Protein AF-0000000066213782 (afdb_homodimer)

Organism: Sulfolobus acidocaldarius (strain ATCC 33909 / DSM 639 / JCM 8929 / NBRC 15157 / NCIMB 11770) (NCBI:txid330779)

pLDDT: mean 94.76, std 8.03, range [27.08, 98.94]

Radius of gyration: 24.9 Å; Cα contacts (8 Å, |Δi|>4): 1417; chains: 2; bounding box: 49×74×62 Å

Structure (mmCIF, N/CA/C/O backbone):
data_AF-0000000066213782-model_v1
#
loop_
_entity.id
_entity.type
_entity.pdbx_description
1 polymer 'Polyamine aminopropyltransferase'
#
loop_
_atom_site.group_PDB
_atom_site.id
_atom_site.type_symbol
_atom_site.label_atom_id
_atom_site.label_alt_id
_atom_site.label_comp_id
_atom_site.label_asym_id
_atom_site.label_entity_id
_atom_site.label_seq_id
_atom_site.pdbx_PDB_ins_code
_atom_site.Cartn_x
_atom_site.Cartn_y
_atom_site.Cartn_z
_atom_site.occupancy
_atom_site.B_iso_or_equiv
_atom_site.auth_seq_id
_atom_site.auth_comp_id
_atom_site.auth_asym_id
_atom_site.auth_atom_id
_atom_site.pdbx_PDB_model_num
ATOM 1 N N . MET A 1 1 ? -28.562 12.078 -21.5 1 27.48 1 MET A N 1
ATOM 2 C CA . MET A 1 1 ? -27.266 12 -22.172 1 27.48 1 MET A CA 1
ATOM 3 C C . MET A 1 1 ? -26.141 11.969 -21.141 1 27.48 1 MET A C 1
ATOM 5 O O . MET A 1 1 ? -25.969 12.922 -20.375 1 27.48 1 MET A O 1
ATOM 9 N N . PHE A 1 2 ? -25.75 10.914 -20.578 1 38.75 2 PHE A N 1
ATOM 10 C CA . PHE A 1 2 ? -24.875 10.742 -19.438 1 38.75 2 PHE A CA 1
ATOM 11 C C . PHE A 1 2 ? -23.516 11.398 -19.688 1 38.75 2 PHE A C 1
ATOM 13 O O . PHE A 1 2 ? -22.766 10.961 -20.562 1 38.75 2 PHE A O 1
ATOM 20 N N . GLU A 1 3 ? -23.484 12.594 -19.922 1 45.22 3 GLU A N 1
ATOM 21 C CA . GLU A 1 3 ? -22.188 13.242 -20.125 1 45.22 3 GLU A CA 1
ATOM 22 C C . GLU A 1 3 ? -21.141 12.711 -19.172 1 45.22 3 GLU A C 1
ATOM 24 O O . GLU A 1 3 ? -21.312 12.781 -17.953 1 45.22 3 GLU A O 1
ATOM 29 N N . TRP A 1 4 ? -20.547 11.656 -19.516 1 57 4 TRP A N 1
ATOM 30 C CA . TRP A 1 4 ? -19.469 11.062 -18.75 1 57 4 TRP A CA 1
ATOM 31 C C . TRP A 1 4 ? -18.422 12.109 -18.375 1 57 4 TRP A C 1
ATOM 33 O O . TRP A 1 4 ? -17.938 12.844 -19.234 1 57 4 TRP A O 1
ATOM 43 N N . THR A 1 5 ? -18.422 12.625 -17.094 1 85.12 5 THR A N 1
ATOM 44 C CA . THR A 1 5 ? -17.391 13.547 -16.641 1 85.12 5 THR A CA 1
ATOM 45 C C . THR A 1 5 ? -16.359 12.82 -15.781 1 85.12 5 THR A C 1
ATOM 47 O O . THR A 1 5 ? -16.719 12 -14.938 1 85.12 5 THR A O 1
ATOM 50 N N . TRP A 1 6 ? -15.219 12.812 -16.281 1 91.75 6 TRP A N 1
ATOM 51 C CA . TRP A 1 6 ? -14.078 12.195 -15.609 1 91.75 6 TRP A CA 1
ATOM 52 C C . TRP A 1 6 ? -13.211 13.25 -14.93 1 91.75 6 TRP A C 1
ATOM 54 O O . TRP A 1 6 ? -13.039 14.352 -15.461 1 91.75 6 TRP A O 1
ATOM 64 N N . HIS A 1 7 ? -12.844 12.906 -13.828 1 93 7 HIS A N 1
ATOM 65 C CA . HIS A 1 7 ? -11.75 13.648 -13.219 1 93 7 HIS A CA 1
ATOM 66 C C . HIS A 1 7 ? -10.406 13 -13.547 1 93 7 HIS A C 1
ATOM 68 O O . HIS A 1 7 ? -10.148 11.859 -13.172 1 93 7 HIS A O 1
ATOM 74 N N . LEU A 1 8 ? -9.555 13.672 -14.227 1 92.31 8 LEU A N 1
ATOM 75 C CA . LEU A 1 8 ? -8.195 13.227 -14.523 1 92.31 8 LEU A CA 1
ATOM 76 C C . LEU A 1 8 ? -7.195 13.891 -13.586 1 92.31 8 LEU A C 1
ATOM 78 O O . LEU A 1 8 ? -7.113 15.117 -13.531 1 92.31 8 LEU A O 1
ATOM 82 N N . GLU A 1 9 ? -6.5 13.133 -12.891 1 92.19 9 GLU A N 1
ATOM 83 C CA . GLU A 1 9 ? -5.477 13.664 -11.992 1 92.19 9 GLU A CA 1
ATOM 84 C C . GLU A 1 9 ? -4.082 13.219 -12.422 1 92.19 9 GLU A C 1
ATOM 86 O O . GLU A 1 9 ? -3.775 12.023 -12.398 1 92.19 9 GLU A O 1
ATOM 91 N N . TRP A 1 10 ? -3.291 14.18 -12.695 1 88.88 10 TRP A N 1
ATOM 92 C CA . TRP A 1 10 ? -1.911 13.93 -13.094 1 88.88 10 TRP A CA 1
ATOM 93 C C . TRP A 1 10 ? -1.013 13.75 -11.875 1 88.88 10 TRP A C 1
ATOM 95 O O . TRP A 1 10 ? -0.926 14.648 -11.031 1 88.88 10 TRP A O 1
ATOM 105 N N . GLN A 1 11 ? -0.379 12.625 -11.797 1 86.5 11 GLN A N 1
ATOM 106 C CA . GLN A 1 11 ? 0.605 12.406 -10.742 1 86.5 11 GLN A CA 1
ATOM 107 C C . GLN A 1 11 ? 1.991 12.875 -11.172 1 86.5 11 GLN A C 1
ATOM 109 O O . GLN A 1 11 ? 2.744 13.43 -10.375 1 86.5 11 GLN A O 1
ATOM 114 N N . THR A 1 12 ? 2.338 12.578 -12.383 1 86 12 THR A N 1
ATOM 115 C CA . THR A 1 12 ? 3.51 13.062 -13.102 1 86 12 THR A CA 1
ATOM 116 C C . THR A 1 12 ? 3.154 13.375 -14.555 1 86 12 THR A C 1
ATOM 118 O O . THR A 1 12 ? 2.055 13.062 -15.016 1 86 12 THR A O 1
ATOM 121 N N . PRO A 1 13 ? 4.039 13.977 -15.266 1 86.56 13 PRO A N 1
ATOM 122 C CA . PRO A 1 13 ? 3.752 14.195 -16.688 1 86.56 13 PRO A CA 1
ATOM 123 C C . PRO A 1 13 ? 3.57 12.891 -17.453 1 86.56 13 PRO A C 1
ATOM 125 O O . PRO A 1 13 ? 3.051 12.906 -18.578 1 86.56 13 PRO A O 1
ATOM 128 N N . GLN A 1 14 ? 3.955 11.758 -16.828 1 91.12 14 GLN A N 1
ATOM 129 C CA . GLN A 1 14 ? 3.943 10.484 -17.547 1 91.12 14 GLN A CA 1
ATOM 130 C C . GLN A 1 14 ? 2.92 9.523 -16.953 1 91.12 14 GLN A C 1
ATOM 132 O O . GLN A 1 14 ? 2.838 8.367 -17.359 1 91.12 14 GLN A O 1
ATOM 137 N N . GLU A 1 15 ? 2.18 9.992 -15.938 1 91.94 15 GLU A N 1
ATOM 138 C CA . GLU A 1 15 ? 1.209 9.141 -15.258 1 91.94 15 GLU A CA 1
ATOM 139 C C . GLU A 1 15 ? -0.003 9.953 -14.797 1 91.94 15 GLU A C 1
ATOM 141 O O . GLU A 1 15 ? 0.145 11.039 -14.242 1 91.94 15 GLU A O 1
ATOM 146 N N . PHE A 1 16 ? -1.159 9.445 -15.094 1 92.44 16 PHE A N 1
ATOM 147 C CA . PHE A 1 16 ? -2.355 10.016 -14.484 1 92.44 16 PHE A CA 1
ATOM 148 C C . PHE A 1 16 ? -3.391 8.938 -14.203 1 92.44 16 PHE A C 1
ATOM 150 O O . PHE A 1 16 ? -3.258 7.805 -14.672 1 92.44 16 PHE A O 1
ATOM 157 N N . HIS A 1 17 ? -4.316 9.203 -13.336 1 94.38 17 HIS A N 1
ATOM 158 C CA . HIS A 1 17 ? -5.469 8.344 -13.086 1 94.38 17 HIS A CA 1
ATOM 159 C C . HIS A 1 17 ? -6.773 9.117 -13.227 1 94.38 17 HIS A C 1
ATOM 161 O O . HIS A 1 17 ? -6.777 10.344 -13.195 1 94.38 17 HIS A O 1
ATOM 167 N N . ALA A 1 18 ? -7.805 8.336 -13.484 1 94.69 18 ALA A N 1
ATOM 168 C CA . ALA A 1 18 ? -9.094 8.961 -13.781 1 94.69 18 ALA A CA 1
ATOM 169 C C . ALA A 1 18 ? -10.211 8.32 -12.969 1 94.69 18 ALA A C 1
ATOM 171 O O . ALA A 1 18 ? -10.227 7.098 -12.773 1 94.69 18 ALA A O 1
ATOM 172 N N . HIS A 1 19 ? -11.078 9.18 -12.492 1 95.38 19 HIS A N 1
ATOM 173 C CA . HIS A 1 19 ? -12.242 8.773 -11.703 1 95.38 19 HIS A CA 1
ATOM 174 C C . HIS A 1 19 ? -13.539 9.281 -12.328 1 95.38 19 HIS A C 1
ATOM 176 O O . HIS A 1 19 ? -13.648 10.461 -12.664 1 95.38 19 HIS A O 1
ATOM 182 N N . ALA A 1 20 ? -14.484 8.352 -12.484 1 95.06 20 ALA A N 1
ATOM 183 C CA . ALA A 1 20 ? -15.781 8.773 -13 1 95.06 20 ALA A CA 1
ATOM 184 C C . ALA A 1 20 ? -16.516 9.656 -12 1 95.06 20 ALA A C 1
ATOM 186 O O . ALA A 1 20 ? -16.578 9.336 -10.805 1 95.06 20 ALA A O 1
ATOM 187 N N . ILE A 1 21 ? -17.031 10.82 -12.477 1 95.56 21 ILE A N 1
ATOM 188 C CA . ILE A 1 21 ? -17.766 11.758 -11.648 1 95.56 21 ILE A CA 1
ATOM 189 C C . ILE A 1 21 ? -19.266 11.461 -11.742 1 95.56 21 ILE A C 1
ATOM 191 O O . ILE A 1 21 ? -19.828 11.391 -12.836 1 95.56 21 ILE A O 1
ATOM 195 N N . LYS A 1 22 ? -19.844 11.188 -10.664 1 94.88 22 LYS A N 1
ATOM 196 C CA . LYS A 1 22 ? -21.297 11.031 -10.625 1 94.88 22 LYS A CA 1
ATOM 197 C C . LYS A 1 22 ? -22 12.375 -10.789 1 94.88 22 LYS A C 1
ATOM 199 O O . LYS A 1 22 ? -22.938 12.492 -11.578 1 94.88 22 LYS A O 1
ATOM 204 N N . ARG A 1 23 ? -21.5 13.383 -10.039 1 93.94 23 ARG A N 1
ATOM 205 C CA . ARG A 1 23 ? -22.016 14.742 -10.141 1 93.94 23 ARG A CA 1
ATOM 206 C C . ARG A 1 23 ? -21.094 15.734 -9.445 1 93.94 23 ARG A C 1
ATOM 208 O O . ARG A 1 23 ? -20.312 15.352 -8.578 1 93.94 23 ARG A O 1
ATOM 215 N N . ILE A 1 24 ? -21.156 16.984 -9.867 1 93.44 24 ILE A N 1
ATOM 216 C CA . ILE A 1 24 ? -20.484 18.094 -9.203 1 93.44 24 ILE A CA 1
ATOM 217 C C . ILE A 1 24 ? -21.422 18.766 -8.203 1 93.44 24 ILE A C 1
ATOM 219 O O . ILE A 1 24 ? -22.516 19.188 -8.562 1 93.44 24 ILE A O 1
ATOM 223 N N . LEU A 1 25 ? -21 18.828 -6.988 1 93.81 25 LEU A N 1
ATOM 224 C CA . LEU A 1 25 ? -21.844 19.391 -5.934 1 93.81 25 LEU A CA 1
ATOM 225 C C . LEU A 1 25 ? -21.625 20.891 -5.812 1 93.81 25 LEU A C 1
ATOM 227 O O . LEU A 1 25 ? -22.578 21.656 -5.699 1 93.81 25 LEU A O 1
ATOM 231 N N . ILE A 1 26 ? -20.406 21.281 -5.723 1 93.06 26 ILE A N 1
ATOM 232 C CA . ILE A 1 26 ? -20.031 22.688 -5.59 1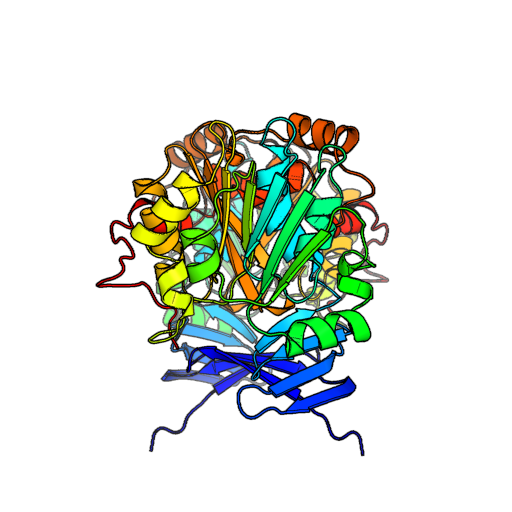 93.06 26 ILE A CA 1
ATOM 233 C C . ILE A 1 26 ? -18.781 22.969 -6.43 1 93.06 26 ILE A C 1
ATOM 235 O O . ILE A 1 26 ? -17.859 22.141 -6.484 1 93.06 26 ILE A O 1
ATOM 239 N N . GLU A 1 27 ? -18.75 24.031 -7.105 1 89.88 27 GLU A N 1
ATOM 240 C CA . GLU A 1 27 ? -17.562 24.516 -7.797 1 89.88 27 GLU A CA 1
ATOM 241 C C . GLU A 1 27 ? -17.328 26 -7.52 1 89.88 27 GLU A C 1
ATOM 243 O O . GLU A 1 27 ? -18.234 26.828 -7.727 1 89.88 27 GLU A O 1
ATOM 248 N N . GLU A 1 28 ? -16.203 26.266 -6.949 1 85 28 GLU A N 1
ATOM 249 C CA . GLU A 1 28 ? -15.82 27.656 -6.684 1 85 28 GLU A CA 1
ATOM 250 C C . GLU A 1 28 ? -14.477 27.984 -7.332 1 85 28 GLU A C 1
ATOM 252 O O . GLU A 1 28 ? -13.555 27.172 -7.305 1 85 28 GLU A O 1
ATOM 257 N N . ARG A 1 29 ? -14.422 29.125 -7.973 1 82.25 29 ARG A N 1
ATOM 258 C CA . ARG A 1 29 ? -13.203 29.562 -8.641 1 82.25 29 ARG A CA 1
ATOM 259 C C . ARG A 1 29 ? -12.766 30.938 -8.133 1 82.25 29 ARG A C 1
ATOM 261 O O . ARG A 1 29 ? -13.586 31.859 -8.031 1 82.25 29 ARG A O 1
ATOM 268 N N . SER A 1 30 ? -11.68 30.875 -7.52 1 73.69 30 SER A N 1
ATOM 269 C CA . SER A 1 30 ? -11.078 32.156 -7.188 1 73.69 30 SER A CA 1
ATOM 270 C C . SER A 1 30 ? -9.914 32.5 -8.125 1 73.69 30 SER A C 1
ATOM 272 O O . SER A 1 30 ? -9.664 31.75 -9.078 1 73.69 30 SER A O 1
ATOM 274 N N . GLU A 1 31 ? -9.328 33.75 -7.934 1 69.5 31 GLU A N 1
ATOM 275 C CA . GLU A 1 31 ? -8.156 34.125 -8.719 1 69.5 31 GLU A CA 1
ATOM 276 C C . GLU A 1 31 ? -6.988 33.188 -8.461 1 69.5 31 GLU A C 1
ATOM 278 O O . GLU A 1 31 ? -6.07 33.062 -9.273 1 69.5 31 GLU A O 1
ATOM 283 N N . PHE A 1 32 ? -7.047 32.406 -7.422 1 67.44 32 PHE A N 1
ATOM 284 C CA . PHE A 1 32 ? -5.859 31.703 -6.988 1 67.44 32 PHE A CA 1
ATOM 285 C C . PHE A 1 32 ? -6.062 30.188 -7.125 1 67.44 32 PHE A C 1
ATOM 287 O O . PHE A 1 32 ? -5.105 29.453 -7.348 1 67.44 32 PHE A O 1
ATOM 294 N N . GLN A 1 33 ? -7.293 29.781 -6.945 1 76.19 33 GLN A N 1
ATOM 295 C CA . GLN A 1 33 ? -7.477 28.344 -6.895 1 76.19 33 GLN A CA 1
ATOM 296 C C . GLN A 1 33 ? -8.891 27.953 -7.312 1 76.19 33 GLN A C 1
ATOM 298 O O . GLN A 1 33 ? -9.797 28.781 -7.309 1 76.19 33 GLN A O 1
ATOM 303 N N . ARG A 1 34 ? -9.008 26.812 -7.902 1 85 34 ARG A N 1
ATOM 304 C CA . ARG A 1 34 ? -10.289 26.188 -8.211 1 85 34 ARG A CA 1
ATOM 305 C C . ARG A 1 34 ? -10.609 25.078 -7.215 1 85 34 ARG A C 1
ATOM 307 O O . ARG A 1 34 ? -9.844 24.125 -7.066 1 85 34 ARG A O 1
ATOM 314 N N . VAL A 1 35 ? -11.672 25.266 -6.469 1 87.19 35 VAL A N 1
ATOM 315 C CA . VAL A 1 35 ? -12.109 24.281 -5.477 1 87.19 35 VAL A CA 1
ATOM 316 C C . VAL A 1 35 ? -13.383 23.594 -5.961 1 87.19 35 VAL A C 1
ATOM 318 O O . VAL A 1 35 ? -14.375 24.25 -6.281 1 87.19 35 VAL A O 1
ATOM 321 N N . ILE A 1 36 ? -13.344 22.281 -6.078 1 91 36 ILE A N 1
ATOM 322 C CA . ILE A 1 36 ? -14.484 21.484 -6.531 1 91 36 ILE A CA 1
ATOM 323 C C . ILE A 1 36 ? -14.852 20.453 -5.465 1 91 36 ILE A C 1
ATOM 325 O O . ILE A 1 36 ? -13.969 19.812 -4.895 1 91 36 ILE A O 1
ATOM 329 N N . LEU A 1 37 ? -16.062 20.453 -5.105 1 95.12 37 LEU A N 1
ATOM 330 C CA . LEU A 1 37 ? -16.656 19.328 -4.391 1 95.12 37 LEU A CA 1
ATOM 331 C C . LEU A 1 37 ? -17.453 18.438 -5.336 1 95.12 37 LEU A C 1
ATOM 333 O O . LEU A 1 37 ? -18.453 18.891 -5.918 1 95.12 37 LEU A O 1
ATOM 337 N N . ALA A 1 38 ? -17 17.25 -5.535 1 95.75 38 ALA A N 1
ATOM 338 C CA . ALA A 1 38 ? -17.656 16.328 -6.469 1 95.75 38 ALA A CA 1
ATOM 339 C C . ALA A 1 38 ? -18 15.016 -5.785 1 95.75 38 ALA A C 1
ATOM 341 O O . ALA A 1 38 ? -17.438 14.68 -4.738 1 95.75 38 ALA A O 1
ATOM 342 N N . GLU A 1 39 ? -18.984 14.352 -6.25 1 96.75 39 GLU A N 1
ATOM 343 C CA . GLU A 1 39 ? -19.25 12.961 -5.895 1 96.75 39 GLU A CA 1
ATOM 344 C C . GLU A 1 39 ? -18.688 12.008 -6.949 1 96.75 39 GLU A C 1
ATOM 346 O O . GLU A 1 39 ? -19.125 12.023 -8.102 1 96.75 39 GLU A O 1
ATOM 351 N N . LEU A 1 40 ? -17.703 11.25 -6.551 1 96.31 40 LEU A N 1
ATOM 352 C CA . LEU A 1 40 ? -17.109 10.242 -7.426 1 96.31 40 LEU A CA 1
ATOM 353 C C . LEU A 1 40 ? -17.766 8.883 -7.207 1 96.31 40 LEU A C 1
ATOM 355 O O . LEU A 1 40 ? -18.172 8.562 -6.09 1 96.31 40 LEU A O 1
ATOM 359 N N . PHE A 1 41 ? -17.844 8.062 -8.25 1 94.94 41 PHE A N 1
ATOM 360 C CA . PHE A 1 41 ? -18.469 6.75 -8.148 1 94.94 41 PHE A CA 1
ATOM 361 C C . PHE A 1 41 ? -17.75 5.883 -7.121 1 94.94 41 PHE A C 1
ATOM 363 O O . PHE A 1 41 ? -18.391 5.266 -6.266 1 94.94 41 PHE A O 1
ATOM 370 N N . ARG A 1 42 ? -16.469 5.898 -7.062 1 93.94 42 ARG A N 1
ATOM 371 C CA . ARG A 1 42 ? -15.711 4.988 -6.207 1 93.94 42 ARG A CA 1
ATOM 372 C C . ARG A 1 42 ? -15.477 5.598 -4.828 1 93.94 42 ARG A C 1
ATOM 374 O O . ARG A 1 42 ? -15.508 4.891 -3.82 1 93.94 42 ARG A O 1
ATOM 381 N N . PHE A 1 43 ? -15.344 6.91 -4.773 1 97.12 43 PHE A N 1
ATOM 382 C CA . PHE A 1 43 ? -14.797 7.477 -3.547 1 97.12 43 PHE A CA 1
ATOM 383 C C . PHE A 1 43 ? -15.828 8.344 -2.842 1 97.12 43 PHE A C 1
ATOM 385 O O . PHE A 1 43 ? -15.539 8.93 -1.794 1 97.12 43 PHE A O 1
ATOM 392 N N . GLY A 1 44 ? -17.031 8.43 -3.41 1 96.69 44 GLY A N 1
ATOM 393 C CA . GLY A 1 44 ? -18.016 9.32 -2.83 1 96.69 44 GLY A CA 1
ATOM 394 C C . GLY A 1 44 ? -17.625 10.781 -2.914 1 96.69 44 GLY A C 1
ATOM 395 O O . GLY A 1 44 ? -17.062 11.227 -3.922 1 96.69 44 GLY A O 1
ATOM 396 N N . LYS A 1 45 ? -18.016 11.523 -1.902 1 97.19 45 LYS A N 1
ATOM 397 C CA . LYS A 1 45 ? -17.719 12.945 -1.87 1 97.19 45 LYS A CA 1
ATOM 398 C C . LYS A 1 45 ? -16.219 13.195 -1.834 1 97.19 45 LYS A C 1
ATOM 400 O O . LYS A 1 45 ? -15.5 12.555 -1.061 1 97.19 45 LYS A O 1
ATOM 405 N N . ALA A 1 46 ? -15.75 14.094 -2.73 1 97 46 ALA A N 1
ATOM 406 C CA . ALA A 1 46 ? -14.32 14.367 -2.871 1 97 46 ALA A CA 1
ATOM 407 C C . ALA A 1 46 ? -14.047 15.867 -2.963 1 97 46 ALA A C 1
ATOM 409 O O . ALA A 1 46 ? -14.742 16.578 -3.689 1 97 46 ALA A O 1
ATOM 410 N N . LEU A 1 47 ? -13.109 16.297 -2.182 1 95.44 47 LEU A N 1
ATOM 411 C CA . LEU A 1 47 ? -12.594 17.656 -2.291 1 95.44 47 LEU A CA 1
ATOM 412 C C . LEU A 1 47 ? -11.43 17.719 -3.277 1 95.44 47 LEU A C 1
ATOM 414 O O . LEU A 1 47 ? -10.414 17.031 -3.092 1 95.44 47 LEU A O 1
ATOM 418 N N . ILE A 1 48 ? -11.586 18.5 -4.316 1 93.5 48 ILE A N 1
ATOM 419 C CA . ILE A 1 48 ? -10.578 18.641 -5.363 1 93.5 48 ILE A CA 1
ATOM 420 C C . ILE A 1 48 ? -10.156 20.109 -5.461 1 93.5 48 ILE A C 1
ATOM 422 O O . ILE A 1 48 ? -11.008 21 -5.594 1 93.5 48 ILE A O 1
ATOM 426 N N . ILE A 1 49 ? -8.883 20.359 -5.336 1 89.88 49 ILE A N 1
ATOM 427 C CA . ILE A 1 49 ? -8.344 21.703 -5.461 1 89.88 49 ILE A CA 1
ATOM 428 C C . ILE A 1 49 ? -7.309 21.75 -6.582 1 89.88 49 ILE A C 1
ATOM 430 O O . ILE A 1 49 ? -6.336 20.984 -6.562 1 89.88 49 ILE A O 1
ATOM 434 N N . ASP A 1 50 ? -7.547 22.578 -7.551 1 87.62 50 ASP A N 1
ATOM 435 C CA . ASP A 1 50 ? -6.672 22.734 -8.711 1 87.62 50 ASP A CA 1
ATOM 436 C C . ASP A 1 50 ? -6.363 21.391 -9.352 1 87.62 50 ASP A C 1
ATOM 438 O O . ASP A 1 50 ? -5.207 21.094 -9.656 1 87.62 50 ASP A O 1
ATOM 442 N N . GLY A 1 51 ? -7.367 20.594 -9.375 1 89 51 GLY A N 1
ATOM 443 C CA . GLY A 1 51 ? -7.289 19.344 -10.117 1 89 51 GLY A CA 1
ATOM 444 C C . GLY A 1 51 ? -6.707 18.203 -9.305 1 89 51 GLY A C 1
ATOM 445 O O . GLY A 1 51 ? -6.613 17.078 -9.789 1 89 51 GLY A O 1
ATOM 446 N N . LYS A 1 52 ? -6.344 18.469 -8.062 1 91.81 52 LYS A N 1
ATOM 447 C CA . LYS A 1 52 ? -5.773 17.422 -7.207 1 91.81 52 LYS A CA 1
ATOM 448 C C . LYS A 1 52 ? -6.754 17.031 -6.109 1 91.81 52 LYS A C 1
ATOM 450 O O . LYS A 1 52 ? -7.309 17.891 -5.418 1 91.81 52 LYS A O 1
ATOM 455 N N . ILE A 1 53 ? -6.965 15.766 -6.043 1 94.94 53 ILE A N 1
ATOM 456 C CA . ILE A 1 53 ? -7.777 15.281 -4.934 1 94.94 53 ILE A CA 1
ATOM 457 C C . ILE A 1 53 ? -7.066 15.57 -3.611 1 94.94 53 ILE A C 1
ATOM 459 O O . ILE A 1 53 ? -5.918 15.164 -3.414 1 94.94 53 ILE A O 1
ATOM 463 N N . GLN A 1 54 ? -7.727 16.281 -2.76 1 93.88 54 GLN A N 1
ATOM 464 C CA . GLN A 1 54 ? -7.188 16.594 -1.442 1 93.88 54 GLN A CA 1
ATOM 465 C C . GLN A 1 54 ? -7.66 15.586 -0.396 1 93.88 54 GLN A C 1
ATOM 467 O O . GLN A 1 54 ? -6.941 15.297 0.562 1 93.88 54 GLN A O 1
ATOM 472 N N . SER A 1 55 ? -8.883 15.164 -0.605 1 95.94 55 SER A N 1
ATOM 473 C CA . SER A 1 55 ? -9.5 14.258 0.366 1 95.94 55 SER A CA 1
ATOM 474 C C . SER A 1 55 ? -10.797 13.672 -0.166 1 95.94 55 SER A C 1
ATOM 476 O O . SER A 1 55 ? -11.531 14.336 -0.899 1 95.94 55 SER A O 1
ATOM 478 N N . THR A 1 56 ? -11.055 12.445 0.189 1 97.69 56 THR A N 1
ATOM 479 C CA . THR A 1 56 ? -12.32 11.828 -0.172 1 97.69 56 THR A CA 1
ATOM 480 C C . THR A 1 56 ? -12.977 11.18 1.049 1 97.69 56 THR A C 1
ATOM 482 O O . THR A 1 56 ? -12.281 10.734 1.966 1 97.69 56 THR A O 1
ATOM 485 N N . LEU A 1 57 ? -14.258 11.125 0.996 1 97.19 57 LEU A N 1
ATOM 486 C CA . LEU A 1 57 ? -15.023 10.555 2.102 1 97.19 57 LEU A CA 1
ATOM 487 C C . LEU A 1 57 ? -14.68 9.086 2.301 1 97.19 57 LEU A C 1
ATOM 489 O O . LEU A 1 57 ? -14.648 8.602 3.432 1 97.19 57 LEU A O 1
ATOM 493 N N . ALA A 1 58 ? -14.367 8.375 1.275 1 97.06 58 ALA A N 1
ATOM 494 C CA . ALA A 1 58 ? -14.18 6.922 1.301 1 97.06 58 ALA A CA 1
ATOM 495 C C . ALA A 1 58 ? -12.898 6.547 2.045 1 97.06 58 ALA A C 1
ATOM 497 O O . ALA A 1 58 ? -12.797 5.445 2.594 1 97.06 58 ALA A O 1
ATOM 498 N N . ASP A 1 59 ? -11.898 7.504 2.062 1 97.75 59 ASP A N 1
ATOM 499 C CA . ASP A 1 59 ? -10.633 6.98 2.566 1 97.75 59 ASP A CA 1
ATOM 500 C C . ASP A 1 59 ? -9.867 8.047 3.35 1 97.75 59 ASP A C 1
ATOM 502 O O . ASP A 1 59 ? -8.695 7.859 3.678 1 97.75 59 ASP A O 1
ATOM 506 N N . GLU A 1 60 ? -10.547 9.219 3.713 1 98.31 60 GLU A N 1
ATOM 507 C CA . GLU A 1 60 ? -9.852 10.273 4.453 1 98.31 60 GLU A CA 1
ATOM 508 C C . GLU A 1 60 ? -9.336 9.758 5.793 1 98.31 60 GLU A C 1
ATOM 510 O O . GLU A 1 60 ? -8.297 10.203 6.281 1 98.31 60 GLU A O 1
ATOM 515 N N . PHE A 1 61 ? -10.008 8.742 6.391 1 98.31 61 PHE A N 1
ATOM 516 C CA . PHE A 1 61 ? -9.641 8.219 7.699 1 98.31 61 PHE A CA 1
ATOM 517 C C . PHE A 1 61 ? -8.281 7.527 7.637 1 98.31 61 PHE A C 1
ATOM 519 O O . PHE A 1 61 ? -7.547 7.5 8.625 1 98.31 61 PHE A O 1
ATOM 526 N N . ILE A 1 62 ? -7.934 6.961 6.496 1 98.62 62 ILE A N 1
ATOM 527 C CA . ILE A 1 62 ? -6.633 6.316 6.348 1 98.62 62 ILE A CA 1
ATOM 528 C C . ILE A 1 62 ? -5.523 7.355 6.5 1 98.62 62 ILE A C 1
ATOM 530 O O . ILE A 1 62 ? -4.586 7.16 7.277 1 98.62 62 ILE A O 1
ATOM 534 N N . TYR A 1 63 ? -5.68 8.477 5.832 1 98.56 63 TYR A N 1
ATOM 535 C CA . TYR A 1 63 ? -4.695 9.555 5.852 1 98.56 63 TYR A CA 1
ATOM 536 C C . TYR A 1 63 ? -4.613 10.195 7.23 1 98.56 63 TYR A C 1
ATOM 538 O O . TYR A 1 63 ? -3.537 10.266 7.824 1 98.56 63 TYR A O 1
ATOM 546 N N . HIS A 1 64 ? -5.691 10.594 7.762 1 98.81 64 HIS A N 1
ATOM 547 C CA . HIS A 1 64 ? -5.699 11.445 8.945 1 98.81 64 HIS A CA 1
ATOM 548 C C . HIS A 1 64 ? -5.367 10.648 10.203 1 98.81 64 HIS A C 1
ATOM 550 O O . HIS A 1 64 ? -4.727 11.164 11.125 1 98.81 64 HIS A O 1
ATOM 556 N N . GLU A 1 65 ? -5.836 9.398 10.273 1 98.88 65 GLU A N 1
ATOM 557 C CA . GLU A 1 65 ? -5.477 8.586 11.438 1 98.88 65 GLU A CA 1
ATOM 558 C C . GLU A 1 65 ? -3.998 8.203 11.406 1 98.88 65 GLU A C 1
ATOM 560 O O . GLU A 1 65 ? -3.361 8.102 12.461 1 98.88 65 GLU A O 1
ATOM 565 N N . SER A 1 66 ? -3.447 8.023 10.188 1 98.81 66 SER A N 1
ATOM 566 C CA . SER A 1 66 ? -2.016 7.77 10.07 1 98.81 66 SER A CA 1
ATOM 567 C C . SER A 1 66 ? -1.203 9 10.461 1 98.81 66 SER A C 1
ATOM 569 O O . SER A 1 66 ? -0.132 8.875 11.062 1 98.81 66 SER A O 1
ATOM 571 N N . LEU A 1 67 ? -1.679 10.148 10.133 1 98.88 67 LEU A N 1
ATOM 572 C CA . LEU A 1 67 ? -0.977 11.398 10.398 1 98.88 67 LEU A CA 1
ATOM 573 C C . LEU A 1 67 ? -0.979 11.711 11.891 1 98.88 67 LEU A C 1
ATOM 575 O O . LEU A 1 67 ? 0.053 12.086 12.453 1 98.88 67 LEU A O 1
ATOM 579 N N . VAL A 1 68 ? -2.033 11.484 12.617 1 98.88 68 VAL A N 1
ATOM 580 C CA . VAL A 1 68 ? -2.252 12.078 13.93 1 98.88 68 VAL A CA 1
ATOM 581 C C . VAL A 1 68 ? -1.896 11.07 15.016 1 98.88 68 VAL A C 1
ATOM 583 O O . VAL A 1 68 ? -1.114 11.375 15.922 1 98.88 68 VAL A O 1
ATOM 586 N N . HIS A 1 69 ? -2.365 9.891 14.961 1 98.88 69 HIS A N 1
ATOM 587 C CA . HIS A 1 69 ? -2.479 9.016 16.125 1 98.88 69 HIS A CA 1
ATOM 588 C C . HIS A 1 69 ? -1.118 8.461 16.516 1 98.88 69 HIS A C 1
ATOM 590 O O . HIS A 1 69 ? -0.803 8.375 17.719 1 98.88 69 HIS A O 1
ATOM 596 N N . PRO A 1 70 ? -0.265 8.039 15.531 1 98.88 70 PRO A N 1
ATOM 597 C CA . PRO A 1 70 ? 1.021 7.512 15.992 1 98.88 70 PRO A CA 1
ATOM 598 C C . PRO A 1 70 ? 1.795 8.5 16.859 1 98.88 70 PRO A C 1
ATOM 600 O O . PRO A 1 70 ? 2.398 8.117 17.859 1 98.88 70 PRO A O 1
ATOM 603 N N . LEU A 1 71 ? 1.745 9.781 16.484 1 98.88 71 LEU A N 1
ATOM 604 C CA . LEU A 1 71 ? 2.449 10.773 17.297 1 98.88 71 LEU A CA 1
ATOM 605 C C . LEU A 1 71 ? 1.787 10.938 18.656 1 98.88 71 LEU A C 1
ATOM 607 O O . LEU A 1 71 ? 2.434 10.758 19.688 1 98.88 71 LEU A O 1
ATOM 611 N N . LEU A 1 72 ? 0.51 11.242 18.688 1 98.81 72 LEU A N 1
ATOM 612 C CA . LEU A 1 72 ? -0.159 11.609 19.922 1 98.81 72 LEU A CA 1
ATOM 613 C C . LEU A 1 72 ? -0.165 10.445 20.906 1 98.81 72 LEU A C 1
ATOM 615 O O . LEU A 1 72 ? 0.013 10.641 22.109 1 98.81 72 LEU A O 1
ATOM 619 N N . ILE A 1 73 ? -0.373 9.258 20.406 1 98.5 73 ILE A N 1
ATOM 620 C CA . ILE A 1 73 ? -0.467 8.094 21.281 1 98.5 73 ILE A CA 1
ATOM 621 C C . ILE A 1 73 ? 0.899 7.793 21.891 1 98.5 73 ILE A C 1
ATOM 623 O O . ILE A 1 73 ? 0.988 7.18 22.953 1 98.5 73 ILE A O 1
ATOM 627 N N . SER A 1 74 ? 1.985 8.172 21.234 1 98.44 74 SER A N 1
ATOM 628 C CA . SER A 1 74 ? 3.34 7.906 21.703 1 98.44 74 SER A CA 1
ATOM 629 C C . SER A 1 74 ? 3.754 8.898 22.797 1 98.44 74 SER A C 1
ATOM 631 O O . SER A 1 74 ? 4.711 8.656 23.531 1 98.44 74 SER A O 1
ATOM 633 N N . LEU A 1 75 ? 3.115 10.078 22.891 1 97.94 75 LEU A N 1
ATOM 634 C CA . LEU A 1 75 ? 3.443 11.125 23.844 1 97.94 75 LEU A CA 1
ATOM 635 C C . LEU A 1 75 ? 2.693 10.914 25.156 1 97.94 75 LEU A C 1
ATOM 637 O O . LEU A 1 75 ? 1.598 10.352 25.172 1 97.94 75 LEU A O 1
ATOM 641 N N . GLU A 1 76 ? 3.4 11.359 26.219 1 94.75 76 GLU A N 1
ATOM 642 C CA . GLU A 1 76 ? 2.75 11.266 27.531 1 94.75 76 GLU A CA 1
ATOM 643 C C . GLU A 1 76 ? 1.71 12.367 27.703 1 94.75 76 GLU A C 1
ATOM 645 O O . GLU A 1 76 ? 2.061 13.539 27.875 1 94.75 76 GLU A O 1
ATOM 650 N N . ASP A 1 77 ? 0.454 12.234 27.547 1 91.94 77 ASP A N 1
ATOM 651 C CA . ASP A 1 77 ? -0.705 13.078 27.828 1 91.94 77 ASP A CA 1
ATOM 652 C C . ASP A 1 77 ? -0.616 14.398 27.062 1 91.94 77 ASP A C 1
ATOM 654 O O . ASP A 1 77 ? -0.57 15.469 27.688 1 91.94 77 ASP A O 1
ATOM 658 N N . PRO A 1 78 ? -0.583 14.422 25.797 1 96.81 78 PRO A N 1
ATOM 659 C CA . PRO A 1 78 ? -0.553 15.688 25.062 1 96.81 78 PRO A CA 1
ATOM 660 C C . PRO A 1 78 ? -1.775 16.562 25.328 1 96.81 78 PRO A C 1
ATOM 662 O O . PRO A 1 78 ? -2.912 16.094 25.203 1 96.81 78 PRO A O 1
ATOM 665 N N . GLU A 1 79 ? -1.562 17.859 25.703 1 98.44 79 GLU A N 1
ATOM 666 C CA . GLU A 1 79 ? -2.637 18.766 26.094 1 98.44 79 GLU A CA 1
ATOM 667 C C . GLU A 1 79 ? -2.791 19.906 25.094 1 98.44 79 GLU A C 1
ATOM 669 O O . GLU A 1 79 ? -3.908 20.312 24.781 1 98.44 79 GLU A O 1
ATOM 674 N N . ASN A 1 80 ? -1.688 20.438 24.688 1 98.81 80 ASN A N 1
ATOM 675 C CA . ASN A 1 80 ? -1.625 21.578 23.766 1 98.81 80 ASN A CA 1
ATOM 676 C C . ASN A 1 80 ? -1.032 21.172 22.422 1 98.81 80 ASN A C 1
ATOM 678 O O . ASN A 1 80 ? 0.148 20.828 22.328 1 98.81 80 ASN A O 1
ATOM 682 N N . ILE A 1 81 ? -1.868 21.203 21.344 1 98.88 81 ILE A N 1
ATOM 683 C CA . ILE A 1 81 ? -1.478 20.703 20.031 1 98.88 81 ILE A CA 1
ATOM 684 C C . ILE A 1 81 ? -1.532 21.844 19.016 1 98.88 81 ILE A C 1
ATOM 686 O O . ILE A 1 81 ? -2.455 22.656 19.031 1 98.88 81 ILE A O 1
ATOM 690 N N . LEU A 1 82 ? -0.542 21.922 18.156 1 98.94 82 LEU A N 1
ATOM 691 C CA . LEU A 1 82 ? -0.53 22.844 17.016 1 98.94 82 LEU A CA 1
ATOM 692 C C . LEU A 1 82 ? -0.698 22.078 15.703 1 98.94 82 LEU A C 1
ATOM 694 O O . LEU A 1 82 ? -0.014 21.078 15.469 1 98.94 82 LEU A O 1
ATOM 698 N N . ILE A 1 83 ? -1.624 22.469 14.922 1 98.88 83 ILE A N 1
ATOM 699 C CA . ILE A 1 83 ? -1.789 21.969 13.562 1 98.88 83 ILE A CA 1
ATOM 700 C C . ILE A 1 83 ? -1.49 23.078 12.562 1 98.88 83 ILE A C 1
ATOM 702 O O . ILE A 1 83 ? -2.098 24.141 12.617 1 98.88 83 ILE A O 1
ATOM 706 N N . LEU A 1 84 ? -0.514 22.922 11.75 1 98.06 84 LEU A N 1
ATOM 707 C CA . LEU A 1 84 ? -0.34 23.781 10.586 1 98.06 84 LEU A CA 1
ATOM 708 C C . LEU A 1 84 ? -0.997 23.172 9.352 1 98.06 84 LEU A C 1
ATOM 710 O O . LEU A 1 84 ? -0.687 22.031 8.977 1 98.06 84 LEU A O 1
ATOM 714 N N . GLY A 1 85 ? -1.863 23.859 8.688 1 95.12 85 GLY A N 1
ATOM 715 C CA . GLY A 1 85 ? -2.705 23.312 7.633 1 95.12 85 GLY A CA 1
ATOM 716 C C . GLY A 1 85 ? -3.955 22.625 8.156 1 95.12 85 GLY A C 1
ATOM 717 O O . GLY A 1 85 ? -4.605 23.141 9.07 1 95.12 85 GLY A O 1
ATOM 718 N N . GLY A 1 86 ? -4.434 21.578 7.484 1 92.5 86 GLY A N 1
ATOM 719 C CA . GLY A 1 86 ? -5.566 20.797 7.945 1 92.5 86 GLY A CA 1
ATOM 720 C C . GLY A 1 86 ? -6.906 21.438 7.629 1 92.5 86 GLY A C 1
ATOM 721 O O . GLY A 1 86 ? -7.867 21.281 8.383 1 92.5 86 GLY A O 1
ATOM 722 N N . GLY A 1 87 ? -7.047 22.125 6.609 1 88.81 87 GLY A N 1
ATOM 723 C CA . GLY A 1 87 ? -8.148 23.031 6.297 1 88.81 87 GLY A CA 1
ATOM 724 C C . GLY A 1 87 ? -9.492 22.312 6.254 1 88.81 87 GLY A C 1
ATOM 725 O O . GLY A 1 87 ? -10.539 22.953 6.43 1 88.81 87 GLY A O 1
ATOM 726 N N . GLU A 1 88 ? -9.492 21 6.125 1 93 88 GLU A N 1
ATOM 727 C CA . GLU A 1 88 ? -10.766 20.297 6.035 1 93 88 GLU A CA 1
ATOM 728 C C . GLU A 1 88 ? -11.297 19.938 7.418 1 93 88 GLU A C 1
ATOM 730 O O . GLU A 1 88 ? -12.469 19.578 7.566 1 93 88 GLU A O 1
ATOM 735 N N . GLY A 1 89 ? -10.445 20 8.414 1 97.56 89 GLY A N 1
ATOM 736 C CA . GLY A 1 89 ? -10.891 19.844 9.789 1 97.56 89 GLY A CA 1
ATOM 737 C C . GLY A 1 89 ? -10.812 18.406 10.273 1 97.56 89 GLY A C 1
ATOM 738 O O . GLY A 1 89 ? -11.094 18.125 11.438 1 97.56 89 GLY A O 1
ATOM 739 N N . ALA A 1 90 ? -10.43 17.484 9.383 1 98.44 90 ALA A N 1
ATOM 740 C CA . ALA A 1 90 ? -10.344 16.078 9.781 1 98.44 90 ALA A CA 1
ATOM 741 C C . ALA A 1 90 ? -9.156 15.844 10.711 1 98.44 90 ALA A C 1
ATOM 743 O O . ALA A 1 90 ? -9.242 15.047 11.648 1 98.44 90 ALA A O 1
ATOM 744 N N . THR A 1 91 ? -8.031 16.484 10.453 1 98.75 91 THR A N 1
ATOM 745 C CA . THR A 1 91 ? -6.883 16.406 11.344 1 98.75 91 THR A CA 1
ATOM 746 C C . THR A 1 91 ? -7.23 16.953 12.727 1 98.75 91 THR A C 1
ATOM 748 O O . THR A 1 91 ? -6.895 16.344 13.742 1 98.75 91 THR A O 1
ATOM 751 N N . LEU A 1 92 ? -7.93 18.078 12.727 1 98.81 92 LEU A N 1
ATOM 752 C CA . LEU A 1 92 ? -8.414 18.688 13.961 1 98.81 92 LEU A CA 1
ATOM 753 C C . LEU A 1 92 ? -9.328 17.719 14.719 1 98.81 92 LEU A C 1
ATOM 755 O O . LEU A 1 92 ? -9.164 17.531 15.922 1 98.81 92 LEU A O 1
ATOM 759 N N . ARG A 1 93 ? -10.234 17.062 14.008 1 98.75 93 ARG A N 1
ATOM 760 C CA . ARG A 1 93 ? -11.148 16.062 14.57 1 98.75 93 ARG A CA 1
ATOM 761 C C . ARG A 1 93 ? -10.383 14.953 15.266 1 98.75 93 ARG A C 1
ATOM 763 O O . ARG A 1 93 ? -10.695 14.602 16.406 1 98.75 93 ARG A O 1
ATOM 770 N N . GLU A 1 94 ? -9.375 14.406 14.625 1 98.88 94 GLU A N 1
ATOM 771 C CA . GLU A 1 94 ? -8.625 13.289 15.188 1 98.88 94 GLU A CA 1
ATOM 772 C C . GLU A 1 94 ? -7.84 13.711 16.422 1 98.88 94 GLU A C 1
ATOM 774 O O . GLU A 1 94 ? -7.75 12.961 17.406 1 98.88 94 GLU A O 1
ATOM 779 N N . ALA A 1 95 ? -7.266 14.945 16.391 1 98.88 95 ALA A N 1
ATOM 780 C CA . ALA A 1 95 ? -6.516 15.445 17.531 1 98.88 95 ALA A CA 1
ATOM 781 C C . ALA A 1 95 ? -7.426 15.609 18.75 1 98.88 95 ALA A C 1
ATOM 783 O O . ALA A 1 95 ? -7.035 15.289 19.875 1 98.88 95 ALA A O 1
ATOM 784 N N . LEU A 1 96 ? -8.633 16.047 18.516 1 98.75 96 LEU A N 1
ATOM 785 C CA . LEU A 1 96 ? -9.578 16.359 19.578 1 98.75 96 LEU A CA 1
ATOM 786 C C . LEU A 1 96 ? -10.133 15.078 20.219 1 98.75 96 LEU A C 1
ATOM 788 O O . LEU A 1 96 ? -10.797 15.133 21.25 1 98.75 96 LEU A O 1
ATOM 792 N N . ARG A 1 97 ? -9.828 13.922 19.688 1 98.5 97 ARG A N 1
ATOM 793 C CA . ARG A 1 97 ? -10.328 12.656 20.219 1 98.5 97 ARG A CA 1
ATOM 794 C C . ARG A 1 97 ? -9.602 12.289 21.516 1 98.5 97 ARG A C 1
ATOM 796 O O . ARG A 1 97 ? -10.047 11.406 22.25 1 98.5 97 ARG A O 1
ATOM 803 N N . TYR A 1 98 ? -8.508 12.898 21.766 1 98.75 98 TYR A N 1
ATOM 804 C CA . TYR A 1 98 ? -7.715 12.539 22.938 1 98.75 98 TYR A CA 1
ATOM 805 C C . TYR A 1 98 ? -8.25 13.227 24.188 1 98.75 98 TYR A C 1
ATOM 807 O O . TYR A 1 98 ? -8.398 14.453 24.219 1 98.75 98 TYR A O 1
ATOM 815 N N . LYS A 1 99 ? -8.406 12.469 25.234 1 98.5 99 LYS A N 1
ATOM 816 C CA . LYS A 1 99 ? -8.992 12.938 26.484 1 98.5 99 LYS A CA 1
ATOM 817 C C . LYS A 1 99 ? -8.094 13.977 27.156 1 98.5 99 LYS A C 1
ATOM 819 O O . LYS A 1 99 ? -8.578 14.867 27.859 1 98.5 99 LYS A O 1
ATOM 824 N N . SER A 1 100 ? -6.855 13.938 26.906 1 98.56 100 SER A N 1
ATOM 825 C CA . SER A 1 100 ? -5.898 14.828 27.562 1 98.56 100 SER A CA 1
ATOM 826 C C . SER A 1 100 ? -5.887 16.203 26.906 1 98.56 100 SER A C 1
ATOM 828 O O . SER A 1 100 ? -5.375 17.172 27.484 1 98.56 100 SER A O 1
ATOM 830 N N . VAL A 1 101 ? -6.387 16.359 25.672 1 98.75 101 VAL A N 1
ATOM 831 C CA . VAL A 1 101 ? -6.246 17.578 24.891 1 98.75 101 VAL A CA 1
ATOM 832 C C . VAL A 1 101 ? -7.105 18.688 25.5 1 98.75 101 VAL A C 1
ATOM 834 O O . VAL A 1 101 ? -8.297 18.484 25.734 1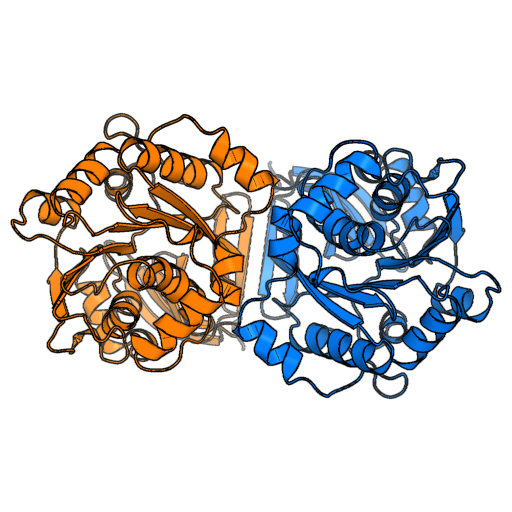 98.75 101 VAL A O 1
ATOM 837 N N . ARG A 1 102 ? -6.461 19.812 25.719 1 98.69 102 ARG A N 1
ATOM 838 C CA . ARG A 1 102 ? -7.148 20.969 26.297 1 98.69 102 ARG A CA 1
ATOM 839 C C . ARG A 1 102 ? -7.273 22.094 25.266 1 98.69 102 ARG A C 1
ATOM 841 O O . ARG A 1 102 ? -8.188 22.922 25.359 1 98.69 102 ARG A O 1
ATOM 848 N N . LYS A 1 103 ? -6.336 22.078 24.359 1 98.81 103 LYS A N 1
ATOM 849 C CA . LYS A 1 103 ? -6.332 23.125 23.344 1 98.81 103 LYS A CA 1
ATOM 850 C C . LYS A 1 103 ? -5.684 22.625 22.047 1 98.81 103 LYS A C 1
ATOM 852 O O . LYS A 1 103 ? -4.656 21.938 22.094 1 98.81 103 LYS A O 1
ATOM 857 N N . VAL A 1 104 ? -6.312 22.906 20.953 1 98.88 104 VAL A N 1
ATOM 858 C CA . VAL A 1 104 ? -5.734 22.672 19.641 1 98.88 104 VAL A CA 1
ATOM 859 C C . VAL A 1 104 ? -5.75 23.969 18.828 1 98.88 104 VAL A C 1
ATOM 861 O O . VAL A 1 104 ? -6.816 24.516 18.531 1 98.88 104 VAL A O 1
ATOM 864 N N . THR A 1 105 ? -4.586 24.469 18.547 1 98.88 105 THR A N 1
ATOM 865 C CA . THR A 1 105 ? -4.445 25.609 17.656 1 98.88 105 THR A CA 1
ATOM 866 C C . THR A 1 105 ? -4.219 25.141 16.219 1 98.88 105 THR A C 1
ATOM 868 O O . THR A 1 105 ? -3.277 24.406 15.938 1 98.88 105 THR A O 1
ATOM 871 N N . MET A 1 106 ? -5.094 25.5 15.383 1 98.62 106 MET A N 1
ATOM 872 C CA . MET A 1 106 ? -4.953 25.203 13.961 1 98.62 106 MET A CA 1
ATOM 873 C C . MET A 1 106 ? -4.727 26.469 13.148 1 98.62 106 MET A C 1
ATOM 875 O O . MET A 1 106 ? -5.508 27.422 13.25 1 98.62 106 MET A O 1
ATOM 879 N N . VAL A 1 107 ? -3.654 26.531 12.406 1 97.12 107 VAL A N 1
ATOM 880 C CA . VAL A 1 107 ? -3.301 27.688 11.578 1 97.12 107 VAL A CA 1
ATOM 881 C C . VAL A 1 107 ? -3.418 27.312 10.102 1 97.12 107 VAL A C 1
ATOM 883 O O . VAL A 1 107 ? -2.793 26.359 9.648 1 97.12 107 VAL A O 1
ATOM 886 N N . ASP A 1 108 ? -4.211 28 9.383 1 93.44 108 ASP A N 1
ATOM 887 C CA . ASP A 1 108 ? -4.367 27.812 7.945 1 93.44 108 ASP A CA 1
ATOM 888 C C . ASP A 1 108 ? -4.352 29.156 7.215 1 93.44 108 ASP A C 1
ATOM 890 O O . ASP A 1 108 ? -4.902 30.141 7.707 1 93.44 108 ASP A O 1
ATOM 894 N N . ILE A 1 109 ? -3.807 29.141 6.035 1 88.5 109 ILE A N 1
ATOM 895 C CA . ILE A 1 109 ? -3.559 30.391 5.34 1 88.5 109 ILE A CA 1
ATOM 896 C C . ILE A 1 109 ? -4.797 30.797 4.543 1 88.5 109 ILE A C 1
ATOM 898 O O . ILE A 1 109 ? -4.98 31.969 4.223 1 88.5 109 ILE A O 1
ATOM 902 N N . ASP A 1 110 ? -5.68 29.891 4.219 1 86.06 110 ASP A N 1
ATOM 903 C CA . ASP A 1 110 ? -6.73 30.141 3.24 1 86.06 110 ASP A CA 1
ATOM 904 C C . ASP A 1 110 ? -8.102 30.219 3.912 1 86.06 110 ASP A C 1
ATOM 906 O O . ASP A 1 110 ? -8.75 29.188 4.125 1 86.06 110 ASP A O 1
ATOM 910 N N . PRO A 1 111 ? -8.625 31.391 4.156 1 88.38 111 PRO A N 1
ATOM 911 C CA . PRO A 1 111 ? -9.945 31.516 4.785 1 88.38 111 PRO A CA 1
ATOM 912 C C . PRO A 1 111 ? -11.062 30.922 3.934 1 88.38 111 PRO A C 1
ATOM 914 O O . PRO A 1 111 ? -12.078 30.484 4.473 1 88.38 111 PRO A O 1
ATOM 917 N N . VAL A 1 112 ? -10.875 30.922 2.676 1 84.94 112 VAL A N 1
ATOM 918 C CA . VAL A 1 112 ? -11.898 30.406 1.766 1 84.94 112 VAL A CA 1
ATOM 919 C C . VAL A 1 112 ? -12.055 28.906 1.958 1 84.94 112 VAL A C 1
ATOM 921 O O . VAL A 1 112 ? -13.18 28.391 2.023 1 84.94 112 VAL A O 1
ATOM 924 N N . VAL A 1 113 ? -10.922 28.266 2.098 1 85.38 113 VAL A N 1
ATOM 925 C CA . VAL A 1 113 ? -10.953 26.812 2.289 1 85.38 113 VAL A CA 1
ATOM 926 C C . VAL A 1 113 ? -11.617 26.484 3.625 1 85.38 113 VAL A C 1
ATOM 928 O O . VAL A 1 113 ? -12.414 25.547 3.717 1 85.38 113 VAL A O 1
ATOM 931 N N . ILE A 1 114 ? -11.32 27.234 4.59 1 90.81 114 ILE A N 1
ATOM 932 C CA . ILE A 1 114 ? -11.883 27 5.918 1 90.81 114 ILE A CA 1
ATOM 933 C C . ILE A 1 114 ? -13.398 27.203 5.887 1 90.81 114 ILE A C 1
ATOM 935 O O . ILE A 1 114 ? -14.148 26.359 6.387 1 90.81 114 ILE A O 1
ATOM 939 N N . LYS A 1 115 ? -13.844 28.281 5.348 1 91.38 115 LYS A N 1
ATOM 940 C CA . LYS A 1 115 ? -15.273 28.547 5.234 1 91.38 115 LYS A CA 1
ATOM 941 C C . LYS A 1 115 ? -15.977 27.453 4.441 1 91.38 115 LYS A C 1
ATOM 943 O O . LYS A 1 115 ? -17.047 26.969 4.84 1 91.38 115 LYS A O 1
ATOM 948 N N . PHE A 1 116 ? -15.344 27.109 3.373 1 91.25 116 PHE A N 1
ATOM 949 C CA . PHE A 1 116 ? -15.875 26.062 2.527 1 91.25 116 PHE A CA 1
ATOM 950 C C . PHE A 1 116 ? -16.016 24.75 3.311 1 91.25 116 PHE A C 1
ATOM 952 O O . PHE A 1 116 ? -17.062 24.094 3.242 1 91.25 116 PHE A O 1
ATOM 959 N N . ALA A 1 117 ? -14.992 24.406 4.055 1 93.31 117 ALA A N 1
ATOM 960 C CA . ALA A 1 117 ? -14.977 23.172 4.828 1 93.31 117 ALA A CA 1
ATOM 961 C C . ALA A 1 117 ? -16.047 23.188 5.914 1 93.31 117 ALA A C 1
ATOM 963 O O . ALA A 1 117 ? -16.781 22.203 6.078 1 93.31 117 ALA A O 1
ATOM 964 N N . LYS A 1 118 ? -16.172 24.266 6.605 1 95.5 118 LYS A N 1
ATOM 965 C CA . LYS A 1 118 ? -17.188 24.391 7.66 1 95.5 118 LYS A CA 1
ATOM 966 C C . LYS A 1 118 ? -18.594 24.172 7.105 1 95.5 118 LYS A C 1
ATOM 968 O O . LYS A 1 118 ? -19.422 23.531 7.746 1 95.5 118 LYS A O 1
ATOM 973 N N . GLN A 1 119 ? -18.766 24.609 5.902 1 95.69 119 GLN A N 1
ATOM 974 C CA . GLN A 1 119 ? -20.109 24.609 5.328 1 95.69 119 GLN A CA 1
ATOM 975 C C . GLN A 1 119 ? -20.422 23.281 4.66 1 95.69 119 GLN A C 1
ATOM 977 O O . GLN A 1 119 ? -21.562 22.812 4.676 1 95.69 119 GLN A O 1
ATOM 982 N N . ASN A 1 120 ? -19.391 22.656 4.074 1 95.62 120 ASN A N 1
ATOM 983 C CA . ASN A 1 120 ? -19.719 21.609 3.111 1 95.62 120 ASN A CA 1
ATOM 984 C C . ASN A 1 120 ? -19.094 20.281 3.494 1 95.62 120 ASN A C 1
ATOM 986 O O . ASN A 1 120 ? -19.422 19.234 2.926 1 95.62 120 ASN A O 1
ATOM 990 N N . LEU A 1 121 ? -18.156 20.266 4.449 1 97 121 LEU A N 1
ATOM 991 C CA . LEU A 1 121 ? -17.406 19.047 4.742 1 97 121 LEU A CA 1
ATOM 992 C C . LEU A 1 121 ? -17.672 18.578 6.168 1 97 121 LEU A C 1
ATOM 994 O O . LEU A 1 121 ? -16.734 18.297 6.914 1 97 121 LEU A O 1
ATOM 998 N N . GLN A 1 122 ? -18.875 18.516 6.496 1 97.19 122 GLN A N 1
ATOM 999 C CA . GLN A 1 122 ? -19.297 18.094 7.828 1 97.19 122 GLN A CA 1
ATOM 1000 C C . GLN A 1 122 ? -18.828 16.672 8.125 1 97.19 122 GLN A C 1
ATOM 1002 O O . GLN A 1 122 ? -18.469 16.344 9.258 1 97.19 122 GLN A O 1
ATOM 1007 N N . GLU A 1 123 ? -18.859 15.781 7.105 1 97.06 123 GLU A N 1
ATOM 1008 C CA . GLU A 1 123 ? -18.484 14.383 7.285 1 97.06 123 GLU A CA 1
ATOM 1009 C C . GLU A 1 123 ? -17.016 14.258 7.668 1 97.06 123 GLU A C 1
ATOM 1011 O O . GLU A 1 123 ? -16.594 13.258 8.266 1 97.06 123 GLU A O 1
ATOM 1016 N N . TRP A 1 124 ? -16.219 15.305 7.359 1 97.44 124 TRP A N 1
ATOM 1017 C CA . TRP A 1 124 ? -14.789 15.32 7.684 1 97.44 124 TRP A CA 1
ATOM 1018 C C . TRP A 1 124 ? -14.555 15.875 9.086 1 97.44 124 TRP A C 1
ATOM 1020 O O . TRP A 1 124 ? -13.992 15.203 9.945 1 97.44 124 TRP A O 1
ATOM 1030 N N . HIS A 1 125 ? -15.039 17.125 9.312 1 97.94 125 HIS A N 1
ATOM 1031 C CA . HIS A 1 125 ? -14.656 17.844 10.523 1 97.94 125 HIS A CA 1
ATOM 1032 C C . HIS A 1 125 ? -15.547 17.453 11.695 1 97.94 125 HIS A C 1
ATOM 1034 O O . HIS A 1 125 ? -15.141 17.562 12.859 1 97.94 125 HIS A O 1
ATOM 1040 N N . MET A 1 126 ? -16.797 17.031 11.391 1 97.5 126 MET A N 1
ATOM 1041 C CA . MET A 1 126 ? -17.734 16.531 12.398 1 97.5 126 MET A CA 1
ATOM 1042 C C . MET A 1 126 ? -17.812 17.469 13.586 1 97.5 126 MET A C 1
ATOM 1044 O O . MET A 1 126 ? -17.75 17.031 14.734 1 97.5 126 MET A O 1
ATOM 1048 N N . GLY A 1 127 ? -17.797 18.766 13.344 1 97.62 127 GLY A N 1
ATOM 1049 C CA . GLY A 1 127 ? -18 19.781 14.367 1 97.62 127 GLY A CA 1
ATOM 1050 C C . GLY A 1 127 ? -16.703 20.188 15.062 1 97.62 127 GLY A C 1
ATOM 1051 O O . GLY A 1 127 ? -16.734 20.953 16.016 1 97.62 127 GLY A O 1
ATOM 1052 N N . SER A 1 128 ? -15.594 19.734 14.547 1 98.44 128 SER A N 1
ATOM 1053 C CA . SER A 1 128 ? -14.32 20 15.211 1 98.44 128 SER A CA 1
ATOM 1054 C C . SER A 1 128 ? -14.016 21.5 15.234 1 98.44 128 SER A C 1
ATOM 1056 O O . SER A 1 128 ? -13.398 21.984 16.172 1 98.44 128 SER A O 1
ATOM 1058 N N . PHE A 1 129 ? -14.477 22.25 14.281 1 97.94 129 PHE A N 1
ATOM 1059 C CA . PHE A 1 129 ? -14.234 23.688 14.211 1 97.94 129 PHE A CA 1
ATOM 1060 C C . PHE A 1 129 ? -14.953 24.406 15.344 1 97.94 129 PHE A C 1
ATOM 1062 O O . PHE A 1 129 ? -14.555 25.5 15.734 1 97.94 129 PHE A O 1
ATOM 1069 N N . ASP A 1 130 ? -15.961 23.781 15.867 1 97.44 130 ASP A N 1
ATOM 1070 C CA . ASP A 1 130 ? -16.797 24.438 16.859 1 97.44 130 ASP A CA 1
ATOM 1071 C C . ASP A 1 130 ? -16.5 23.906 18.266 1 97.44 130 ASP A C 1
ATOM 1073 O O . ASP A 1 130 ? -17.141 24.312 19.234 1 97.44 130 ASP A O 1
ATOM 1077 N N . ASP A 1 131 ? -15.633 22.938 18.344 1 98.38 131 ASP A N 1
ATOM 1078 C CA . ASP A 1 131 ? -15.211 22.469 19.656 1 98.38 131 ASP A CA 1
ATOM 1079 C C . ASP A 1 131 ? -14.602 23.594 20.484 1 98.38 131 ASP A C 1
ATOM 1081 O O . ASP A 1 131 ? -13.844 24.406 19.969 1 98.38 131 ASP A O 1
ATOM 1085 N N . SER A 1 132 ? -14.883 23.656 21.797 1 98.5 132 SER A N 1
ATOM 1086 C CA . SER A 1 132 ? -14.43 24.75 22.656 1 98.5 132 SER A CA 1
ATOM 1087 C C . SER A 1 132 ? -12.906 24.734 22.797 1 98.5 132 SER A C 1
ATOM 1089 O O . SER A 1 132 ? -12.305 25.75 23.156 1 98.5 132 SER A O 1
ATOM 1091 N N . ARG A 1 133 ? -12.328 23.641 22.562 1 98.44 133 ARG A N 1
ATOM 1092 C CA . ARG A 1 133 ? -10.883 23.516 22.703 1 98.44 133 ARG A CA 1
ATOM 1093 C C . ARG A 1 133 ? -10.156 24 21.453 1 98.44 133 ARG A C 1
ATOM 1095 O O . ARG A 1 133 ? -8.93 24.125 21.438 1 98.44 133 ARG A O 1
ATOM 1102 N N . THR A 1 134 ? -10.883 24.281 20.359 1 98.81 134 THR A N 1
ATOM 1103 C CA . THR A 1 134 ? -10.289 24.656 19.078 1 98.81 134 THR A CA 1
ATOM 1104 C C . THR A 1 134 ? -9.984 26.156 19.031 1 98.81 134 THR A C 1
ATOM 1106 O O . THR A 1 134 ? -10.844 26.969 19.359 1 98.81 134 THR A O 1
ATOM 1109 N N . ASN A 1 135 ? -8.805 26.5 18.75 1 98.62 135 ASN A N 1
ATOM 1110 C CA . ASN A 1 135 ? -8.375 27.844 18.406 1 98.62 135 ASN A CA 1
ATOM 1111 C C . ASN A 1 135 ? -7.945 27.938 16.938 1 98.62 135 ASN A C 1
ATOM 1113 O O . ASN A 1 135 ? -6.809 27.625 16.609 1 98.62 135 ASN A O 1
ATOM 1117 N N . LEU A 1 136 ? -8.859 28.469 16.156 1 98.12 136 LEU A N 1
ATOM 1118 C CA . LEU A 1 136 ? -8.594 28.562 14.719 1 98.12 136 LEU A CA 1
ATOM 1119 C C . LEU A 1 136 ? -7.996 29.922 14.367 1 98.12 136 LEU A C 1
ATOM 1121 O O . LEU A 1 136 ? -8.578 30.953 14.68 1 98.12 136 LEU A O 1
ATOM 1125 N N . ILE A 1 137 ? -6.879 29.906 13.703 1 97.5 137 ILE A N 1
ATOM 1126 C CA . ILE A 1 137 ? -6.184 31.125 13.281 1 97.5 137 ILE A CA 1
ATOM 1127 C C . ILE A 1 137 ? -6 31.109 11.766 1 97.5 137 ILE A C 1
ATOM 1129 O O . ILE A 1 137 ? -5.414 30.172 11.211 1 97.5 137 ILE A O 1
ATOM 1133 N N . ILE A 1 138 ? -6.523 32.125 11.102 1 95.62 138 ILE A N 1
ATOM 1134 C CA . ILE A 1 138 ? -6.266 32.312 9.68 1 95.62 138 ILE A CA 1
ATOM 1135 C C . ILE A 1 138 ? -4.969 33.094 9.484 1 95.62 138 ILE A C 1
ATOM 1137 O O . ILE A 1 138 ? -4.891 34.281 9.852 1 95.62 138 ILE A O 1
ATOM 1141 N N . GLY A 1 139 ? -3.951 32.469 8.984 1 92.75 139 GLY A N 1
ATOM 1142 C CA . GLY A 1 139 ? -2.676 33.125 8.82 1 92.75 139 GLY A CA 1
ATOM 1143 C C . GLY A 1 139 ? -1.59 32.219 8.258 1 92.75 139 GLY A C 1
ATOM 1144 O O . GLY A 1 139 ? -1.842 31.062 7.957 1 92.75 139 GLY A O 1
ATOM 1145 N N . ASP A 1 140 ? -0.453 32.844 8.086 1 93.19 140 ASP A N 1
ATOM 1146 C CA . ASP A 1 140 ? 0.727 32.156 7.562 1 93.19 140 ASP A CA 1
ATOM 1147 C C . ASP A 1 140 ? 1.398 31.312 8.648 1 93.19 140 ASP A C 1
ATOM 1149 O O . ASP A 1 140 ? 1.832 31.844 9.672 1 93.19 140 ASP A O 1
ATOM 1153 N N . GLY A 1 141 ? 1.45 29.984 8.398 1 94.12 141 GLY A N 1
ATOM 1154 C CA . GLY A 1 141 ? 2.023 29.078 9.375 1 94.12 141 GLY A CA 1
ATOM 1155 C C . GLY A 1 141 ? 3.469 29.391 9.711 1 94.12 141 GLY A C 1
ATOM 1156 O O . GLY A 1 141 ? 3.883 29.266 10.867 1 94.12 141 GLY A O 1
ATOM 1157 N N . TYR A 1 142 ? 4.25 29.766 8.695 1 94.44 142 TYR A N 1
ATOM 1158 C CA . TYR A 1 142 ? 5.652 30.109 8.898 1 94.44 142 TYR A CA 1
ATOM 1159 C C . TYR A 1 142 ? 5.785 31.312 9.836 1 94.44 142 TYR A C 1
ATOM 1161 O O . TYR A 1 142 ? 6.562 31.281 10.789 1 94.44 142 TYR A O 1
ATOM 1169 N N . LYS A 1 143 ? 5.074 32.312 9.594 1 95.62 143 LYS A N 1
ATOM 1170 C CA . LYS A 1 143 ? 5.086 33.531 10.414 1 95.62 143 LYS A CA 1
ATOM 1171 C C . LYS A 1 143 ? 4.574 33.25 11.82 1 95.62 143 LYS A C 1
ATOM 1173 O O . LYS A 1 143 ? 5.133 33.75 12.805 1 95.62 143 LYS A O 1
ATOM 1178 N N . PHE A 1 144 ? 3.506 32.469 11.883 1 97.19 144 PHE A N 1
ATOM 1179 C CA . PHE A 1 144 ? 2.938 32.125 13.18 1 97.19 144 PHE A CA 1
ATOM 1180 C C . PHE A 1 144 ? 3.99 31.5 14.078 1 97.19 144 PHE A C 1
ATOM 1182 O O . PHE A 1 144 ? 4.129 31.875 15.242 1 97.19 144 PHE A O 1
ATOM 1189 N N . VAL A 1 145 ? 4.734 30.547 13.57 1 97.94 145 VAL A N 1
ATOM 1190 C CA . VAL A 1 145 ? 5.73 29.812 14.336 1 97.94 145 VAL A CA 1
ATOM 1191 C C . VAL A 1 145 ? 6.828 30.75 14.812 1 97.94 145 VAL A C 1
ATOM 1193 O O . VAL A 1 145 ? 7.32 30.625 15.938 1 97.94 145 VAL A O 1
ATOM 1196 N N . LYS A 1 146 ? 7.137 31.719 14.016 1 95.88 146 LYS A N 1
ATOM 1197 C CA . LYS A 1 146 ? 8.203 32.656 14.352 1 95.88 146 LYS A CA 1
ATOM 1198 C C . LYS A 1 146 ? 7.758 33.625 15.445 1 95.88 146 LYS A C 1
ATOM 1200 O O . LYS A 1 146 ? 8.578 34.125 16.219 1 95.88 146 LYS A O 1
ATOM 1205 N N . GLU A 1 147 ? 6.508 33.781 15.555 1 97.38 147 GLU A N 1
ATOM 1206 C CA . GLU A 1 147 ? 6.027 34.844 16.406 1 97.38 147 GLU A CA 1
ATOM 1207 C C . GLU A 1 147 ? 5.41 34.312 17.688 1 97.38 147 GLU A C 1
ATOM 1209 O O . GLU A 1 147 ? 5.305 35.031 18.688 1 97.38 147 GLU A O 1
ATOM 1214 N N . THR A 1 148 ? 4.977 33.094 17.656 1 97.94 148 THR A N 1
ATOM 1215 C CA . THR A 1 148 ? 4.254 32.594 18.812 1 97.94 148 THR A CA 1
ATOM 1216 C C . THR A 1 148 ? 5.191 32.438 20.016 1 97.94 148 THR A C 1
ATOM 1218 O O . THR A 1 148 ? 6.379 32.156 19.844 1 97.94 148 THR A O 1
ATOM 1221 N N . ASN A 1 149 ? 4.66 32.656 21.203 1 96.56 149 ASN A N 1
ATOM 1222 C CA . ASN A 1 149 ? 5.383 32.406 22.438 1 96.56 149 ASN A CA 1
ATOM 1223 C C . ASN A 1 149 ? 4.855 31.172 23.172 1 96.56 149 ASN A C 1
ATOM 1225 O O . ASN A 1 149 ? 5.32 30.844 24.266 1 96.56 149 ASN A O 1
ATOM 1229 N N . GLU A 1 150 ? 3.965 30.516 22.516 1 97.94 150 GLU A N 1
ATOM 1230 C CA . GLU A 1 150 ? 3.369 29.328 23.125 1 97.94 150 GLU A CA 1
ATOM 1231 C C . GLU A 1 150 ? 4.207 28.078 22.844 1 97.94 150 GLU A C 1
ATOM 1233 O O . GLU A 1 150 ? 4.945 28.031 21.859 1 97.94 150 GLU A O 1
ATOM 1238 N N . LYS A 1 151 ? 4.113 27.156 23.797 1 98.38 151 LYS A N 1
ATOM 1239 C CA . LYS A 1 151 ? 4.727 25.844 23.609 1 98.38 151 LYS A CA 1
ATOM 1240 C C . LYS A 1 151 ? 3.672 24.766 23.359 1 98.38 151 LYS A C 1
ATOM 1242 O O . LYS A 1 151 ? 2.551 24.875 23.859 1 98.38 151 LYS A O 1
ATOM 1247 N N . TYR A 1 152 ? 4.051 23.781 22.672 1 98.81 152 TYR A N 1
ATOM 1248 C CA . TYR A 1 152 ? 3.111 22.734 22.281 1 98.81 152 TYR A CA 1
ATOM 1249 C C . TYR A 1 152 ? 3.676 21.359 22.578 1 98.81 152 TYR A C 1
ATOM 1251 O O . TYR A 1 152 ? 4.875 21.109 22.406 1 98.81 152 TYR A O 1
ATOM 1259 N N . ASN A 1 153 ? 2.812 20.406 23.047 1 98.69 153 ASN A N 1
ATOM 1260 C CA . ASN A 1 153 ? 3.207 19.016 23.234 1 98.69 153 ASN A CA 1
ATOM 1261 C C . ASN A 1 153 ? 3.395 18.297 21.906 1 98.69 153 ASN A C 1
ATOM 1263 O O . ASN A 1 153 ? 4.199 17.375 21.812 1 98.69 153 ASN A O 1
ATOM 1267 N N . ALA A 1 154 ? 2.6 18.719 20.953 1 98.88 154 ALA A N 1
ATOM 1268 C CA . ALA A 1 154 ? 2.627 18.078 19.641 1 98.88 154 ALA A CA 1
ATOM 1269 C C . ALA A 1 154 ? 2.379 19.094 18.531 1 98.88 154 ALA A C 1
ATOM 1271 O O . ALA A 1 154 ? 1.55 20 18.688 1 98.88 154 ALA A O 1
ATOM 1272 N N . ILE A 1 155 ? 3.098 18.953 17.484 1 98.94 155 ILE A N 1
ATOM 1273 C CA . ILE A 1 155 ? 2.885 19.75 16.281 1 98.94 155 ILE A CA 1
ATOM 1274 C C . ILE A 1 155 ? 2.602 18.828 15.102 1 98.94 155 ILE A C 1
ATOM 1276 O O . ILE A 1 155 ? 3.355 17.891 14.836 1 98.94 155 ILE A O 1
ATOM 1280 N N . ILE A 1 156 ? 1.514 19.031 14.438 1 98.94 156 ILE A N 1
ATOM 1281 C CA . ILE A 1 156 ? 1.09 18.25 13.281 1 98.94 156 ILE A CA 1
ATOM 1282 C C . ILE A 1 156 ? 1.13 19.125 12.031 1 98.94 156 ILE A C 1
ATOM 1284 O O . ILE A 1 156 ? 0.431 20.141 11.953 1 98.94 156 ILE A O 1
ATOM 1288 N N . LEU A 1 157 ? 1.977 18.766 11.094 1 98.69 157 LEU A N 1
ATOM 1289 C CA . LEU A 1 157 ? 2.084 19.469 9.828 1 98.69 157 LEU A CA 1
ATOM 1290 C C . LEU A 1 157 ? 1.271 18.781 8.742 1 98.69 157 LEU A C 1
ATOM 1292 O O . LEU A 1 157 ? 1.748 17.828 8.109 1 98.69 157 LEU A O 1
ATOM 1296 N N . ASP A 1 158 ? 0.08 19.203 8.555 1 97.25 158 ASP A N 1
ATOM 1297 C CA . ASP A 1 158 ? -0.83 18.734 7.504 1 97.25 158 ASP A CA 1
ATOM 1298 C C . ASP A 1 158 ? -0.847 19.719 6.328 1 97.25 158 ASP A C 1
ATOM 1300 O O . ASP A 1 158 ? -1.843 20.406 6.102 1 97.25 158 ASP A O 1
ATOM 1304 N N . LEU A 1 159 ? 0.236 19.688 5.578 1 93.88 159 LEU A N 1
ATOM 1305 C CA . LEU A 1 159 ? 0.556 20.703 4.586 1 93.88 159 LEU A CA 1
ATOM 1306 C C . LEU A 1 159 ? 0.495 20.125 3.178 1 93.88 159 LEU A C 1
ATOM 1308 O O . LEU A 1 159 ? 0.412 18.906 3.002 1 93.88 159 LEU A O 1
ATOM 1312 N N . THR A 1 160 ? 0.447 21 2.203 1 88.94 160 THR A N 1
ATOM 1313 C CA . THR A 1 160 ? 0.583 20.562 0.818 1 88.94 160 THR A CA 1
ATOM 1314 C C . THR A 1 160 ? 2.012 20.109 0.533 1 88.94 160 THR A C 1
ATOM 1316 O O . THR A 1 160 ? 2.93 20.422 1.295 1 88.94 160 THR A O 1
ATOM 1319 N N . ASP A 1 161 ? 2.16 19.375 -0.514 1 92.12 161 ASP A N 1
ATOM 1320 C CA . ASP A 1 161 ? 3.488 18.953 -0.954 1 92.12 161 ASP A CA 1
ATOM 1321 C C . ASP A 1 161 ? 4.402 20.156 -1.162 1 92.12 161 ASP A C 1
ATOM 1323 O O . ASP A 1 161 ? 3.932 21.266 -1.432 1 92.12 161 ASP A O 1
ATOM 1327 N N . PRO A 1 162 ? 5.672 19.938 -0.907 1 93.69 162 PRO A N 1
ATOM 1328 C CA . PRO A 1 162 ? 6.613 21.016 -1.247 1 93.69 162 PRO A CA 1
ATOM 1329 C C . PRO A 1 162 ? 6.727 21.234 -2.752 1 93.69 162 PRO A C 1
ATOM 1331 O O . PRO A 1 162 ? 7.508 20.562 -3.426 1 93.69 162 PRO A O 1
ATOM 1334 N N . ILE A 1 163 ? 6 22.172 -3.17 1 87.44 163 ILE A N 1
ATOM 1335 C CA . ILE A 1 163 ? 6 22.484 -4.59 1 87.44 163 ILE A CA 1
ATOM 1336 C C . ILE A 1 163 ? 7.109 23.5 -4.887 1 87.44 163 ILE A C 1
ATOM 1338 O O . ILE A 1 163 ? 7.289 24.469 -4.141 1 87.44 163 ILE A O 1
ATOM 1342 N N . GLN A 1 164 ? 7.734 23.297 -5.953 1 87.44 164 GLN A N 1
ATOM 1343 C CA . GLN A 1 164 ? 8.859 24.156 -6.32 1 87.44 164 GLN A CA 1
ATOM 1344 C C . GLN A 1 164 ? 8.422 25.609 -6.41 1 87.44 164 GLN A C 1
ATOM 1346 O O . GLN A 1 164 ? 7.391 25.922 -7.008 1 87.44 164 GLN A O 1
ATOM 1351 N N . ASP A 1 165 ? 9.125 26.438 -5.797 1 82.31 165 ASP A N 1
ATOM 1352 C CA . ASP A 1 165 ? 8.984 27.891 -5.84 1 82.31 165 ASP A CA 1
ATOM 1353 C C . ASP A 1 165 ? 7.688 28.328 -5.172 1 82.31 165 ASP A C 1
ATOM 1355 O O . ASP A 1 165 ? 7.086 29.328 -5.574 1 82.31 165 ASP A O 1
ATOM 1359 N N . SER A 1 166 ? 7.203 27.469 -4.305 1 82 166 SER A N 1
ATOM 1360 C CA . SER A 1 166 ? 6.027 27.828 -3.52 1 82 166 SER A CA 1
ATOM 1361 C C . SER A 1 166 ? 6.379 28 -2.047 1 82 166 SER A C 1
ATOM 1363 O O . SER A 1 166 ? 7.391 27.469 -1.58 1 82 166 SER A O 1
ATOM 1365 N N . PRO A 1 167 ? 5.52 28.766 -1.397 1 79.06 167 PRO A N 1
ATOM 1366 C CA . PRO A 1 167 ? 5.758 28.953 0.034 1 79.06 167 PRO A CA 1
ATOM 1367 C C . PRO A 1 167 ? 5.793 27.641 0.812 1 79.06 167 PRO A C 1
ATOM 1369 O O . PRO A 1 167 ? 6.457 27.547 1.848 1 79.06 167 PRO A O 1
ATOM 1372 N N . SER A 1 168 ? 5.199 26.656 0.293 1 85.75 168 SER A N 1
ATOM 1373 C CA . SER A 1 168 ? 5.109 25.391 1.018 1 85.75 168 SER A CA 1
ATOM 1374 C C . SER A 1 168 ? 6.477 24.719 1.136 1 85.75 168 SER A C 1
ATOM 1376 O O . SER A 1 168 ? 6.73 23.984 2.084 1 85.75 168 SER A O 1
ATOM 1378 N N . GLN A 1 169 ? 7.395 24.969 0.264 1 90.56 169 GLN A N 1
ATOM 1379 C CA . GLN A 1 169 ? 8.719 24.344 0.297 1 90.56 169 GLN A CA 1
ATOM 1380 C C . GLN A 1 169 ? 9.469 24.734 1.568 1 90.56 169 GLN A C 1
ATOM 1382 O O . GLN A 1 169 ? 10.258 23.938 2.094 1 90.56 169 GLN A O 1
ATOM 1387 N N . LEU A 1 170 ? 9.234 25.938 2.021 1 91.56 170 LEU A N 1
ATOM 1388 C CA . LEU A 1 170 ? 9.984 26.469 3.152 1 91.56 170 LEU A CA 1
ATOM 1389 C C . LEU A 1 170 ? 9.539 25.828 4.457 1 91.56 170 LEU A C 1
ATOM 1391 O O . LEU A 1 170 ? 10.227 25.922 5.477 1 91.56 170 LEU A O 1
ATOM 1395 N N . LEU A 1 171 ? 8.453 25.125 4.395 1 94.75 171 LEU A N 1
ATOM 1396 C CA . LEU A 1 171 ? 7.918 24.469 5.578 1 94.75 171 LEU A CA 1
ATOM 1397 C C . LEU A 1 171 ? 8.516 23.078 5.738 1 94.75 171 LEU A C 1
ATOM 1399 O O . LEU A 1 171 ? 8.148 22.344 6.652 1 94.75 171 LEU A O 1
ATOM 1403 N N . TYR A 1 172 ? 9.5 22.719 4.844 1 97.62 172 TYR A N 1
ATOM 1404 C CA . TYR A 1 172 ? 10.133 21.391 4.883 1 97.62 172 TYR A CA 1
ATOM 1405 C C . TYR A 1 172 ? 11.641 21.516 5.02 1 97.62 172 TYR A C 1
ATOM 1407 O O . TYR A 1 172 ? 12.383 20.625 4.613 1 97.62 172 TYR A O 1
ATOM 1415 N N . THR A 1 173 ? 12.148 22.609 5.602 1 97.88 173 THR A N 1
ATOM 1416 C CA . THR A 1 173 ? 13.586 22.859 5.711 1 97.88 173 THR A CA 1
ATOM 1417 C C . THR A 1 173 ? 14.078 22.594 7.129 1 97.88 173 THR A C 1
ATOM 1419 O O . THR A 1 173 ? 13.297 22.625 8.078 1 97.88 173 THR A O 1
ATOM 1422 N N . SER A 1 174 ? 15.422 22.328 7.254 1 98.5 174 SER A N 1
ATOM 1423 C CA . SER A 1 174 ? 16.031 22.094 8.555 1 98.5 174 SER A CA 1
ATOM 1424 C C . SER A 1 174 ? 15.859 23.297 9.477 1 98.5 174 SER A C 1
ATOM 1426 O O . SER A 1 174 ? 15.625 23.141 10.68 1 98.5 174 SER A O 1
ATOM 1428 N N . GLU A 1 175 ? 15.922 24.484 8.867 1 98.25 175 GLU A N 1
ATOM 1429 C CA . GLU A 1 175 ? 15.758 25.719 9.641 1 98.25 175 GLU A CA 1
ATOM 1430 C C . GLU A 1 175 ? 14.352 25.812 10.227 1 98.25 175 GLU A C 1
ATOM 1432 O O . GLU A 1 175 ? 14.18 26.141 11.406 1 98.25 175 GLU A O 1
ATOM 1437 N N . PHE A 1 176 ? 13.383 25.547 9.445 1 98.25 176 PHE A N 1
ATOM 1438 C CA . PHE A 1 176 ? 12 25.594 9.914 1 98.25 176 PHE A CA 1
ATOM 1439 C C . PHE A 1 176 ? 11.75 24.547 10.984 1 98.25 176 PHE A C 1
ATOM 1441 O O . PHE A 1 176 ? 11.086 24.812 11.984 1 98.25 176 PHE A O 1
ATOM 1448 N N . TYR A 1 177 ? 12.242 23.281 10.75 1 98.75 177 TYR A N 1
ATOM 1449 C CA . TYR A 1 177 ? 12.047 22.219 11.727 1 98.75 177 TYR A CA 1
ATOM 1450 C C . TYR A 1 177 ? 12.711 22.578 13.055 1 98.75 177 TYR A C 1
ATOM 1452 O O . TYR A 1 177 ? 12.219 22.203 14.125 1 98.75 177 TYR A O 1
ATOM 1460 N N . ARG A 1 178 ? 13.836 23.328 13.016 1 98.56 178 ARG A N 1
ATOM 1461 C CA . ARG A 1 178 ? 14.453 23.812 14.25 1 98.56 178 ARG A CA 1
ATOM 1462 C C . ARG A 1 178 ? 13.562 24.844 14.945 1 98.56 178 ARG A C 1
ATOM 1464 O O . ARG A 1 178 ? 13.477 24.859 16.172 1 98.56 178 ARG A O 1
ATOM 1471 N N . ASP A 1 179 ? 12.984 25.719 14.102 1 98.56 179 ASP A N 1
ATOM 1472 C CA . ASP A 1 179 ? 12.023 26.656 14.672 1 98.56 179 ASP A CA 1
ATOM 1473 C C . ASP A 1 179 ? 10.875 25.922 15.367 1 98.56 179 ASP A C 1
ATOM 1475 O O . ASP A 1 179 ? 10.461 26.312 16.453 1 98.56 179 ASP A O 1
ATOM 1479 N N . LEU A 1 180 ? 10.344 24.891 14.773 1 98.81 180 LEU A N 1
ATOM 1480 C CA . LEU A 1 180 ? 9.266 24.109 15.367 1 98.81 180 LEU A CA 1
ATOM 1481 C C . LEU A 1 180 ? 9.727 23.453 16.656 1 98.81 180 LEU A C 1
ATOM 1483 O O . LEU A 1 180 ? 9 23.438 17.656 1 98.81 180 LEU A O 1
ATOM 1487 N N . LYS A 1 181 ? 10.898 22.875 16.609 1 98.62 181 LYS A N 1
ATOM 1488 C CA . LYS A 1 181 ? 11.438 22.219 17.812 1 98.62 181 LYS A CA 1
ATOM 1489 C C . LYS A 1 181 ? 11.508 23.203 18.984 1 98.62 181 LYS A C 1
ATOM 1491 O O . LYS A 1 181 ? 11.266 22.812 20.125 1 98.62 181 LYS A O 1
ATOM 1496 N N . SER A 1 182 ? 11.82 24.469 18.672 1 98.31 182 SER A N 1
ATOM 1497 C CA . SER A 1 182 ? 11.984 25.484 19.719 1 98.31 182 SER A CA 1
ATOM 1498 C C . SER A 1 182 ? 10.664 25.766 20.438 1 98.31 182 SER A C 1
ATOM 1500 O O . SER A 1 182 ? 10.648 26.281 21.547 1 98.31 182 SER A O 1
ATOM 1502 N N . ILE A 1 183 ? 9.547 25.422 19.812 1 98.69 183 ILE A N 1
ATOM 1503 C CA . ILE A 1 183 ? 8.258 25.688 20.453 1 98.69 183 ILE A CA 1
ATOM 1504 C C . ILE A 1 183 ? 7.605 24.375 20.875 1 98.69 183 ILE A C 1
ATOM 1506 O O . ILE A 1 183 ? 6.422 24.344 21.219 1 98.69 183 ILE A O 1
ATOM 1510 N N . ILE A 1 184 ? 8.297 23.266 20.812 1 98.62 184 ILE A N 1
ATOM 1511 C CA . ILE A 1 184 ? 7.84 21.969 21.328 1 98.62 184 ILE A CA 1
ATOM 1512 C C . ILE A 1 184 ? 8.312 21.797 22.781 1 98.62 184 ILE A C 1
ATOM 1514 O O . ILE A 1 184 ? 9.453 22.141 23.109 1 98.62 184 ILE A O 1
ATOM 1518 N N . THR A 1 185 ? 7.438 21.406 23.641 1 98.12 185 THR A N 1
ATOM 1519 C CA . THR A 1 185 ? 7.82 21.094 25.016 1 98.12 185 THR A CA 1
ATOM 1520 C C . THR A 1 185 ? 8.867 19.984 25.047 1 98.12 185 THR A C 1
ATOM 1522 O O . THR A 1 185 ? 9.008 19.234 24.094 1 98.12 185 THR A O 1
ATOM 1525 N N . PRO A 1 186 ? 9.617 19.828 26.109 1 96.56 186 PRO A N 1
ATOM 1526 C CA . PRO A 1 186 ? 10.703 18.844 26.188 1 96.56 186 PRO A CA 1
ATOM 1527 C C . PRO A 1 186 ? 10.219 17.422 25.953 1 96.56 186 PRO A C 1
ATOM 1529 O O . PRO A 1 186 ? 10.984 16.578 25.469 1 96.56 186 PRO A O 1
ATOM 1532 N N . ASN A 1 187 ? 8.984 17.141 26.188 1 96.88 187 ASN A N 1
ATOM 1533 C CA . ASN A 1 187 ? 8.469 15.789 26.047 1 96.88 187 ASN A CA 1
ATOM 1534 C C . ASN A 1 187 ? 7.531 15.672 24.844 1 96.88 187 ASN A C 1
ATOM 1536 O O . ASN A 1 187 ? 6.711 14.75 24.781 1 96.88 187 ASN A O 1
ATOM 1540 N N . GLY A 1 188 ? 7.602 16.656 23.984 1 98.62 188 GLY A N 1
ATOM 1541 C CA . GLY A 1 188 ? 6.68 16.688 22.859 1 98.62 188 GLY A CA 1
ATOM 1542 C C . GLY A 1 188 ? 7.281 16.125 21.578 1 98.62 188 GLY A C 1
ATOM 1543 O O . GLY A 1 188 ? 8.281 15.406 21.625 1 98.62 188 GLY A O 1
ATOM 1544 N N . GLY A 1 189 ? 6.59 16.25 20.5 1 98.75 189 GLY A N 1
ATOM 1545 C CA . GLY A 1 189 ? 7.039 15.758 19.203 1 98.75 189 GLY A CA 1
ATOM 1546 C C . GLY A 1 189 ? 6.305 16.391 18.031 1 98.75 189 GLY A C 1
ATOM 1547 O O . GLY A 1 189 ? 5.527 17.328 18.219 1 98.75 189 GLY A O 1
ATOM 1548 N N . LEU A 1 190 ? 6.684 15.836 16.859 1 98.75 190 LEU A N 1
ATOM 1549 C CA . LEU A 1 190 ? 6.199 16.406 15.602 1 98.75 190 LEU A CA 1
ATOM 1550 C C . LEU A 1 190 ? 5.895 15.305 14.586 1 98.75 190 LEU A C 1
ATOM 1552 O O . LEU A 1 190 ? 6.52 14.25 14.602 1 98.75 190 LEU A O 1
ATOM 1556 N N . VAL A 1 191 ? 4.855 15.57 13.766 1 98.94 191 VAL A N 1
ATOM 1557 C CA . VAL A 1 191 ? 4.656 14.75 12.578 1 98.94 191 VAL A CA 1
ATOM 1558 C C . VAL A 1 191 ? 4.391 15.641 11.367 1 98.94 191 VAL A C 1
ATOM 1560 O O . VAL A 1 191 ? 3.75 16.688 11.484 1 98.94 191 VAL A O 1
ATOM 1563 N N . THR A 1 192 ? 4.883 15.219 10.227 1 98.81 192 THR A N 1
ATOM 1564 C CA . THR A 1 192 ? 4.59 15.914 8.977 1 98.81 192 THR A CA 1
ATOM 1565 C C . THR A 1 192 ? 4.18 14.93 7.895 1 98.81 192 THR A C 1
ATOM 1567 O O . THR A 1 192 ? 4.73 13.828 7.809 1 98.81 192 THR A O 1
ATOM 1570 N N . GLN A 1 193 ? 3.113 15.289 7.172 1 97.88 193 GLN A N 1
ATOM 1571 C CA . GLN A 1 193 ? 2.941 14.594 5.898 1 97.88 193 GLN A CA 1
ATOM 1572 C C . GLN A 1 193 ? 4.184 14.742 5.023 1 97.88 193 GLN A C 1
ATOM 1574 O O . GLN A 1 193 ? 4.812 15.797 5 1 97.88 193 GLN A O 1
ATOM 1579 N N . ALA A 1 194 ? 4.555 13.711 4.359 1 98.06 194 ALA A N 1
ATOM 1580 C CA . ALA A 1 194 ? 5.844 13.711 3.676 1 98.06 194 ALA A CA 1
ATOM 1581 C C . ALA A 1 194 ? 5.707 13.195 2.246 1 98.06 194 ALA A C 1
ATOM 1583 O O . ALA A 1 194 ? 6.59 12.492 1.741 1 98.06 194 ALA A O 1
ATOM 1584 N N . THR A 1 195 ? 4.66 13.5 1.633 1 95.5 195 THR A N 1
ATOM 1585 C CA . THR A 1 195 ? 4.426 13.258 0.215 1 95.5 195 THR A CA 1
ATOM 1586 C C . THR A 1 195 ? 4.371 11.758 -0.071 1 95.5 195 THR A C 1
ATOM 1588 O O . THR A 1 195 ? 4.117 10.953 0.832 1 95.5 195 THR A O 1
ATOM 1591 N N . SER A 1 196 ? 4.473 11.398 -1.427 1 95.75 196 SER A N 1
ATOM 1592 C CA . SER A 1 196 ? 4.207 10.039 -1.871 1 95.75 196 SER A CA 1
ATOM 1593 C C . SER A 1 196 ? 5.5 9.297 -2.178 1 95.75 196 SER A C 1
ATOM 1595 O O . SER A 1 196 ? 6.129 9.531 -3.213 1 95.75 196 SER A O 1
ATOM 1597 N N . PRO A 1 197 ? 5.824 8.281 -1.355 1 96 197 PRO A N 1
ATOM 1598 C CA . PRO A 1 197 ? 6.957 7.426 -1.722 1 96 197 PRO A CA 1
ATOM 1599 C C . PRO A 1 197 ? 6.762 6.727 -3.064 1 96 197 PRO A C 1
ATOM 1601 O O . PRO A 1 197 ? 7.727 6.234 -3.654 1 96 197 PRO A O 1
ATOM 1604 N N . SER A 1 198 ? 5.527 6.695 -3.568 1 94.62 198 SER A N 1
ATOM 1605 C CA . SER A 1 198 ? 5.242 6.055 -4.848 1 94.62 198 SER A CA 1
ATOM 1606 C C . SER A 1 198 ? 5.688 6.93 -6.016 1 94.62 198 SER A C 1
ATOM 1608 O O . SER A 1 198 ? 6.105 6.422 -7.055 1 94.62 198 SER A O 1
ATOM 1610 N N . PHE A 1 199 ? 5.617 8.25 -5.805 1 93.38 199 PHE A N 1
ATOM 1611 C CA . PHE A 1 199 ? 5.812 9.141 -6.941 1 93.38 199 PHE A CA 1
ATOM 1612 C C . PHE A 1 199 ? 6.992 10.078 -6.699 1 93.38 199 PHE A C 1
ATOM 1614 O O . PHE A 1 199 ? 7.551 10.641 -7.645 1 93.38 199 PHE A O 1
ATOM 1621 N N . SER A 1 200 ? 7.316 10.273 -5.43 1 94.56 200 SER A N 1
ATOM 1622 C CA . SER A 1 200 ? 8.375 11.195 -5.051 1 94.56 200 SER A CA 1
ATOM 1623 C C . SER A 1 200 ? 9.211 10.641 -3.904 1 94.56 200 SER A C 1
ATOM 1625 O O . SER A 1 200 ? 9.398 11.312 -2.885 1 94.56 200 SER A O 1
ATOM 1627 N N . LEU A 1 201 ? 9.758 9.469 -4.184 1 96.31 201 LEU A N 1
ATOM 1628 C CA . LEU A 1 201 ? 10.523 8.773 -3.158 1 96.31 201 LEU A CA 1
ATOM 1629 C C . LEU A 1 201 ? 11.719 9.609 -2.701 1 96.31 201 LEU A C 1
ATOM 1631 O O . LEU A 1 201 ? 12.062 9.609 -1.518 1 96.31 201 LEU A O 1
ATOM 1635 N N . ASP A 1 202 ? 12.344 10.336 -3.604 1 96.62 202 ASP A N 1
ATOM 1636 C CA . ASP A 1 202 ? 13.461 11.203 -3.252 1 96.62 202 ASP A CA 1
ATOM 1637 C C . ASP A 1 202 ? 13.031 12.273 -2.25 1 96.62 202 ASP A C 1
ATOM 1639 O O . ASP A 1 202 ? 13.727 12.516 -1.259 1 96.62 202 ASP A O 1
ATOM 1643 N N . THR A 1 203 ? 11.914 12.883 -2.557 1 97.25 203 THR A N 1
ATOM 1644 C CA . THR A 1 203 ? 11.406 13.922 -1.672 1 97.25 203 THR A CA 1
ATOM 1645 C C . THR A 1 203 ? 11.125 13.359 -0.281 1 97.25 203 THR A C 1
ATOM 1647 O O . THR A 1 203 ? 11.516 13.953 0.725 1 97.25 203 THR A O 1
ATOM 1650 N N . PHE A 1 204 ? 10.5 12.227 -0.244 1 98.31 204 PHE A N 1
ATOM 1651 C CA . PHE A 1 204 ? 10.195 11.555 1.013 1 98.31 204 PHE A CA 1
ATOM 1652 C C . PHE A 1 204 ? 11.477 11.289 1.806 1 98.31 204 PHE A C 1
ATOM 1654 O O . PHE A 1 204 ? 11.539 11.594 2.998 1 98.31 204 PHE A O 1
ATOM 1661 N N . ALA A 1 205 ? 12.477 10.758 1.123 1 98.62 205 ALA A N 1
ATOM 1662 C CA . ALA A 1 205 ? 13.75 10.414 1.756 1 98.62 205 ALA A CA 1
ATOM 1663 C C . ALA A 1 205 ? 14.461 11.672 2.264 1 98.62 205 ALA A C 1
ATOM 1665 O O . ALA A 1 205 ? 15.062 11.656 3.338 1 98.62 205 ALA A O 1
ATOM 1666 N N . ILE A 1 206 ? 14.367 12.742 1.56 1 98.62 206 ILE A N 1
ATOM 1667 C CA . ILE A 1 206 ? 15.023 13.992 1.936 1 98.62 206 ILE A CA 1
ATOM 1668 C C . ILE A 1 206 ? 14.344 14.586 3.162 1 98.62 206 ILE A C 1
ATOM 1670 O O . ILE A 1 206 ? 15.008 15.086 4.07 1 98.62 206 ILE A O 1
ATOM 1674 N N . ILE A 1 207 ? 13.016 14.547 3.201 1 98.69 207 ILE A N 1
ATOM 1675 C CA . ILE A 1 207 ? 12.297 15.039 4.371 1 98.69 207 ILE A CA 1
ATOM 1676 C C . ILE A 1 207 ? 12.719 14.242 5.605 1 98.69 207 ILE A C 1
ATOM 1678 O O . ILE A 1 207 ? 12.984 14.812 6.664 1 98.69 207 ILE A O 1
ATOM 1682 N N . TYR A 1 208 ? 12.836 12.93 5.461 1 98.81 208 TYR A N 1
ATOM 1683 C CA . TYR A 1 208 ? 13.281 12.055 6.543 1 98.81 208 TYR A CA 1
ATOM 1684 C C . TYR A 1 208 ? 14.672 12.438 7.023 1 98.81 208 TYR A C 1
ATOM 1686 O O . TYR A 1 208 ? 14.898 12.617 8.219 1 98.81 208 TYR A O 1
ATOM 1694 N N . SER A 1 209 ? 15.586 12.555 6.062 1 98.75 209 SER A N 1
ATOM 1695 C CA . SER A 1 209 ? 16.969 12.891 6.402 1 98.75 209 SER A CA 1
ATOM 1696 C C . SER A 1 209 ? 17.047 14.273 7.043 1 98.75 209 SER A C 1
ATOM 1698 O O . SER A 1 209 ? 17.891 14.508 7.914 1 98.75 209 SER A O 1
ATOM 1700 N N . THR A 1 210 ? 16.219 15.188 6.617 1 98.88 210 THR A N 1
ATOM 1701 C CA . THR A 1 210 ? 16.203 16.547 7.168 1 98.88 210 THR A CA 1
ATOM 1702 C C . THR A 1 210 ? 15.789 16.516 8.633 1 98.88 210 THR A C 1
ATOM 1704 O O . THR A 1 210 ? 16.438 17.125 9.484 1 98.88 210 THR A O 1
ATOM 1707 N N . LEU A 1 211 ? 14.766 15.812 8.945 1 98.81 211 LEU A N 1
ATOM 1708 C CA . LEU A 1 211 ? 14.273 15.75 10.312 1 98.81 211 LEU A CA 1
ATOM 1709 C C . LEU A 1 211 ? 15.281 15.047 11.219 1 98.81 211 LEU A C 1
ATOM 1711 O O . LEU A 1 211 ? 15.391 15.367 12.406 1 98.81 211 LEU A O 1
ATOM 1715 N N . LYS A 1 212 ? 16.031 14.109 10.688 1 98.56 212 LYS A N 1
ATOM 1716 C CA . LYS A 1 212 ? 17.047 13.391 11.445 1 98.56 212 LYS A CA 1
ATOM 1717 C C . LYS A 1 212 ? 18.141 14.336 11.945 1 98.56 212 LYS A C 1
ATOM 1719 O O . LYS A 1 212 ? 18.781 14.07 12.969 1 98.56 212 LYS A O 1
ATOM 1724 N N . THR A 1 213 ? 18.359 15.422 11.234 1 98.5 213 THR A N 1
ATOM 1725 C CA . THR A 1 213 ? 19.375 16.375 11.648 1 98.5 213 THR A CA 1
ATOM 1726 C C . THR A 1 213 ? 18.891 17.219 12.82 1 98.5 213 THR A C 1
ATOM 1728 O O . THR A 1 213 ? 19.672 17.891 13.492 1 98.5 213 THR A O 1
ATOM 1731 N N . VAL A 1 214 ? 17.594 17.172 13.133 1 98.75 214 VAL A N 1
ATOM 1732 C CA . VAL A 1 214 ? 17 18.109 14.078 1 98.75 214 VAL A CA 1
ATOM 1733 C C . VAL A 1 214 ? 16.547 17.375 15.328 1 98.75 214 VAL A C 1
ATOM 1735 O O . VAL A 1 214 ? 16.656 17.906 16.438 1 98.75 214 VAL A O 1
ATOM 1738 N N . PHE A 1 215 ? 16.078 16.188 15.164 1 98.81 215 PHE A N 1
ATOM 1739 C CA . PHE A 1 215 ? 15.5 15.438 16.281 1 98.81 215 PHE A CA 1
ATOM 1740 C C . PHE A 1 215 ? 16.281 14.156 16.516 1 98.81 215 PHE A C 1
ATOM 1742 O O . PHE A 1 215 ? 16.875 13.594 15.586 1 98.81 215 PHE A O 1
ATOM 1749 N N . LYS A 1 216 ? 16.219 13.633 17.703 1 98.56 216 LYS A N 1
ATOM 1750 C CA . LYS A 1 216 ? 16.953 12.438 18.109 1 98.56 216 LYS A CA 1
ATOM 1751 C C . LYS A 1 216 ? 16.281 11.172 17.578 1 98.56 216 LYS A C 1
ATOM 1753 O O . LYS A 1 216 ? 16.969 10.227 17.172 1 98.56 216 LYS A O 1
ATOM 1758 N N . ASN A 1 217 ? 14.992 11.141 17.688 1 98.62 217 ASN A N 1
ATOM 1759 C CA . ASN A 1 217 ? 14.211 10.008 17.203 1 98.62 217 ASN A CA 1
ATOM 1760 C C . ASN A 1 217 ? 13.344 10.383 16 1 98.62 217 ASN A C 1
ATOM 1762 O O . ASN A 1 217 ? 12.484 11.258 16.109 1 98.62 217 ASN A O 1
ATOM 1766 N N . VAL A 1 218 ? 13.586 9.742 14.891 1 98.75 218 VAL A N 1
ATOM 1767 C CA . VAL A 1 218 ? 12.828 9.984 13.672 1 98.75 218 VAL A CA 1
ATOM 1768 C C . VAL A 1 218 ? 12.383 8.656 13.062 1 98.75 218 VAL A C 1
ATOM 1770 O O . VAL A 1 218 ? 13.18 7.719 12.961 1 98.75 218 VAL A O 1
ATOM 1773 N N . SER A 1 219 ? 11.117 8.523 12.75 1 98.5 219 SER A N 1
ATOM 1774 C CA . SER A 1 219 ? 10.57 7.309 12.148 1 98.5 219 SER A CA 1
ATOM 1775 C C . SER A 1 219 ? 9.703 7.633 10.93 1 98.5 219 SER A C 1
ATOM 1777 O O . SER A 1 219 ? 8.977 8.625 10.93 1 98.5 219 SER A O 1
ATOM 1779 N N . ALA A 1 220 ? 9.82 6.805 9.953 1 98.56 220 ALA A N 1
ATOM 1780 C CA . ALA A 1 220 ? 9.008 6.918 8.75 1 98.56 220 ALA A CA 1
ATOM 1781 C C . ALA A 1 220 ? 7.84 5.941 8.781 1 98.56 220 ALA A C 1
ATOM 1783 O O . ALA A 1 220 ? 8.008 4.766 9.117 1 98.56 220 ALA A O 1
ATOM 1784 N N . GLY A 1 221 ? 6.633 6.453 8.547 1 98.44 221 GLY A N 1
ATOM 1785 C CA . GLY A 1 221 ? 5.449 5.641 8.312 1 98.44 221 GLY A CA 1
ATOM 1786 C C . GLY A 1 221 ? 4.891 5.777 6.91 1 98.44 221 GLY A C 1
ATOM 1787 O O . GLY A 1 221 ? 4.898 6.871 6.34 1 98.44 221 GLY A O 1
ATOM 1788 N N . ILE A 1 222 ? 4.477 4.652 6.383 1 98.25 222 ILE A N 1
ATOM 1789 C CA . ILE A 1 222 ? 3.945 4.656 5.023 1 98.25 222 ILE A CA 1
ATOM 1790 C C . ILE A 1 222 ? 2.65 3.848 4.977 1 98.25 222 ILE A C 1
ATOM 1792 O O . ILE A 1 222 ? 2.52 2.832 5.664 1 98.25 222 ILE A O 1
ATOM 1796 N N . THR A 1 223 ? 1.665 4.309 4.207 1 97.88 223 THR A N 1
ATOM 1797 C CA . THR A 1 223 ? 0.452 3.537 3.957 1 97.88 223 THR A CA 1
ATOM 1798 C C . THR A 1 223 ? -0.108 3.842 2.572 1 97.88 223 THR A C 1
ATOM 1800 O O . THR A 1 223 ? 0.28 4.828 1.942 1 97.88 223 THR A O 1
ATOM 1803 N N . TYR A 1 224 ? -0.936 2.969 2.059 1 97.81 224 TYR A N 1
ATOM 1804 C CA . TYR A 1 224 ? -1.632 3.164 0.791 1 97.81 224 TYR A CA 1
ATOM 1805 C C . TYR A 1 224 ? -2.912 3.965 0.989 1 97.81 224 TYR A C 1
ATOM 1807 O O . TYR A 1 224 ? -3.742 3.623 1.835 1 97.81 224 TYR A O 1
ATOM 1815 N N . VAL A 1 225 ? -3.025 5.047 0.302 1 97.88 225 VAL A N 1
ATOM 1816 C CA . VAL A 1 225 ? -4.254 5.832 0.256 1 97.88 225 VAL A CA 1
ATOM 1817 C C . VAL A 1 225 ? -4.895 5.707 -1.126 1 97.88 225 VAL A C 1
ATOM 1819 O O . VAL A 1 225 ? -4.41 6.293 -2.096 1 97.88 225 VAL A O 1
ATOM 1822 N N . PRO A 1 226 ? -6.035 5.074 -1.209 1 96.69 226 PRO A N 1
ATOM 1823 C CA . PRO A 1 226 ? -6.609 4.711 -2.506 1 96.69 226 PRO A CA 1
ATOM 1824 C C . PRO A 1 226 ? -6.859 5.926 -3.398 1 96.69 226 PRO A C 1
ATOM 1826 O O . PRO A 1 226 ? -6.477 5.922 -4.57 1 96.69 226 PRO A O 1
ATOM 1829 N N . SER A 1 227 ? -7.43 6.969 -2.93 1 96.44 227 SER A N 1
ATOM 1830 C CA . SER A 1 227 ? -7.789 8.117 -3.756 1 96.44 227 SER A CA 1
ATOM 1831 C C . SER A 1 227 ? -6.547 8.875 -4.215 1 96.44 227 SER A C 1
ATOM 1833 O O . SER A 1 227 ? -6.605 9.648 -5.172 1 96.44 227 SER A O 1
ATOM 1835 N N . PHE A 1 228 ? -5.406 8.648 -3.5 1 95 228 PHE A N 1
ATOM 1836 C CA . PHE A 1 228 ? -4.148 9.273 -3.896 1 95 228 PHE A CA 1
ATOM 1837 C C . PHE A 1 228 ? -3.383 8.375 -4.863 1 95 228 PHE A C 1
ATOM 1839 O O . PHE A 1 228 ? -2.346 8.773 -5.398 1 95 228 PHE A O 1
ATOM 1846 N N . ASP A 1 229 ? -3.885 7.211 -5.117 1 91.81 229 ASP A N 1
ATOM 1847 C CA . ASP A 1 229 ? -3.377 6.23 -6.07 1 91.81 229 ASP A CA 1
ATOM 1848 C C . ASP A 1 229 ? -1.914 5.898 -5.789 1 91.81 229 ASP A C 1
ATOM 1850 O O . ASP A 1 229 ? -1.089 5.879 -6.707 1 91.81 229 ASP A O 1
ATOM 1854 N N . GLY A 1 230 ? -1.577 5.742 -4.512 1 95.38 230 GLY A N 1
ATOM 1855 C CA . GLY A 1 230 ? -0.208 5.398 -4.16 1 95.38 230 GLY A CA 1
ATOM 1856 C C . GLY A 1 230 ? 0.038 5.379 -2.662 1 95.38 230 GLY A C 1
ATOM 1857 O O . GLY A 1 230 ? -0.882 5.609 -1.874 1 95.38 230 GLY A O 1
ATOM 1858 N N . LEU A 1 231 ? 1.277 5.012 -2.352 1 97.44 231 LEU A N 1
ATOM 1859 C CA . LEU A 1 231 ? 1.732 5.109 -0.969 1 97.44 231 LEU A CA 1
ATOM 1860 C C . LEU A 1 231 ? 1.886 6.57 -0.551 1 97.44 231 LEU A C 1
ATOM 1862 O O . LEU A 1 231 ? 2.283 7.414 -1.357 1 97.44 231 LEU A O 1
ATOM 1866 N N . TRP A 1 232 ? 1.55 6.781 0.624 1 97.94 232 TRP A N 1
ATOM 1867 C CA . TRP A 1 232 ? 1.708 8.102 1.226 1 97.94 232 TRP A CA 1
ATOM 1868 C C . TRP A 1 232 ? 2.553 8.023 2.492 1 97.94 232 TRP A C 1
ATOM 1870 O O . TRP A 1 232 ? 2.439 7.066 3.266 1 97.94 232 TRP A O 1
ATOM 1880 N N . GLY A 1 233 ? 3.418 9.062 2.65 1 98.44 233 GLY A N 1
ATOM 1881 C CA . GLY A 1 233 ? 4.41 9 3.713 1 98.44 233 GLY A CA 1
ATOM 1882 C C . GLY A 1 233 ? 4.168 10.016 4.812 1 98.44 233 GLY A C 1
ATOM 1883 O O . GLY A 1 233 ? 3.68 11.117 4.551 1 98.44 233 GLY A O 1
ATOM 1884 N N . PHE A 1 234 ? 4.551 9.664 6.02 1 98.88 234 PHE A N 1
ATOM 1885 C CA . PHE A 1 234 ? 4.559 10.484 7.223 1 98.88 234 PHE A CA 1
ATOM 1886 C C . PHE A 1 234 ? 5.879 10.344 7.969 1 98.88 234 PHE A C 1
ATOM 1888 O O . PHE A 1 234 ? 6.426 9.242 8.062 1 98.88 234 PHE A O 1
ATOM 1895 N N . ILE A 1 235 ? 6.414 11.422 8.453 1 98.88 235 ILE A N 1
ATOM 1896 C CA . ILE A 1 235 ? 7.625 11.352 9.266 1 98.88 235 ILE A CA 1
ATOM 1897 C C . ILE A 1 235 ? 7.336 11.867 10.672 1 98.88 235 ILE A C 1
ATOM 1899 O O . ILE A 1 235 ? 6.812 12.977 10.836 1 98.88 235 ILE A O 1
ATOM 1903 N N . TYR A 1 236 ? 7.602 11.031 11.641 1 98.94 236 TYR A N 1
ATOM 1904 C CA . TYR A 1 236 ? 7.414 11.328 13.055 1 98.94 236 TYR A CA 1
ATOM 1905 C C . TYR A 1 236 ? 8.75 11.625 13.734 1 98.94 236 TYR A C 1
ATOM 1907 O O . TYR A 1 236 ? 9.75 10.969 13.453 1 98.94 236 TYR A O 1
ATOM 1915 N N . ALA A 1 237 ? 8.758 12.664 14.578 1 98.94 237 ALA A N 1
ATOM 1916 C CA . ALA A 1 237 ? 10.023 13.062 15.18 1 98.94 237 ALA A CA 1
ATOM 1917 C C . ALA A 1 237 ? 9.812 13.531 16.625 1 98.94 237 ALA A C 1
ATOM 1919 O O . ALA A 1 237 ? 8.828 14.203 16.922 1 98.94 237 ALA A O 1
ATOM 1920 N N . SER A 1 238 ? 10.68 13.172 17.5 1 98.81 238 SER A N 1
ATOM 1921 C CA . SER A 1 238 ? 10.68 13.547 18.922 1 98.81 238 SER A CA 1
ATOM 1922 C C . SER A 1 238 ? 12.055 13.32 19.547 1 98.81 238 SER A C 1
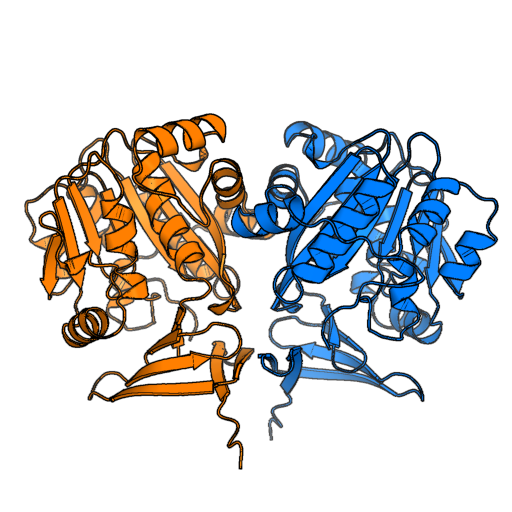ATOM 1924 O O . SER A 1 238 ? 12.828 12.492 19.062 1 98.81 238 SER A O 1
ATOM 1926 N N . ASP A 1 239 ? 12.359 14.07 20.562 1 98.25 239 ASP A N 1
ATOM 1927 C CA . ASP A 1 239 ? 13.609 13.836 21.281 1 98.25 239 ASP A CA 1
ATOM 1928 C C . ASP A 1 239 ? 13.43 12.812 22.406 1 98.25 239 ASP A C 1
ATOM 1930 O O . ASP A 1 239 ? 14.406 12.344 22.984 1 98.25 239 ASP A O 1
ATOM 1934 N N . VAL A 1 240 ? 12.18 12.375 22.594 1 96.88 240 VAL A N 1
ATOM 1935 C CA . VAL A 1 240 ? 11.945 11.602 23.812 1 96.88 240 VAL A CA 1
ATOM 1936 C C . VAL A 1 240 ? 11.289 10.266 23.469 1 96.88 240 VAL A C 1
ATOM 1938 O O . VAL A 1 240 ? 11.5 9.266 24.141 1 96.88 240 VAL A O 1
ATOM 1941 N N . THR A 1 241 ? 10.438 10.281 22.484 1 97.12 241 THR A N 1
ATOM 1942 C CA . THR A 1 241 ? 9.727 9.047 22.141 1 97.12 241 THR A CA 1
ATOM 1943 C C . THR A 1 241 ? 9.906 8.703 20.672 1 97.12 241 THR A C 1
ATOM 1945 O O . THR A 1 241 ? 10.352 9.547 19.891 1 97.12 241 THR A O 1
ATOM 1948 N N . ASN A 1 242 ? 9.766 7.5 20.375 1 98.06 242 ASN A N 1
ATOM 1949 C CA . ASN A 1 242 ? 9.695 6.969 19.016 1 98.06 242 ASN A CA 1
ATOM 1950 C C . ASN A 1 242 ? 8.484 6.055 18.828 1 98.06 242 ASN A C 1
ATOM 1952 O O . ASN A 1 242 ? 8.469 4.93 19.328 1 98.06 242 ASN A O 1
ATOM 1956 N N . PRO A 1 243 ? 7.477 6.539 18.094 1 98.38 243 PRO A N 1
ATOM 1957 C CA . PRO A 1 243 ? 6.27 5.715 17.969 1 98.38 243 PRO A CA 1
ATOM 1958 C C . PRO A 1 243 ? 6.555 4.344 17.359 1 98.38 243 PRO A C 1
ATOM 1960 O O . PRO A 1 243 ? 5.848 3.375 17.656 1 98.38 243 PRO A O 1
ATOM 1963 N N . ALA A 1 244 ? 7.578 4.195 16.578 1 97.88 244 ALA A N 1
ATOM 1964 C CA . ALA A 1 244 ? 7.887 2.938 15.898 1 97.88 244 ALA A CA 1
ATOM 1965 C C . ALA A 1 244 ? 8.297 1.86 16.906 1 97.88 244 ALA A C 1
ATOM 1967 O O . ALA A 1 244 ? 8.336 0.675 16.562 1 97.88 244 ALA A O 1
ATOM 1968 N N . HIS A 1 245 ? 8.586 2.227 18.156 1 97.12 245 HIS A N 1
ATOM 1969 C CA . HIS A 1 245 ? 9.078 1.285 19.156 1 97.12 245 HIS A CA 1
ATOM 1970 C C . HIS A 1 245 ? 7.938 0.743 20 1 97.12 245 HIS A C 1
ATOM 1972 O O . HIS A 1 245 ? 8.141 -0.159 20.812 1 97.12 245 HIS A O 1
ATOM 1978 N N . LEU A 1 246 ? 6.742 1.284 19.812 1 97.56 246 LEU A N 1
ATOM 1979 C CA . LEU A 1 246 ? 5.59 0.799 20.562 1 97.56 246 LEU A CA 1
ATOM 1980 C C . LEU A 1 246 ? 5.031 -0.477 19.953 1 97.56 246 LEU A C 1
ATOM 1982 O O . LEU A 1 246 ? 4.973 -0.602 18.719 1 97.56 246 LEU A O 1
ATOM 1986 N N . ASN A 1 247 ? 4.66 -1.395 20.766 1 95.25 247 ASN A N 1
ATOM 1987 C CA . ASN A 1 247 ? 4.113 -2.639 20.234 1 95.25 247 ASN A CA 1
ATOM 1988 C C . ASN A 1 247 ? 2.59 -2.592 20.156 1 95.25 247 ASN A C 1
ATOM 1990 O O . ASN A 1 247 ? 1.965 -1.665 20.672 1 95.25 247 ASN A O 1
ATOM 1994 N N . ARG A 1 248 ? 2.076 -3.605 19.625 1 95.81 248 ARG A N 1
ATOM 1995 C CA . ARG A 1 248 ? 0.653 -3.645 19.297 1 95.81 248 ARG A CA 1
ATOM 1996 C C . ARG A 1 248 ? -0.2 -3.562 20.562 1 95.81 248 ARG A C 1
ATOM 1998 O O . ARG A 1 248 ? -1.223 -2.873 20.578 1 95.81 248 ARG A O 1
ATOM 2005 N N . ASN A 1 249 ? 0.178 -4.234 21.594 1 97.94 249 ASN A N 1
ATOM 2006 C CA . ASN A 1 249 ? -0.604 -4.238 22.828 1 97.94 249 ASN A CA 1
ATOM 2007 C C . ASN A 1 249 ? -0.584 -2.869 23.516 1 97.94 249 ASN A C 1
ATOM 2009 O O . ASN A 1 249 ? -1.609 -2.406 24.016 1 97.94 249 ASN A O 1
ATOM 2013 N N . GLN A 1 250 ? 0.575 -2.254 23.5 1 98.25 250 GLN A N 1
ATOM 2014 C CA . GLN A 1 250 ? 0.676 -0.901 24.047 1 98.25 250 GLN A CA 1
ATOM 2015 C C . GLN A 1 250 ? -0.256 0.056 23.297 1 98.25 250 GLN A C 1
ATOM 2017 O O . GLN A 1 250 ? -0.957 0.854 23.922 1 98.25 250 GLN A O 1
ATOM 2022 N N . ILE A 1 251 ? -0.248 -0.071 22.031 1 98.56 251 ILE A N 1
ATOM 2023 C CA . ILE A 1 251 ? -1.062 0.805 21.203 1 98.56 251 ILE A CA 1
ATOM 2024 C C . ILE A 1 251 ? -2.541 0.572 21.5 1 98.56 251 ILE A C 1
ATOM 2026 O O . ILE A 1 251 ? -3.293 1.522 21.734 1 98.56 251 ILE A O 1
ATOM 2030 N N . ASN A 1 252 ? -2.947 -0.691 21.5 1 98.56 252 ASN A N 1
ATOM 2031 C CA . ASN A 1 252 ? -4.348 -1.009 21.75 1 98.56 252 ASN A CA 1
ATOM 2032 C C . ASN A 1 252 ? -4.793 -0.53 23.141 1 98.56 252 ASN A C 1
ATOM 2034 O O . ASN A 1 252 ? -5.879 0.031 23.281 1 98.56 252 ASN A O 1
ATOM 2038 N N . ASP A 1 253 ? -3.988 -0.711 24.125 1 98.62 253 ASP A N 1
ATOM 2039 C CA . ASP A 1 253 ? -4.297 -0.271 25.469 1 98.62 253 ASP A CA 1
ATOM 2040 C C . ASP A 1 253 ? -4.426 1.249 25.547 1 98.62 253 ASP A C 1
ATOM 2042 O O . ASP A 1 253 ? -5.359 1.77 26.156 1 98.62 253 ASP A O 1
ATOM 2046 N N . ARG A 1 254 ? -3.549 1.925 24.922 1 98.56 254 ARG A N 1
ATOM 2047 C CA . ARG A 1 254 ? -3.555 3.383 24.969 1 98.56 254 ARG A CA 1
ATOM 2048 C C . ARG A 1 254 ? -4.742 3.951 24.203 1 98.56 254 ARG A C 1
ATOM 2050 O O . ARG A 1 254 ? -5.297 4.984 24.578 1 98.56 254 ARG A O 1
ATOM 2057 N N . ILE A 1 255 ? -5.086 3.285 23.078 1 98.62 255 ILE A N 1
ATOM 2058 C CA . ILE A 1 255 ? -6.273 3.719 22.359 1 98.62 255 ILE A CA 1
ATOM 2059 C C . ILE A 1 255 ? -7.496 3.631 23.266 1 98.62 255 ILE A C 1
ATOM 2061 O O . ILE A 1 255 ? -8.266 4.586 23.375 1 98.62 255 ILE A O 1
ATOM 2065 N N . LYS A 1 256 ? -7.691 2.525 23.922 1 98.31 256 LYS A N 1
ATOM 2066 C CA . LYS A 1 256 ? -8.82 2.297 24.812 1 98.31 256 LYS A CA 1
ATOM 2067 C C . LYS A 1 256 ? -8.844 3.322 25.938 1 98.31 256 LYS A C 1
ATOM 2069 O O . LYS A 1 256 ? -9.914 3.816 26.312 1 98.31 256 LYS A O 1
ATOM 2074 N N . GLU A 1 257 ? -7.727 3.68 26.391 1 98.19 257 GLU A N 1
ATOM 2075 C CA . GLU A 1 257 ? -7.605 4.527 27.562 1 98.19 257 GLU A CA 1
ATOM 2076 C C . GLU A 1 257 ? -7.738 6.004 27.203 1 98.19 257 GLU A C 1
ATOM 2078 O O . GLU A 1 257 ? -8.312 6.785 27.969 1 98.19 257 GLU A O 1
ATOM 2083 N N . ARG A 1 258 ? -7.223 6.375 26.047 1 98.5 258 ARG A N 1
ATOM 2084 C CA . ARG A 1 258 ? -6.922 7.789 25.844 1 98.5 258 ARG A CA 1
ATOM 2085 C C . ARG A 1 258 ? -7.785 8.383 24.734 1 98.5 258 ARG A C 1
ATOM 2087 O O . ARG A 1 258 ? -7.918 9.602 24.625 1 98.5 258 ARG A O 1
ATOM 2094 N N . VAL A 1 259 ? -8.258 7.539 23.875 1 98.56 259 VAL A N 1
ATOM 2095 C CA . VAL A 1 259 ? -8.922 8.016 22.656 1 98.56 259 VAL A CA 1
ATOM 2096 C C . VAL A 1 259 ? -10.438 7.82 22.797 1 98.56 259 VAL A C 1
ATOM 2098 O O . VAL A 1 259 ? -10.891 6.746 23.188 1 98.56 259 VAL A O 1
ATOM 2101 N N . THR A 1 260 ? -11.188 8.844 22.484 1 97.81 260 THR A N 1
ATOM 2102 C CA . THR A 1 260 ? -12.641 8.766 22.5 1 97.81 260 THR A CA 1
ATOM 2103 C C . THR A 1 260 ? -13.164 8.273 21.141 1 97.81 260 THR A C 1
ATOM 2105 O O . THR A 1 260 ? -12.68 8.695 20.094 1 97.81 260 THR A O 1
ATOM 2108 N N . GLY A 1 261 ? -14.094 7.391 21.203 1 95.5 261 GLY A N 1
ATOM 2109 C CA . GLY A 1 261 ? -14.688 6.863 19.984 1 95.5 261 GLY A CA 1
ATOM 2110 C C . GLY A 1 261 ? -13.867 5.742 19.359 1 95.5 261 GLY A C 1
ATOM 2111 O O . GLY A 1 261 ? -12.93 5.234 19.984 1 95.5 261 GLY A O 1
ATOM 2112 N N . SER A 1 262 ? -14.305 5.34 18.109 1 95.06 262 SER A N 1
ATOM 2113 C CA . SER A 1 262 ? -13.625 4.25 17.422 1 95.06 262 SER A CA 1
ATOM 2114 C C . SER A 1 262 ? -12.852 4.762 16.219 1 95.06 262 SER A C 1
ATOM 2116 O O . SER A 1 262 ? -13.281 5.707 15.547 1 95.06 262 SER A O 1
ATOM 2118 N N . LEU A 1 263 ? -11.734 4.199 16.062 1 97.94 263 LEU A N 1
ATOM 2119 C CA . LEU A 1 263 ? -10.93 4.5 14.891 1 97.94 263 LEU A CA 1
ATOM 2120 C C . LEU A 1 263 ? -11.203 3.498 13.773 1 97.94 263 LEU A C 1
ATOM 2122 O O . LEU A 1 263 ? -11.5 2.332 14.039 1 97.94 263 LEU A O 1
ATOM 2126 N N . ARG A 1 264 ? -11.148 3.932 12.578 1 97.31 264 ARG A N 1
ATOM 2127 C CA . ARG A 1 264 ? -11.531 3.094 11.445 1 97.31 264 ARG A CA 1
ATOM 2128 C C . ARG A 1 264 ? -10.312 2.396 10.844 1 97.31 264 ARG A C 1
ATOM 2130 O O . ARG A 1 264 ? -10.438 1.311 10.273 1 97.31 264 ARG A O 1
ATOM 2137 N N . PHE A 1 265 ? -9.203 3.021 10.938 1 98.44 265 PHE A N 1
ATOM 2138 C CA . PHE A 1 265 ? -7.996 2.525 10.297 1 98.44 265 PHE A CA 1
ATOM 2139 C C . PHE A 1 265 ? -6.977 2.068 11.336 1 98.44 265 PHE A C 1
ATOM 2141 O O . PHE A 1 265 ? -6.422 0.975 11.227 1 98.44 265 PHE A O 1
ATOM 2148 N N . TYR A 1 266 ? -6.77 2.826 12.328 1 98.56 266 TYR A N 1
ATOM 2149 C CA . TYR A 1 266 ? -5.617 2.729 13.219 1 98.56 266 TYR A CA 1
ATOM 2150 C C . TYR A 1 266 ? -5.918 1.825 14.406 1 98.56 266 TYR A C 1
ATOM 2152 O O . TYR A 1 266 ? -6.914 2.018 15.102 1 98.56 266 TYR A O 1
ATOM 2160 N N . ASP A 1 267 ? -5.234 0.817 14.648 1 98.31 267 ASP A N 1
ATOM 2161 C CA . ASP A 1 267 ? -5.133 -0.038 15.828 1 98.31 267 ASP A CA 1
ATOM 2162 C C . ASP A 1 267 ? -3.715 -0.586 15.992 1 98.31 267 ASP A C 1
ATOM 2164 O O . ASP A 1 267 ? -2.785 -0.121 15.328 1 98.31 267 ASP A O 1
ATOM 2168 N N . GLY A 1 268 ? -3.533 -1.437 16.938 1 98.19 268 GLY A N 1
ATOM 2169 C CA . GLY A 1 268 ? -2.199 -1.953 17.203 1 98.19 268 GLY A CA 1
ATOM 2170 C C . GLY A 1 268 ? -1.56 -2.602 15.992 1 98.19 268 GLY A C 1
ATOM 2171 O O . GLY A 1 268 ? -0.389 -2.354 15.695 1 98.19 268 GLY A O 1
ATOM 2172 N N . GLU A 1 269 ? -2.234 -3.432 15.273 1 97.25 269 GLU A N 1
ATOM 2173 C CA . GLU A 1 269 ? -1.704 -4.117 14.102 1 97.25 269 GLU A CA 1
ATOM 2174 C C . GLU A 1 269 ? -1.398 -3.133 12.977 1 97.25 269 GLU A C 1
ATOM 2176 O O . GLU A 1 269 ? -0.354 -3.229 12.328 1 97.25 269 GLU A O 1
ATOM 2181 N N . THR A 1 270 ? -2.303 -2.213 12.766 1 98.19 270 THR A N 1
ATOM 2182 C CA . THR A 1 270 ? -2.088 -1.197 11.742 1 98.19 270 THR A CA 1
ATOM 2183 C C . THR A 1 270 ? -0.894 -0.316 12.094 1 98.19 270 THR A C 1
ATOM 2185 O O . THR A 1 270 ? -0.148 0.111 11.211 1 98.19 270 THR A O 1
ATOM 2188 N N . HIS A 1 271 ? -0.746 -0.062 13.391 1 98.5 271 HIS A N 1
ATOM 2189 C CA . HIS A 1 271 ? 0.424 0.68 13.844 1 98.5 271 HIS A CA 1
ATOM 2190 C C . HIS A 1 271 ? 1.716 -0.014 13.43 1 98.5 271 HIS A C 1
ATOM 2192 O O . HIS A 1 271 ? 2.623 0.626 12.891 1 98.5 271 HIS A O 1
ATOM 2198 N N . GLU A 1 272 ? 1.768 -1.249 13.672 1 97 272 GLU A N 1
ATOM 2199 C CA . GLU A 1 272 ? 2.953 -2.006 13.281 1 97 272 GLU A CA 1
ATOM 2200 C C . GLU A 1 272 ? 3.168 -1.962 11.773 1 97 272 GLU A C 1
ATOM 2202 O O . GLU A 1 272 ? 4.301 -1.814 11.305 1 97 272 GLU A O 1
ATOM 2207 N N . MET A 1 273 ? 2.117 -2.102 11.039 1 96.88 273 MET A N 1
ATOM 2208 C CA . MET A 1 273 ? 2.189 -2.059 9.586 1 96.88 273 MET A CA 1
ATOM 2209 C C . MET A 1 273 ? 2.766 -0.729 9.109 1 96.88 273 MET A C 1
ATOM 2211 O O . MET A 1 273 ? 3.637 -0.702 8.234 1 96.88 273 MET A O 1
ATOM 2215 N N . LEU A 1 274 ? 2.326 0.35 9.719 1 98 274 LEU A N 1
ATOM 2216 C CA . LEU A 1 274 ? 2.693 1.7 9.305 1 98 274 LEU A CA 1
ATOM 2217 C C . LEU A 1 274 ? 4.207 1.89 9.344 1 98 274 LEU A C 1
ATOM 2219 O O . LEU A 1 274 ? 4.77 2.6 8.508 1 98 274 LEU A O 1
ATOM 2223 N N . PHE A 1 275 ? 4.836 1.217 10.281 1 98.06 275 PHE A N 1
ATOM 2224 C CA . PHE A 1 275 ? 6.25 1.498 10.516 1 98.06 275 PHE A CA 1
ATOM 2225 C C . PHE A 1 275 ? 7.121 0.388 9.945 1 98.06 275 PHE A C 1
ATOM 2227 O O . PHE A 1 275 ? 8.328 0.346 10.195 1 98.06 275 PHE A O 1
ATOM 2234 N N . ARG A 1 276 ? 6.539 -0.519 9.25 1 96.25 276 ARG A N 1
ATOM 2235 C CA . ARG A 1 276 ? 7.305 -1.532 8.531 1 96.25 276 ARG A CA 1
ATOM 2236 C C . ARG A 1 276 ? 7.402 -1.192 7.047 1 96.25 276 ARG A C 1
ATOM 2238 O O . ARG A 1 276 ? 6.621 -1.695 6.238 1 96.25 276 ARG A O 1
ATOM 2245 N N . VAL A 1 277 ? 8.438 -0.476 6.723 1 95 277 VAL A N 1
ATOM 2246 C CA . VAL A 1 277 ? 8.68 0.029 5.375 1 95 277 VAL A CA 1
ATOM 2247 C C . VAL A 1 277 ? 9.344 -1.051 4.527 1 95 277 VAL A C 1
ATOM 2249 O O . VAL A 1 277 ? 10.289 -1.703 4.977 1 95 277 VAL A O 1
ATOM 2252 N N . PRO A 1 278 ? 8.805 -1.304 3.34 1 95.69 278 PRO A N 1
ATOM 2253 C CA . PRO A 1 278 ? 9.414 -2.32 2.48 1 95.69 278 PRO A CA 1
ATOM 2254 C C . PRO A 1 278 ? 10.898 -2.068 2.238 1 95.69 278 PRO A C 1
ATOM 2256 O O . PRO A 1 278 ? 11.336 -0.916 2.18 1 95.69 278 PRO A O 1
ATOM 2259 N N . LYS A 1 279 ? 11.648 -3.084 1.976 1 96.75 279 LYS A N 1
ATOM 2260 C CA . LYS A 1 279 ? 13.109 -3.092 1.931 1 96.75 279 LYS A CA 1
ATOM 2261 C C . LYS A 1 279 ? 13.633 -2.051 0.945 1 96.75 279 LYS A C 1
ATOM 2263 O O . LYS A 1 279 ? 14.531 -1.271 1.277 1 96.75 279 LYS A O 1
ATOM 2268 N N . TYR A 1 280 ? 13.086 -1.992 -0.245 1 95.5 280 TYR A N 1
ATOM 2269 C CA . TYR A 1 280 ? 13.625 -1.131 -1.29 1 95.5 280 TYR A CA 1
ATOM 2270 C C . TYR A 1 280 ? 13.422 0.34 -0.944 1 95.5 280 TYR A C 1
ATOM 2272 O O . TYR A 1 280 ? 14.258 1.185 -1.285 1 95.5 280 TYR A O 1
ATOM 2280 N N . ILE A 1 281 ? 12.367 0.707 -0.269 1 97.06 281 ILE A N 1
ATOM 2281 C CA . ILE A 1 281 ? 12.117 2.076 0.168 1 97.06 281 ILE A CA 1
ATOM 2282 C C . ILE A 1 281 ? 12.992 2.398 1.377 1 97.06 281 ILE A C 1
ATOM 2284 O O . ILE A 1 281 ? 13.578 3.482 1.456 1 97.06 281 ILE A O 1
ATOM 2288 N N . ARG A 1 282 ? 13.078 1.421 2.291 1 97.12 282 ARG A N 1
ATOM 2289 C CA . ARG A 1 282 ? 13.883 1.592 3.494 1 97.12 282 ARG A CA 1
ATOM 2290 C C . ARG A 1 282 ? 15.344 1.846 3.141 1 97.12 282 ARG A C 1
ATOM 2292 O O . ARG A 1 282 ? 15.992 2.709 3.734 1 97.12 282 ARG A O 1
ATOM 2299 N N . GLU A 1 283 ? 15.836 1.11 2.178 1 96.69 283 GLU A N 1
ATOM 2300 C CA . GLU A 1 283 ? 17.219 1.289 1.73 1 96.69 283 GLU A CA 1
ATOM 2301 C C . GLU A 1 283 ? 17.438 2.688 1.16 1 96.69 283 GLU A C 1
ATOM 2303 O O . GLU A 1 283 ? 18.469 3.305 1.396 1 96.69 283 GLU A O 1
ATOM 2308 N N . LYS A 1 284 ? 16.469 3.172 0.462 1 96.94 284 LYS A N 1
ATOM 2309 C CA . LYS A 1 284 ? 16.562 4.52 -0.094 1 96.94 284 LYS A CA 1
ATOM 2310 C C . LYS A 1 284 ? 16.594 5.57 1.013 1 96.94 284 LYS A C 1
ATOM 2312 O O . LYS A 1 284 ? 17.422 6.488 0.975 1 96.94 284 LYS A O 1
ATOM 2317 N N . ILE A 1 285 ? 15.719 5.449 1.972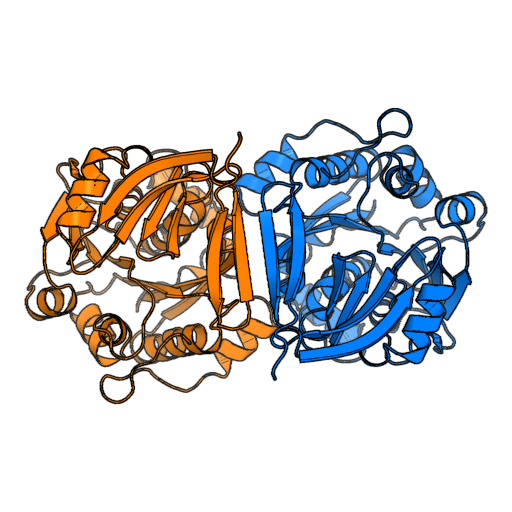 1 96.69 285 ILE A N 1
ATOM 2318 C CA . ILE A 1 285 ? 15.617 6.43 3.047 1 96.69 285 ILE A CA 1
ATOM 2319 C C . ILE A 1 285 ? 16.891 6.402 3.891 1 96.69 285 ILE A C 1
ATOM 2321 O O . ILE A 1 285 ? 17.406 7.449 4.293 1 96.69 285 ILE A O 1
ATOM 2325 N N . GLU A 1 286 ? 17.438 5.234 4.113 1 95.06 286 GLU A N 1
ATOM 2326 C CA . GLU A 1 286 ? 18.609 5.07 4.961 1 95.06 286 GLU A CA 1
ATOM 2327 C C . GLU A 1 286 ? 19.859 5.613 4.277 1 95.06 286 GLU A C 1
ATOM 2329 O O . GLU A 1 286 ? 20.781 6.078 4.949 1 95.06 286 GLU A O 1
ATOM 2334 N N . ASN A 1 287 ? 19.859 5.609 2.99 1 97.12 287 ASN A N 1
ATOM 2335 C CA . ASN A 1 287 ? 21.047 6.012 2.25 1 97.12 287 ASN A CA 1
ATOM 2336 C C . ASN A 1 287 ? 21 7.48 1.841 1 97.12 287 ASN A C 1
ATOM 2338 O O . ASN A 1 287 ? 21.984 8.031 1.354 1 97.12 287 ASN A O 1
ATOM 2342 N N . GLU A 1 288 ? 19.859 8.07 2.047 1 97.62 288 GLU A N 1
ATOM 2343 C CA . GLU A 1 288 ? 19.719 9.477 1.675 1 97.62 288 GLU A CA 1
ATOM 2344 C C . GLU A 1 288 ? 20.453 10.383 2.65 1 97.62 288 GLU A C 1
ATOM 2346 O O . GLU A 1 288 ? 20.328 10.242 3.867 1 97.62 288 GLU A O 1
ATOM 2351 N N . LYS A 1 289 ? 21.312 11.312 2.051 1 97.06 289 LYS A N 1
ATOM 2352 C CA . LYS A 1 289 ? 22.109 12.18 2.906 1 97.06 289 LYS A CA 1
ATOM 2353 C C . LYS A 1 289 ? 21.766 13.648 2.689 1 97.06 289 LYS A C 1
ATOM 2355 O O . LYS A 1 289 ? 22.125 14.508 3.492 1 97.06 289 LYS A O 1
ATOM 2360 N N . ARG A 1 290 ? 21.062 13.93 1.628 1 97.69 290 ARG A N 1
ATOM 2361 C CA . ARG A 1 290 ? 20.703 15.312 1.343 1 97.69 290 ARG A CA 1
ATOM 2362 C C . ARG A 1 290 ? 19.766 15.859 2.412 1 97.69 290 ARG A C 1
ATOM 2364 O O . ARG A 1 290 ? 18.953 15.125 2.977 1 97.69 290 ARG A O 1
ATOM 2371 N N . VAL A 1 291 ? 19.828 17.125 2.68 1 98.5 291 VAL A N 1
ATOM 2372 C CA . VAL A 1 291 ? 19.031 17.844 3.668 1 98.5 291 VAL A CA 1
ATOM 2373 C C . VAL A 1 291 ? 18.359 19.047 3.01 1 98.5 291 VAL A C 1
ATOM 2375 O O . VAL A 1 291 ? 19 19.797 2.285 1 98.5 291 VAL A O 1
ATOM 2378 N N . SER A 1 292 ? 17.078 19.203 3.195 1 98.44 292 SER A N 1
ATOM 2379 C CA . SER A 1 292 ? 16.375 20.375 2.725 1 98.44 292 SER A CA 1
ATOM 2380 C C . SER A 1 292 ? 16.688 21.594 3.582 1 98.44 292 SER A C 1
ATOM 2382 O O . SER A 1 292 ? 16.562 21.562 4.809 1 98.44 292 SER A O 1
ATOM 2384 N N . THR A 1 293 ? 17.172 22.641 2.955 1 97.81 293 THR A N 1
ATOM 2385 C CA . THR A 1 293 ? 17.5 23.891 3.625 1 97.81 293 THR A CA 1
ATOM 2386 C C . THR A 1 293 ? 16.797 25.062 2.945 1 97.81 293 THR A C 1
ATOM 2388 O O . THR A 1 293 ? 16.219 24.906 1.874 1 97.81 293 THR A O 1
ATOM 2391 N N . ARG A 1 294 ? 16.859 26.141 3.65 1 95.44 294 ARG A N 1
ATOM 2392 C CA . ARG A 1 294 ? 16.297 27.344 3.061 1 95.44 294 ARG A CA 1
ATOM 2393 C C . ARG A 1 294 ? 16.984 27.688 1.74 1 95.44 294 ARG A C 1
ATOM 2395 O O . ARG A 1 294 ? 16.328 28.172 0.805 1 95.44 294 ARG A O 1
ATOM 2402 N N . GLU A 1 295 ? 18.25 27.5 1.641 1 95.75 295 GLU A N 1
ATOM 2403 C CA . GLU A 1 295 ? 19.016 27.781 0.441 1 95.75 295 GLU A CA 1
ATOM 2404 C C . GLU A 1 295 ? 18.75 26.766 -0.66 1 95.75 295 GLU A C 1
ATOM 2406 O O . GLU A 1 295 ? 18.75 27.109 -1.845 1 95.75 295 GLU A O 1
ATOM 2411 N N . ASN A 1 296 ? 18.516 25.531 -0.284 1 95.06 296 ASN A N 1
ATOM 2412 C CA . ASN A 1 296 ? 18.234 24.438 -1.211 1 95.06 296 ASN A CA 1
ATOM 2413 C C . ASN A 1 296 ? 17.062 23.578 -0.744 1 95.06 296 ASN A C 1
ATOM 2415 O O . ASN A 1 296 ? 17.234 22.406 -0.398 1 95.06 296 ASN A O 1
ATOM 2419 N N . PRO A 1 297 ? 15.867 24.156 -0.844 1 96.12 297 PRO A N 1
ATOM 2420 C CA . PRO A 1 297 ? 14.711 23.422 -0.333 1 96.12 297 PRO A CA 1
ATOM 2421 C C . PRO A 1 297 ? 14.297 22.266 -1.244 1 96.12 297 PRO A C 1
ATOM 2423 O O . PRO A 1 297 ? 14.383 22.375 -2.469 1 96.12 297 PRO A O 1
ATOM 2426 N N . VAL A 1 298 ? 13.867 21.188 -0.655 1 95.06 298 VAL A N 1
ATOM 2427 C CA . VAL A 1 298 ? 13.383 20.031 -1.405 1 95.06 298 VAL A CA 1
ATOM 2428 C C . VAL A 1 298 ? 12.086 20.391 -2.125 1 95.06 298 VAL A C 1
ATOM 2430 O O . VAL A 1 298 ? 11.352 21.297 -1.688 1 95.06 298 VAL A O 1
ATOM 2433 N N . ALA A 1 299 ? 11.82 19.766 -3.238 1 92.94 299 ALA A N 1
ATOM 2434 C CA . ALA A 1 299 ? 10.562 19.938 -3.969 1 92.94 299 ALA A CA 1
ATOM 2435 C C . ALA A 1 299 ? 10.094 18.625 -4.57 1 92.94 299 ALA A C 1
ATOM 2437 O O . ALA A 1 299 ? 10.906 17.75 -4.875 1 92.94 299 ALA A O 1
ATOM 2438 N N . THR A 1 300 ? 8.758 18.438 -4.629 1 90 300 THR A N 1
ATOM 2439 C CA . THR A 1 300 ? 8.195 17.312 -5.371 1 90 300 THR A CA 1
ATOM 2440 C C . THR A 1 300 ? 8.258 17.578 -6.875 1 90 300 THR A C 1
ATOM 2442 O O . THR A 1 300 ? 8.031 18.703 -7.32 1 90 300 THR A O 1
ATOM 2445 N N . PRO A 1 301 ? 8.523 16.531 -7.527 1 76.62 301 PRO A N 1
ATOM 2446 C CA . PRO A 1 301 ? 8.547 16.734 -8.977 1 76.62 301 PRO A CA 1
ATOM 2447 C C . PRO A 1 301 ? 7.191 17.172 -9.531 1 76.62 301 PRO A C 1
ATOM 2449 O O . PRO A 1 301 ? 6.148 16.781 -9.008 1 76.62 301 PRO A O 1
ATOM 2452 N N . ALA A 1 302 ? 7.129 18.188 -10.336 1 62.84 302 ALA A N 1
ATOM 2453 C CA . ALA A 1 302 ? 5.941 18.703 -11.008 1 62.84 302 ALA A CA 1
ATOM 2454 C C . ALA A 1 302 ? 5.453 17.734 -12.078 1 62.84 302 ALA A C 1
ATOM 2456 O O . ALA A 1 302 ? 6.254 17.016 -12.695 1 62.84 302 ALA A O 1
ATOM 2457 N N . MET B 1 1 ? 7.223 14.391 -34.375 1 27.08 1 MET B N 1
ATOM 2458 C CA . MET B 1 1 ? 5.879 14.57 -33.844 1 27.08 1 MET B CA 1
ATOM 2459 C C . MET B 1 1 ? 5.59 13.555 -32.75 1 27.08 1 MET B C 1
ATOM 2461 O O . MET B 1 1 ? 5.641 12.352 -32.969 1 27.08 1 MET B O 1
ATOM 2465 N N . PHE B 1 2 ? 5.918 13.742 -31.531 1 38.28 2 PHE B N 1
ATOM 2466 C CA . PHE B 1 2 ? 5.965 12.781 -30.438 1 38.28 2 PHE B CA 1
ATOM 2467 C C . PHE B 1 2 ? 4.602 12.133 -30.234 1 38.28 2 PHE B C 1
ATOM 2469 O O . PHE B 1 2 ? 3.633 12.812 -29.891 1 38.28 2 PHE B O 1
ATOM 2476 N N . GLU B 1 3 ? 4.117 11.484 -31.125 1 45.5 3 GLU B N 1
ATOM 2477 C CA . GLU B 1 3 ? 2.832 10.812 -30.953 1 45.5 3 GLU B CA 1
ATOM 2478 C C . GLU B 1 3 ? 2.717 10.195 -29.562 1 45.5 3 GLU B C 1
ATOM 2480 O O . GLU B 1 3 ? 3.531 9.359 -29.172 1 45.5 3 GLU B O 1
ATOM 2485 N N . TRP B 1 4 ? 2.354 10.977 -28.625 1 57.47 4 TRP B N 1
ATOM 2486 C CA . TRP B 1 4 ? 2.123 10.508 -27.266 1 57.47 4 TRP B CA 1
ATOM 2487 C C . TRP B 1 4 ? 1.226 9.273 -27.266 1 57.47 4 TRP B C 1
ATOM 2489 O O . TRP B 1 4 ? 0.163 9.266 -27.891 1 57.47 4 TRP B O 1
ATOM 2499 N N . THR B 1 5 ? 1.797 8.047 -27.047 1 85.19 5 THR B N 1
ATOM 2500 C CA . THR B 1 5 ? 0.986 6.844 -26.891 1 85.19 5 THR B CA 1
ATOM 2501 C C . THR B 1 5 ? 0.861 6.461 -25.422 1 85.19 5 THR B C 1
ATOM 2503 O O . THR B 1 5 ? 1.838 6.527 -24.672 1 85.19 5 THR B O 1
ATOM 2506 N N . TRP B 1 6 ? -0.322 6.5 -25.016 1 91.75 6 TRP B N 1
ATOM 2507 C CA . TRP B 1 6 ? -0.665 6.148 -23.641 1 91.75 6 TRP B CA 1
ATOM 2508 C C . TRP B 1 6 ? -1.239 4.738 -23.562 1 91.75 6 TRP B C 1
ATOM 2510 O O . TRP B 1 6 ? -1.966 4.309 -24.453 1 91.75 6 TRP B O 1
ATOM 2520 N N . HIS B 1 7 ? -0.808 4.105 -22.609 1 92.94 7 HIS B N 1
ATOM 2521 C CA . HIS B 1 7 ? -1.52 2.896 -22.219 1 92.94 7 HIS B CA 1
ATOM 2522 C C . HIS B 1 7 ? -2.584 3.199 -21.172 1 92.94 7 HIS B C 1
ATOM 2524 O O . HIS B 1 7 ? -2.262 3.648 -20.062 1 92.94 7 HIS B O 1
ATOM 2530 N N . LEU B 1 8 ? -3.807 2.998 -21.469 1 92.31 8 LEU B N 1
ATOM 2531 C CA . LEU B 1 8 ? -4.918 3.145 -20.531 1 92.31 8 LEU B CA 1
ATOM 2532 C C . LEU B 1 8 ? -5.355 1.787 -19.984 1 92.31 8 LEU B C 1
ATOM 2534 O O . LEU B 1 8 ? -5.711 0.893 -20.75 1 92.31 8 LEU B O 1
ATOM 2538 N N . GLU B 1 9 ? -5.301 1.64 -18.75 1 92.19 9 GLU B N 1
ATOM 2539 C CA . GLU B 1 9 ? -5.738 0.393 -18.125 1 92.19 9 GLU B CA 1
ATOM 2540 C C . GLU B 1 9 ? -6.945 0.621 -17.219 1 92.19 9 GLU B C 1
ATOM 2542 O O . GLU B 1 9 ? -6.855 1.333 -16.219 1 92.19 9 GLU B O 1
ATOM 2547 N N . TRP B 1 10 ? -7.98 -0.054 -17.562 1 88.88 10 TRP B N 1
ATOM 2548 C CA . TRP B 1 10 ? -9.211 0.025 -16.797 1 88.88 10 TRP B CA 1
ATOM 2549 C C . TRP B 1 10 ? -9.172 -0.929 -15.602 1 88.88 10 TRP B C 1
ATOM 2551 O O . TRP B 1 10 ? -8.977 -2.135 -15.773 1 88.88 10 TRP B O 1
ATOM 2561 N N . GLN B 1 11 ? -9.32 -0.389 -14.438 1 86.62 11 GLN B N 1
ATOM 2562 C CA . GLN B 1 11 ? -9.43 -1.223 -13.242 1 86.62 11 GLN B CA 1
ATOM 2563 C C . GLN B 1 11 ? -10.875 -1.612 -12.977 1 86.62 11 GLN B C 1
ATOM 2565 O O . GLN B 1 11 ? -11.156 -2.738 -12.562 1 86.62 11 GLN B O 1
ATOM 2570 N N . THR B 1 12 ? -11.766 -0.695 -13.125 1 86.31 12 THR B N 1
ATOM 2571 C CA . THR B 1 12 ? -13.211 -0.84 -13.117 1 86.31 12 THR B CA 1
ATOM 2572 C C . THR B 1 12 ? -13.844 0.031 -14.203 1 86.31 12 THR B C 1
ATOM 2574 O O . THR B 1 12 ? -13.164 0.852 -14.82 1 86.31 12 THR B O 1
ATOM 2577 N N . PRO B 1 13 ? -15.109 -0.114 -14.43 1 86.75 13 PRO B N 1
ATOM 2578 C CA . PRO B 1 13 ? -15.75 0.782 -15.398 1 86.75 13 PRO B CA 1
ATOM 2579 C C . PRO B 1 13 ? -15.695 2.246 -14.961 1 86.75 13 PRO B C 1
ATOM 2581 O O . PRO B 1 13 ? -15.93 3.143 -15.781 1 86.75 13 PRO B O 1
ATOM 2584 N N . GLN B 1 14 ? -15.336 2.492 -13.688 1 91.31 14 GLN B N 1
ATOM 2585 C CA . GLN B 1 14 ? -15.391 3.852 -13.156 1 91.31 14 GLN B CA 1
ATOM 2586 C C . GLN B 1 14 ? -13.992 4.363 -12.797 1 91.31 14 GLN B C 1
ATOM 2588 O O . GLN B 1 14 ? -13.852 5.453 -12.25 1 91.31 14 GLN B O 1
ATOM 2593 N N . GLU B 1 15 ? -12.977 3.547 -13.062 1 92.12 15 GLU B N 1
ATOM 2594 C CA . GLU B 1 15 ? -11.602 3.904 -12.719 1 92.12 15 GLU B CA 1
ATOM 2595 C C . GLU B 1 15 ? -10.617 3.381 -13.766 1 92.12 15 GLU B C 1
ATOM 2597 O O . GLU B 1 15 ? -10.711 2.229 -14.188 1 92.12 15 GLU B O 1
ATOM 2602 N N . PHE B 1 16 ? -9.742 4.234 -14.195 1 92.44 16 PHE B N 1
ATOM 2603 C CA . PHE B 1 16 ? -8.617 3.75 -14.992 1 92.44 16 PHE B CA 1
ATOM 2604 C C . PHE B 1 16 ? -7.363 4.562 -14.711 1 92.44 16 PHE B C 1
ATOM 2606 O O . PHE B 1 16 ? -7.426 5.613 -14.07 1 92.44 16 PHE B O 1
ATOM 2613 N N . HIS B 1 17 ? -6.219 4.035 -15.023 1 94.31 17 HIS B N 1
ATOM 2614 C CA . HIS B 1 17 ? -4.949 4.754 -14.969 1 94.31 17 HIS B CA 1
ATOM 2615 C C . HIS B 1 17 ? -4.215 4.672 -16.312 1 94.31 17 HIS B C 1
ATOM 2617 O O . HIS B 1 17 ? -4.516 3.812 -17.141 1 94.31 17 HIS B O 1
ATOM 2623 N N . ALA B 1 18 ? -3.348 5.652 -16.484 1 94.69 18 ALA B N 1
ATOM 2624 C CA . ALA B 1 18 ? -2.672 5.781 -17.766 1 94.69 18 ALA B CA 1
ATOM 2625 C C . ALA B 1 18 ? -1.166 5.949 -17.578 1 94.69 18 ALA B C 1
ATOM 2627 O O . ALA B 1 18 ? -0.722 6.645 -16.656 1 94.69 18 ALA B O 1
ATOM 2628 N N . HIS B 1 19 ? -0.447 5.266 -18.453 1 95.25 19 HIS B N 1
ATOM 2629 C CA . HIS B 1 19 ? 1.011 5.316 -18.453 1 95.25 19 HIS B CA 1
ATOM 2630 C C . HIS B 1 19 ? 1.538 5.734 -19.828 1 95.25 19 HIS B C 1
ATOM 2632 O O . HIS B 1 19 ? 1.123 5.184 -20.844 1 95.25 19 HIS B O 1
ATOM 2638 N N . ALA B 1 20 ? 2.438 6.727 -19.797 1 95 20 ALA B N 1
ATOM 2639 C CA . ALA B 1 20 ? 3.045 7.145 -21.047 1 95 20 ALA B CA 1
ATOM 2640 C C . ALA B 1 20 ? 3.953 6.051 -21.609 1 95 20 ALA B C 1
ATOM 2642 O O . ALA B 1 20 ? 4.75 5.465 -20.875 1 95 20 ALA B O 1
ATOM 2643 N N . ILE B 1 21 ? 3.781 5.727 -22.922 1 95.62 21 ILE B N 1
ATOM 2644 C CA . ILE B 1 21 ? 4.582 4.719 -23.609 1 95.62 21 ILE B CA 1
ATOM 2645 C C . ILE B 1 21 ? 5.773 5.383 -24.281 1 95.62 21 ILE B C 1
ATOM 2647 O O . ILE B 1 21 ? 5.605 6.332 -25.047 1 95.62 21 ILE B O 1
ATOM 2651 N N . LYS B 1 22 ? 6.902 4.988 -23.938 1 94.94 22 LYS B N 1
ATOM 2652 C CA . LYS B 1 22 ? 8.094 5.457 -24.625 1 94.94 22 LYS B CA 1
ATOM 2653 C C . LYS B 1 22 ? 8.195 4.844 -26.016 1 94.94 22 LYS B C 1
ATOM 2655 O O . LYS B 1 22 ? 8.445 5.551 -27 1 94.94 22 LYS B O 1
ATOM 2660 N N . ARG B 1 23 ? 7.973 3.514 -26.094 1 94.06 23 ARG B N 1
ATOM 2661 C CA . ARG B 1 23 ? 7.957 2.799 -27.359 1 94.06 23 ARG B CA 1
ATOM 2662 C C . ARG B 1 23 ? 7.371 1.4 -27.188 1 94.06 23 ARG B C 1
ATOM 2664 O O . ARG B 1 23 ? 7.359 0.853 -26.094 1 94.06 23 ARG B O 1
ATOM 2671 N N . ILE B 1 24 ? 6.855 0.843 -28.281 1 93.56 24 ILE B N 1
ATOM 2672 C CA . ILE B 1 24 ? 6.406 -0.543 -28.359 1 93.56 24 ILE B CA 1
ATOM 2673 C C . ILE B 1 24 ? 7.539 -1.425 -28.875 1 93.56 24 ILE B C 1
ATOM 2675 O O . ILE B 1 24 ? 8.078 -1.176 -29.953 1 93.56 24 ILE B O 1
ATOM 2679 N N . LEU B 1 25 ? 7.891 -2.404 -28.125 1 94 25 LEU B N 1
ATOM 2680 C CA . LEU B 1 25 ? 8.992 -3.283 -28.5 1 94 25 LEU B CA 1
ATOM 2681 C C . LEU B 1 25 ? 8.492 -4.449 -29.344 1 94 25 LEU B C 1
ATOM 2683 O O . LEU B 1 25 ? 9.102 -4.789 -30.359 1 94 25 LEU B O 1
ATOM 2687 N N . ILE B 1 26 ? 7.5 -5.102 -28.891 1 93.31 26 ILE B N 1
ATOM 2688 C CA . ILE B 1 26 ? 6.91 -6.25 -29.578 1 93.31 26 ILE B CA 1
ATOM 2689 C C . ILE B 1 26 ? 5.387 -6.199 -29.453 1 93.31 26 ILE B C 1
ATOM 2691 O O . ILE B 1 26 ? 4.855 -5.848 -28.391 1 93.31 26 ILE B O 1
ATOM 2695 N N . GLU B 1 27 ? 4.691 -6.477 -30.469 1 90.06 27 GLU B N 1
ATOM 2696 C CA . GLU B 1 27 ? 3.244 -6.66 -30.453 1 90.06 27 GLU B CA 1
ATOM 2697 C C . GLU B 1 27 ? 2.84 -7.918 -31.219 1 90.06 27 GLU B C 1
ATOM 2699 O O . GLU B 1 27 ? 3.205 -8.094 -32.375 1 90.06 27 GLU B O 1
ATOM 2704 N N . GLU B 1 28 ? 2.215 -8.789 -30.5 1 85.19 28 GLU B N 1
ATOM 2705 C CA . GLU B 1 28 ? 1.706 -10.016 -31.094 1 85.19 28 GLU B CA 1
ATOM 2706 C C . GLU B 1 28 ? 0.206 -10.164 -30.859 1 85.19 28 GLU B C 1
ATOM 2708 O O . GLU B 1 28 ? -0.29 -9.875 -29.781 1 85.19 28 GLU B O 1
ATOM 2713 N N . ARG B 1 29 ? -0.486 -10.523 -31.906 1 82.19 29 ARG B N 1
ATOM 2714 C CA . ARG B 1 29 ? -1.932 -10.703 -31.828 1 82.19 29 ARG B CA 1
ATOM 2715 C C . ARG B 1 29 ? -2.334 -12.102 -32.281 1 82.19 29 ARG B C 1
ATOM 2717 O O . ARG B 1 29 ? -1.863 -12.578 -33.312 1 82.19 29 ARG B O 1
ATOM 2724 N N . SER B 1 30 ? -2.834 -12.773 -31.359 1 74.31 30 SER B N 1
ATOM 2725 C CA . SER B 1 30 ? -3.453 -14.039 -31.75 1 74.31 30 SER B CA 1
ATOM 2726 C C . SER B 1 30 ? -4.977 -13.93 -31.75 1 74.31 30 SER B C 1
ATOM 2728 O O . SER B 1 30 ? -5.523 -12.844 -31.531 1 74.31 30 SER B O 1
ATOM 2730 N N . GLU B 1 31 ? -5.648 -15.055 -32.188 1 70.06 31 GLU B N 1
ATOM 2731 C CA . GLU B 1 31 ? -7.105 -15.094 -32.156 1 70.06 31 GLU B CA 1
ATOM 2732 C C . GLU B 1 31 ? -7.633 -14.938 -30.734 1 70.06 31 GLU B C 1
ATOM 2734 O O . GLU B 1 31 ? -8.789 -14.555 -30.531 1 70.06 31 GLU B O 1
ATOM 2739 N N . PHE B 1 32 ? -6.801 -15.117 -29.766 1 67.75 32 PHE B N 1
ATOM 2740 C CA . PHE B 1 32 ? -7.297 -15.242 -28.391 1 67.75 32 PHE B CA 1
ATOM 2741 C C . PHE B 1 32 ? -6.82 -14.07 -27.547 1 67.75 32 PHE B C 1
ATOM 2743 O O . PHE B 1 32 ? -7.5 -13.664 -26.594 1 67.75 32 PHE B O 1
ATOM 2750 N N . GLN B 1 33 ? -5.641 -13.586 -27.875 1 76.31 33 GLN B N 1
ATOM 2751 C CA . GLN B 1 33 ? -5.098 -12.578 -26.969 1 76.31 33 GLN B CA 1
ATOM 2752 C C . GLN B 1 33 ? -4.125 -11.648 -27.688 1 76.31 33 GLN B C 1
ATOM 2754 O O . GLN B 1 33 ? -3.627 -11.984 -28.766 1 76.31 33 GLN B O 1
ATOM 2759 N N . ARG B 1 34 ? -4.066 -10.461 -27.234 1 85.19 34 ARG B N 1
ATOM 2760 C CA . ARG B 1 34 ? -3.078 -9.484 -27.688 1 85.19 34 ARG B CA 1
ATOM 2761 C C . ARG B 1 34 ? -1.975 -9.305 -26.641 1 85.19 34 ARG B C 1
ATOM 2763 O O . ARG B 1 34 ? -2.248 -8.969 -25.5 1 85.19 34 ARG B O 1
ATOM 2770 N N . VAL B 1 35 ? -0.763 -9.656 -27.031 1 87.38 35 VAL B N 1
ATOM 2771 C CA . VAL B 1 35 ? 0.394 -9.539 -26.156 1 87.38 35 VAL B CA 1
ATOM 2772 C C . VAL B 1 35 ? 1.289 -8.398 -26.625 1 87.38 35 VAL B C 1
ATOM 2774 O O . VAL B 1 35 ? 1.712 -8.359 -27.781 1 87.38 35 VAL B O 1
ATOM 2777 N N . ILE B 1 36 ? 1.526 -7.426 -25.766 1 91.06 36 ILE B N 1
ATOM 2778 C CA . ILE B 1 36 ? 2.361 -6.266 -26.062 1 91.06 36 ILE B CA 1
ATOM 2779 C C . ILE B 1 36 ? 3.52 -6.191 -25.078 1 91.06 36 ILE B C 1
ATOM 2781 O O . ILE B 1 36 ? 3.326 -6.363 -23.875 1 91.06 36 ILE B O 1
ATOM 2785 N N . LEU B 1 37 ? 4.68 -6.117 -25.594 1 95.19 37 LEU B N 1
ATOM 2786 C CA . LEU B 1 37 ? 5.84 -5.684 -24.812 1 95.19 37 LEU B CA 1
ATOM 2787 C C . LEU B 1 37 ? 6.164 -4.223 -25.109 1 95.19 37 LEU B C 1
ATOM 2789 O O . LEU B 1 37 ? 6.488 -3.867 -26.234 1 95.19 37 LEU B O 1
ATOM 2793 N N . ALA B 1 38 ? 6.012 -3.383 -24.125 1 95.88 38 ALA B N 1
ATOM 2794 C CA . ALA B 1 38 ? 6.234 -1.949 -24.297 1 95.88 38 ALA B CA 1
ATOM 2795 C C . ALA B 1 38 ? 7.234 -1.424 -23.266 1 95.88 38 ALA B C 1
ATOM 2797 O O . ALA B 1 38 ? 7.477 -2.064 -22.234 1 95.88 38 ALA B O 1
ATOM 2798 N N . GLU B 1 39 ? 7.91 -0.393 -23.594 1 96.75 39 GLU B N 1
ATOM 2799 C CA . GLU B 1 39 ? 8.68 0.38 -22.609 1 96.75 39 GLU B CA 1
ATOM 2800 C C . GLU B 1 39 ? 7.891 1.594 -22.125 1 96.75 39 GLU B C 1
ATOM 2802 O O . GLU B 1 39 ? 7.566 2.486 -22.922 1 96.75 39 GLU B O 1
ATOM 2807 N N . LEU B 1 40 ? 7.551 1.569 -20.875 1 96.31 40 LEU B N 1
ATOM 2808 C CA . LEU B 1 40 ? 6.852 2.689 -20.25 1 96.31 40 LEU B CA 1
ATOM 2809 C C . LEU B 1 40 ? 7.844 3.643 -19.578 1 96.31 40 LEU B C 1
ATOM 2811 O O . LEU B 1 40 ? 8.891 3.213 -19.094 1 96.31 40 LEU B O 1
ATOM 2815 N N . PHE B 1 41 ? 7.527 4.938 -19.547 1 94.88 41 PHE B N 1
ATOM 2816 C CA . PHE B 1 41 ? 8.422 5.934 -18.969 1 94.88 41 PHE B CA 1
ATOM 2817 C C . PHE B 1 41 ? 8.68 5.629 -17.5 1 94.88 41 PHE B C 1
ATOM 2819 O O . PHE B 1 41 ? 9.82 5.641 -17.047 1 94.88 41 PHE B O 1
ATOM 2826 N N . ARG B 1 42 ? 7.707 5.23 -16.734 1 93.81 42 ARG B N 1
ATOM 2827 C CA . ARG B 1 42 ? 7.852 5.066 -15.297 1 93.81 42 ARG B CA 1
ATOM 2828 C C . ARG B 1 42 ? 8.289 3.648 -14.953 1 93.81 42 ARG B C 1
ATOM 2830 O O . ARG B 1 42 ? 9.07 3.445 -14.023 1 93.81 42 ARG B O 1
ATOM 2837 N N . PHE B 1 43 ? 7.859 2.689 -15.75 1 97.06 43 PHE B N 1
ATOM 2838 C CA . PHE B 1 43 ? 7.977 1.32 -15.266 1 97.06 43 PHE B CA 1
ATOM 2839 C C . PHE B 1 43 ? 8.953 0.522 -16.125 1 97.06 43 PHE B C 1
ATOM 2841 O O . PHE B 1 43 ? 9.172 -0.666 -15.875 1 97.06 43 PHE B O 1
ATOM 2848 N N . GLY B 1 44 ? 9.539 1.171 -17.109 1 96.69 44 GLY B N 1
ATOM 2849 C CA . GLY B 1 44 ? 10.406 0.431 -18.016 1 96.69 44 GLY B CA 1
ATOM 2850 C C . GLY B 1 44 ? 9.664 -0.611 -18.828 1 96.69 44 GLY B C 1
ATOM 2851 O O . GLY B 1 44 ? 8.547 -0.371 -19.281 1 96.69 44 GLY B O 1
ATOM 2852 N N . LYS B 1 45 ? 10.359 -1.694 -19.094 1 97.25 45 LYS B N 1
ATOM 2853 C CA . LYS B 1 45 ? 9.766 -2.768 -19.891 1 97.25 45 LYS B CA 1
ATOM 2854 C C . LYS B 1 45 ? 8.547 -3.357 -19.188 1 97.25 45 LYS B C 1
ATOM 2856 O O . LYS B 1 45 ? 8.586 -3.643 -17.984 1 97.25 45 LYS B O 1
ATOM 2861 N N . ALA B 1 46 ? 7.434 -3.482 -19.953 1 97 46 ALA B N 1
ATOM 2862 C CA . ALA B 1 46 ? 6.168 -3.953 -19.391 1 97 46 ALA B CA 1
ATOM 2863 C C . ALA B 1 46 ? 5.516 -4.984 -20.312 1 97 46 ALA B C 1
ATOM 2865 O O . ALA B 1 46 ? 5.457 -4.793 -21.531 1 97 46 ALA B O 1
ATOM 2866 N N . LEU B 1 47 ? 5.113 -6.07 -19.719 1 95.44 47 LEU B N 1
ATOM 2867 C CA . LEU B 1 47 ? 4.293 -7.062 -20.406 1 95.44 47 LEU B CA 1
ATOM 2868 C C . LEU B 1 47 ? 2.809 -6.742 -20.25 1 95.44 47 LEU B C 1
ATOM 2870 O O . LEU B 1 47 ? 2.301 -6.684 -19.125 1 95.44 47 LEU B O 1
ATOM 2874 N N . ILE B 1 48 ? 2.145 -6.52 -21.359 1 93.56 48 ILE B N 1
ATOM 2875 C CA . ILE B 1 48 ? 0.725 -6.188 -21.375 1 93.56 48 ILE B CA 1
ATOM 2876 C C . ILE B 1 48 ? -0.04 -7.23 -22.188 1 93.56 48 ILE B C 1
ATOM 2878 O O . ILE B 1 48 ? 0.315 -7.516 -23.328 1 93.56 48 ILE B O 1
ATOM 2882 N N . ILE B 1 49 ? -1.026 -7.816 -21.578 1 89.88 49 ILE B N 1
ATOM 2883 C CA . ILE B 1 49 ? -1.868 -8.789 -22.25 1 89.88 49 ILE B CA 1
ATOM 2884 C C . ILE B 1 49 ? -3.324 -8.336 -22.219 1 89.88 49 ILE B C 1
ATOM 2886 O O . ILE B 1 49 ? -3.875 -8.094 -21.141 1 89.88 49 ILE B O 1
ATOM 2890 N N . ASP B 1 50 ? -3.91 -8.188 -23.375 1 87.62 50 ASP B N 1
ATOM 2891 C CA . ASP B 1 50 ? -5.293 -7.742 -23.516 1 87.62 50 ASP B CA 1
ATOM 2892 C C . ASP B 1 50 ? -5.547 -6.461 -22.719 1 87.62 50 ASP B C 1
ATOM 2894 O O . ASP B 1 50 ? -6.539 -6.359 -22 1 87.62 50 ASP B O 1
ATOM 2898 N N . GLY B 1 51 ? -4.566 -5.633 -22.766 1 89 51 GLY B N 1
ATOM 2899 C CA . GLY B 1 51 ? -4.719 -4.297 -22.203 1 89 51 GLY B CA 1
ATOM 2900 C C . GLY B 1 51 ? -4.418 -4.227 -20.719 1 89 51 GLY B C 1
ATOM 2901 O O . GLY B 1 51 ? -4.469 -3.148 -20.125 1 89 51 GLY B O 1
ATOM 2902 N N . LYS B 1 52 ? -4.074 -5.34 -20.109 1 91.75 52 LYS B N 1
ATOM 2903 C CA . LYS B 1 52 ? -3.762 -5.367 -18.688 1 91.75 52 LYS B CA 1
ATOM 2904 C C . LYS B 1 52 ? -2.27 -5.582 -18.453 1 91.75 52 LYS B C 1
ATOM 2906 O O . LYS B 1 52 ? -1.668 -6.488 -19.031 1 91.75 52 LYS B O 1
ATOM 2911 N N . ILE B 1 53 ? -1.735 -4.715 -17.672 1 94.94 53 ILE B N 1
ATOM 2912 C CA . ILE B 1 53 ? -0.346 -4.93 -17.297 1 94.94 53 ILE B CA 1
ATOM 2913 C C . ILE B 1 53 ? -0.229 -6.215 -16.484 1 94.94 53 ILE B C 1
ATOM 2915 O O . ILE B 1 53 ? -0.904 -6.379 -15.461 1 94.94 53 ILE B O 1
ATOM 2919 N N . GLN B 1 54 ? 0.583 -7.094 -16.938 1 93.81 54 GLN B N 1
ATOM 2920 C CA . GLN B 1 54 ? 0.822 -8.352 -16.234 1 93.81 54 GLN B CA 1
ATOM 2921 C C . GLN B 1 54 ? 2.049 -8.258 -15.336 1 93.81 54 GLN B C 1
ATOM 2923 O O . GLN B 1 54 ? 2.107 -8.898 -14.289 1 93.81 54 GLN B O 1
ATOM 2928 N N . SER B 1 55 ? 2.994 -7.5 -15.836 1 95.94 55 SER B N 1
ATOM 2929 C CA . SER B 1 55 ? 4.258 -7.387 -15.117 1 95.94 55 SER B CA 1
ATOM 2930 C C . SER B 1 55 ? 5.129 -6.277 -15.695 1 95.94 55 SER B C 1
ATOM 2932 O O . SER B 1 55 ? 5.109 -6.031 -16.906 1 95.94 55 SER B O 1
ATOM 2934 N N . THR B 1 56 ? 5.848 -5.609 -14.836 1 97.69 56 THR B N 1
ATOM 2935 C CA . THR B 1 56 ? 6.805 -4.605 -15.297 1 97.69 56 THR B CA 1
ATOM 2936 C C . THR B 1 56 ? 8.172 -4.832 -14.664 1 97.69 56 THR B C 1
ATOM 2938 O O . THR B 1 56 ? 8.266 -5.344 -13.547 1 97.69 56 THR B O 1
ATOM 2941 N N . LEU B 1 57 ? 9.164 -4.41 -15.367 1 97.19 57 LEU B N 1
ATOM 2942 C CA . LEU B 1 57 ? 10.531 -4.578 -14.898 1 97.19 57 LEU B CA 1
ATOM 2943 C C . LEU B 1 57 ? 10.766 -3.811 -13.602 1 97.19 57 LEU B C 1
ATOM 2945 O O . LEU B 1 57 ? 11.516 -4.258 -12.734 1 97.19 57 LEU B O 1
ATOM 2949 N N . ALA B 1 58 ? 10.125 -2.711 -13.406 1 97.06 58 ALA B N 1
ATOM 2950 C CA . ALA B 1 58 ? 10.375 -1.797 -12.289 1 97.06 58 ALA B CA 1
ATOM 2951 C C . ALA B 1 58 ? 9.891 -2.391 -10.977 1 97.06 58 ALA B C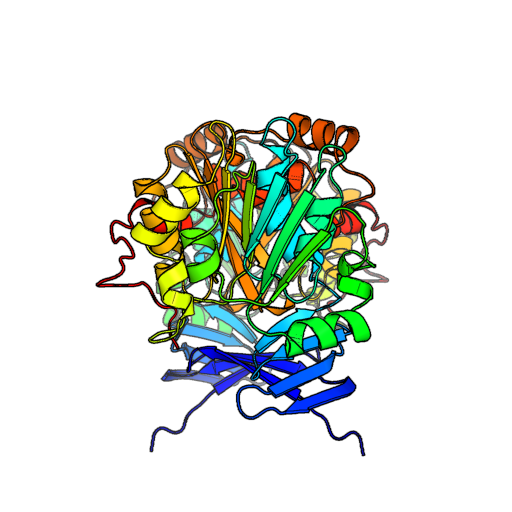 1
ATOM 2953 O O . ALA B 1 58 ? 10.406 -2.051 -9.906 1 97.06 58 ALA B O 1
ATOM 2954 N N . ASP B 1 59 ? 8.859 -3.324 -11.07 1 97.75 59 ASP B N 1
ATOM 2955 C CA . ASP B 1 59 ? 8.289 -3.652 -9.766 1 97.75 59 ASP B CA 1
ATOM 2956 C C . ASP B 1 59 ? 7.863 -5.117 -9.703 1 97.75 59 ASP B C 1
ATOM 2958 O O . ASP B 1 59 ? 7.184 -5.531 -8.758 1 97.75 59 ASP B O 1
ATOM 2962 N N . GLU B 1 60 ? 8.289 -5.98 -10.719 1 98.31 60 GLU B N 1
ATOM 2963 C CA . GLU B 1 60 ? 7.895 -7.383 -10.703 1 98.31 60 GLU B CA 1
ATOM 2964 C C . GLU B 1 60 ? 8.391 -8.086 -9.445 1 98.31 60 GLU B C 1
ATOM 2966 O O . GLU B 1 60 ? 7.738 -9.008 -8.938 1 98.31 60 GLU B O 1
ATOM 2971 N N . PHE B 1 61 ? 9.523 -7.637 -8.859 1 98.31 61 PHE B N 1
ATOM 2972 C CA . PHE B 1 61 ? 10.109 -8.273 -7.688 1 98.31 61 PHE B CA 1
ATOM 2973 C C . PHE B 1 61 ? 9.203 -8.117 -6.473 1 98.31 61 PHE B C 1
ATOM 2975 O O . PHE B 1 61 ? 9.195 -8.977 -5.586 1 98.31 61 PHE B O 1
ATOM 2982 N N . ILE B 1 62 ? 8.445 -7.043 -6.414 1 98.62 62 ILE B N 1
ATOM 2983 C CA . ILE B 1 62 ? 7.516 -6.852 -5.309 1 98.62 62 ILE B CA 1
ATOM 2984 C C . ILE B 1 62 ? 6.457 -7.953 -5.32 1 98.62 62 ILE B C 1
ATOM 2986 O O . ILE B 1 62 ? 6.215 -8.602 -4.301 1 98.62 62 ILE B O 1
ATOM 2990 N N . TYR B 1 63 ? 5.902 -8.219 -6.48 1 98.56 63 TYR B N 1
ATOM 2991 C CA . TYR B 1 63 ? 4.859 -9.219 -6.648 1 98.56 63 TYR B CA 1
ATOM 2992 C C . TYR B 1 63 ? 5.402 -10.625 -6.41 1 98.56 63 TYR B C 1
ATOM 2994 O O . TYR B 1 63 ? 4.883 -11.367 -5.574 1 98.56 63 TYR B O 1
ATOM 3002 N N . HIS B 1 64 ? 6.441 -10.984 -7.055 1 98.81 64 HIS B N 1
ATOM 3003 C CA . HIS B 1 64 ? 6.891 -12.367 -7.098 1 98.81 64 HIS B CA 1
ATOM 3004 C C . HIS B 1 64 ? 7.551 -12.773 -5.781 1 98.81 64 HIS B C 1
ATOM 3006 O O . HIS B 1 64 ? 7.434 -13.922 -5.348 1 98.81 64 HIS B O 1
ATOM 3012 N N . GLU B 1 65 ? 8.297 -11.844 -5.156 1 98.88 65 GLU B N 1
ATOM 3013 C CA . GLU B 1 65 ? 8.883 -12.18 -3.863 1 98.88 65 GLU B CA 1
ATOM 3014 C C . GLU B 1 65 ? 7.812 -12.297 -2.781 1 98.88 65 GLU B C 1
ATOM 3016 O O . GLU B 1 65 ? 7.938 -13.117 -1.865 1 98.88 65 GLU B O 1
ATOM 3021 N N . SER B 1 66 ? 6.738 -11.484 -2.906 1 98.88 66 SER B N 1
ATOM 3022 C CA . SER B 1 66 ? 5.621 -11.609 -1.978 1 98.88 66 SER B CA 1
ATOM 3023 C C . SER B 1 66 ? 4.883 -12.93 -2.178 1 98.88 66 SER B C 1
ATOM 3025 O O . SER B 1 66 ? 4.426 -13.539 -1.213 1 98.88 66 SER B O 1
ATOM 3027 N N . LEU B 1 67 ? 4.766 -13.359 -3.387 1 98.88 67 LEU B N 1
ATOM 3028 C CA . LEU B 1 67 ? 4.035 -14.578 -3.719 1 98.88 67 LEU B CA 1
ATOM 3029 C C . LEU B 1 67 ? 4.797 -15.812 -3.248 1 98.88 67 LEU B C 1
ATOM 3031 O O . LEU B 1 67 ? 4.211 -16.719 -2.664 1 98.88 67 LEU B O 1
ATOM 3035 N N . VAL B 1 68 ? 6.09 -15.875 -3.361 1 98.88 68 VAL B N 1
ATOM 3036 C CA . VAL B 1 68 ? 6.844 -17.125 -3.289 1 98.88 68 VAL B CA 1
ATOM 3037 C C . VAL B 1 68 ? 7.453 -17.281 -1.896 1 98.88 68 VAL B C 1
ATOM 3039 O O . VAL B 1 68 ? 7.27 -18.312 -1.244 1 98.88 68 VAL B O 1
ATOM 3042 N N . HIS B 1 69 ? 8.094 -16.312 -1.381 1 98.88 69 HIS B N 1
ATOM 3043 C CA . HIS B 1 69 ? 9.07 -16.484 -0.311 1 98.88 69 HIS B CA 1
ATOM 3044 C C . HIS B 1 69 ? 8.391 -16.734 1.026 1 98.88 69 HIS B C 1
ATOM 3046 O O . HIS B 1 69 ? 8.836 -17.578 1.808 1 98.88 69 HIS B O 1
ATOM 3052 N N . PRO B 1 70 ? 7.273 -16 1.341 1 98.88 70 PRO B N 1
ATOM 3053 C CA . PRO B 1 70 ? 6.668 -16.297 2.641 1 98.88 70 PRO B CA 1
ATOM 3054 C C . PRO B 1 70 ? 6.285 -17.766 2.795 1 98.88 70 PRO B C 1
ATOM 3056 O O . PRO B 1 70 ? 6.484 -18.344 3.861 1 98.88 70 PRO B O 1
ATOM 3059 N N . LEU B 1 71 ? 5.781 -18.375 1.723 1 98.88 71 LEU B N 1
ATOM 3060 C CA . LEU B 1 71 ? 5.426 -19.781 1.813 1 98.88 71 LEU B CA 1
ATOM 3061 C C . LEU B 1 71 ? 6.668 -20.641 1.952 1 98.88 71 LEU B C 1
ATOM 3063 O O . LEU B 1 71 ? 6.801 -21.406 2.918 1 98.88 71 LEU B O 1
ATOM 3067 N N . LEU B 1 72 ? 7.602 -20.531 1.026 1 98.81 72 LEU B N 1
ATOM 3068 C CA . LEU B 1 72 ? 8.727 -21.469 0.968 1 98.81 72 LEU B CA 1
ATOM 3069 C C . LEU B 1 72 ? 9.594 -21.344 2.215 1 98.81 72 LEU B C 1
ATOM 3071 O O . LEU B 1 72 ? 10.086 -22.344 2.738 1 98.81 72 LEU B O 1
ATOM 3075 N N . ILE B 1 73 ? 9.789 -20.141 2.676 1 98.5 73 ILE B N 1
ATOM 3076 C CA . ILE B 1 73 ? 10.672 -19.906 3.82 1 98.5 73 ILE B CA 1
ATOM 3077 C C . ILE B 1 73 ? 10.031 -20.5 5.078 1 98.5 73 ILE B C 1
ATOM 3079 O O . ILE B 1 73 ? 10.727 -20.828 6.039 1 98.5 73 ILE B O 1
ATOM 3083 N N . SER B 1 74 ? 8.703 -20.594 5.133 1 98.44 74 SER B N 1
ATOM 3084 C CA . SER B 1 74 ? 7.992 -21.094 6.301 1 98.44 74 SER B CA 1
ATOM 3085 C C . SER B 1 74 ? 8.008 -22.609 6.348 1 98.44 74 SER B C 1
ATOM 3087 O O . SER B 1 74 ? 7.742 -23.219 7.395 1 98.44 74 SER B O 1
ATOM 3089 N N . LEU B 1 75 ? 8.25 -23.312 5.23 1 98 75 LEU B N 1
ATOM 3090 C CA . LEU B 1 75 ? 8.258 -24.766 5.141 1 98 75 LEU B CA 1
ATOM 3091 C C . LEU B 1 75 ? 9.641 -25.328 5.465 1 98 75 LEU B C 1
ATOM 3093 O O . LEU B 1 75 ? 10.648 -24.656 5.234 1 98 75 LEU B O 1
ATOM 3097 N N . GLU B 1 76 ? 9.562 -26.547 6.035 1 94.62 76 GLU B N 1
ATOM 3098 C CA . GLU B 1 76 ? 10.828 -27.203 6.332 1 94.62 76 GLU B CA 1
ATOM 3099 C C . GLU B 1 76 ? 11.461 -27.797 5.074 1 94.62 76 GLU B C 1
ATOM 3101 O O . GLU B 1 76 ? 10.969 -28.781 4.535 1 94.62 76 GLU B O 1
ATOM 3106 N N . ASP B 1 77 ? 12.391 -27.266 4.383 1 91.94 77 ASP B N 1
ATOM 3107 C CA . ASP B 1 77 ? 13.234 -27.703 3.277 1 91.94 77 ASP B CA 1
ATOM 3108 C C . ASP B 1 77 ? 12.383 -28.109 2.074 1 91.94 77 ASP B C 1
ATOM 3110 O O . ASP B 1 77 ? 12.406 -29.281 1.658 1 91.94 77 ASP B O 1
ATOM 3114 N N . PRO B 1 78 ? 11.633 -27.266 1.49 1 96.81 78 PRO B N 1
ATOM 3115 C CA . PRO B 1 78 ? 10.852 -27.641 0.304 1 96.81 78 PRO B CA 1
ATOM 3116 C C . PRO B 1 78 ? 11.727 -28.094 -0.86 1 96.81 78 PRO B C 1
ATOM 3118 O O . PRO B 1 78 ? 12.656 -27.375 -1.254 1 96.81 78 PRO B O 1
ATOM 3121 N N . GLU B 1 79 ? 11.43 -29.281 -1.437 1 98.5 79 GLU B N 1
ATOM 3122 C CA . GLU B 1 79 ? 12.25 -29.891 -2.488 1 98.5 79 GLU B CA 1
ATOM 3123 C C . GLU B 1 79 ? 11.492 -29.922 -3.814 1 98.5 79 GLU B C 1
ATOM 3125 O O . GLU B 1 79 ? 12.086 -29.703 -4.875 1 98.5 79 GLU B O 1
ATOM 3130 N N . ASN B 1 80 ? 10.266 -30.312 -3.756 1 98.81 80 ASN B N 1
ATOM 3131 C CA . ASN B 1 80 ? 9.398 -30.469 -4.918 1 98.81 80 ASN B CA 1
ATOM 3132 C C . ASN B 1 80 ? 8.281 -29.438 -4.926 1 98.81 80 ASN B C 1
ATOM 3134 O O . ASN B 1 80 ? 7.398 -29.453 -4.062 1 98.81 80 ASN B O 1
ATOM 3138 N N . ILE B 1 81 ? 8.32 -28.5 -5.918 1 98.88 81 ILE B N 1
ATOM 3139 C CA . ILE B 1 81 ? 7.406 -27.359 -5.961 1 98.88 81 ILE B CA 1
ATOM 3140 C C . ILE B 1 81 ? 6.566 -27.422 -7.234 1 98.88 81 ILE B C 1
ATOM 3142 O O . ILE B 1 81 ? 7.082 -27.75 -8.312 1 98.88 81 ILE B O 1
ATOM 3146 N N . LEU B 1 82 ? 5.289 -27.141 -7.125 1 98.94 82 LEU B N 1
ATOM 3147 C CA . LEU B 1 82 ? 4.395 -26.984 -8.266 1 98.94 82 LEU B CA 1
ATOM 3148 C C . LEU B 1 82 ? 3.99 -25.531 -8.438 1 98.94 82 LEU B C 1
ATOM 3150 O O . LEU B 1 82 ? 3.586 -24.875 -7.477 1 98.94 82 LEU B O 1
ATOM 3154 N N . ILE B 1 83 ? 4.172 -25.016 -9.594 1 98.88 83 ILE B N 1
ATOM 3155 C CA . ILE B 1 83 ? 3.664 -23.703 -9.969 1 98.88 83 ILE B CA 1
ATOM 3156 C C . ILE B 1 83 ? 2.57 -23.859 -11.023 1 98.88 83 ILE B C 1
ATOM 3158 O O . ILE B 1 83 ? 2.791 -24.453 -12.078 1 98.88 83 ILE B O 1
ATOM 3162 N N . LEU B 1 84 ? 1.394 -23.438 -10.742 1 98.12 84 LEU B N 1
ATOM 3163 C CA . LEU B 1 84 ? 0.372 -23.281 -11.773 1 98.12 84 LEU B CA 1
ATOM 3164 C C . LEU B 1 84 ? 0.351 -21.844 -12.289 1 98.12 84 LEU B C 1
ATOM 3166 O O . LEU B 1 84 ? 0.19 -20.906 -11.516 1 98.12 84 LEU B O 1
ATOM 3170 N N . GLY B 1 85 ? 0.47 -21.609 -13.547 1 95.19 85 GLY B N 1
ATOM 3171 C CA . GLY B 1 85 ? 0.675 -20.297 -14.133 1 95.19 85 GLY B CA 1
ATOM 3172 C C . GLY B 1 85 ? 2.127 -19.859 -14.125 1 95.19 85 GLY B C 1
ATOM 3173 O O . GLY B 1 85 ? 3.023 -20.656 -14.406 1 95.19 85 GLY B O 1
ATOM 3174 N N . GLY B 1 86 ? 2.4 -18.562 -14 1 92.5 86 GLY B N 1
ATOM 3175 C CA . GLY B 1 86 ? 3.752 -18.047 -13.891 1 92.5 86 GLY B CA 1
ATOM 3176 C C . GLY B 1 86 ? 4.449 -17.906 -15.234 1 92.5 86 GLY B C 1
ATOM 3177 O O . GLY B 1 86 ? 5.668 -18.031 -15.32 1 92.5 86 GLY B O 1
ATOM 3178 N N . GLY B 1 87 ? 3.789 -17.641 -16.266 1 88.56 87 GLY B N 1
ATOM 3179 C CA . GLY B 1 87 ? 4.234 -17.75 -17.641 1 88.56 87 GLY B CA 1
ATOM 3180 C C . GLY B 1 87 ? 5.449 -16.891 -17.938 1 88.56 87 GLY B C 1
ATOM 3181 O O . GLY B 1 87 ? 6.195 -17.156 -18.875 1 88.56 87 GLY B O 1
ATOM 3182 N N . GLU B 1 88 ? 5.727 -15.906 -17.094 1 92.88 88 GLU B N 1
ATOM 3183 C CA . GLU B 1 88 ? 6.855 -15.023 -17.375 1 92.88 88 GLU B CA 1
ATOM 3184 C C . GLU B 1 88 ? 8.148 -15.578 -16.766 1 92.88 88 GLU B C 1
ATOM 3186 O O . GLU B 1 88 ? 9.242 -15.133 -17.109 1 92.88 88 GLU B O 1
ATOM 3191 N N . GLY B 1 89 ? 8.031 -16.531 -15.875 1 97.5 89 GLY B N 1
ATOM 3192 C CA . GLY B 1 89 ? 9.195 -17.25 -15.383 1 97.5 89 GLY B CA 1
ATOM 3193 C C . GLY B 1 89 ? 9.789 -16.625 -14.125 1 97.5 89 GLY B C 1
ATOM 3194 O O . GLY B 1 89 ? 10.734 -17.156 -13.555 1 97.5 89 GLY B O 1
ATOM 3195 N N . ALA B 1 90 ? 9.234 -15.492 -13.688 1 98.38 90 ALA B N 1
ATOM 3196 C CA . ALA B 1 90 ? 9.766 -14.836 -12.5 1 98.38 90 ALA B CA 1
ATOM 3197 C C . ALA B 1 90 ? 9.43 -15.633 -11.234 1 98.38 90 ALA B C 1
ATOM 3199 O O . ALA B 1 90 ? 10.234 -15.711 -10.312 1 98.38 90 ALA B O 1
ATOM 3200 N N . THR B 1 91 ? 8.227 -16.188 -11.172 1 98.75 91 THR B N 1
ATOM 3201 C CA . THR B 1 91 ? 7.859 -17.047 -10.047 1 98.75 91 THR B CA 1
ATOM 3202 C C . THR B 1 91 ? 8.766 -18.281 -9.992 1 98.75 91 THR B C 1
ATOM 3204 O O . THR B 1 91 ? 9.242 -18.656 -8.922 1 98.75 91 THR B O 1
ATOM 3207 N N . LEU B 1 92 ? 9.008 -18.875 -11.164 1 98.81 92 LEU B N 1
ATOM 3208 C CA . LEU B 1 92 ? 9.93 -20 -11.281 1 98.81 92 LEU B CA 1
ATOM 3209 C C . LEU B 1 92 ? 11.32 -19.609 -10.789 1 98.81 92 LEU B C 1
ATOM 3211 O O . LEU B 1 92 ? 11.93 -20.359 -10.008 1 98.81 92 LEU B O 1
ATOM 3215 N N . ARG B 1 93 ? 11.812 -18.438 -11.172 1 98.75 93 ARG B N 1
ATOM 3216 C CA . ARG B 1 93 ? 13.102 -17.906 -10.75 1 98.75 93 ARG B CA 1
ATOM 3217 C C . ARG B 1 93 ? 13.195 -17.828 -9.234 1 98.75 93 ARG B C 1
ATOM 3219 O O . ARG B 1 93 ? 14.172 -18.297 -8.641 1 98.75 93 ARG B O 1
ATOM 3226 N N . GLU B 1 94 ? 12.18 -17.297 -8.578 1 98.81 94 GLU B N 1
ATOM 3227 C CA . GLU B 1 94 ? 12.211 -17.109 -7.133 1 98.81 94 GLU B CA 1
ATOM 3228 C C . GLU B 1 94 ? 12.188 -18.453 -6.41 1 98.81 94 GLU B C 1
ATOM 3230 O O . GLU B 1 94 ? 12.867 -18.641 -5.398 1 98.81 94 GLU B O 1
ATOM 3235 N N . ALA B 1 95 ? 11.391 -19.422 -6.953 1 98.88 95 ALA B N 1
ATOM 3236 C CA . ALA B 1 95 ? 11.328 -20.734 -6.34 1 98.88 95 ALA B CA 1
ATOM 3237 C C . ALA B 1 95 ? 12.68 -21.438 -6.406 1 98.88 95 ALA B C 1
ATOM 3239 O O . ALA B 1 95 ? 13.094 -22.094 -5.445 1 98.88 95 ALA B O 1
ATOM 3240 N N . LEU B 1 96 ? 13.375 -21.266 -7.492 1 98.75 96 LEU B N 1
ATOM 3241 C CA . LEU B 1 96 ? 14.625 -21.953 -7.754 1 98.75 96 LEU B CA 1
ATOM 3242 C C . LEU B 1 96 ? 15.758 -21.375 -6.906 1 98.75 96 LEU B C 1
ATOM 3244 O O . LEU B 1 96 ? 16.844 -21.953 -6.844 1 98.75 96 LEU B O 1
ATOM 3248 N N . ARG B 1 97 ? 15.539 -20.312 -6.18 1 98.5 97 ARG B N 1
ATOM 3249 C CA . ARG B 1 97 ? 16.562 -19.688 -5.352 1 98.5 97 ARG B CA 1
ATOM 3250 C C . ARG B 1 97 ? 16.828 -20.516 -4.094 1 98.5 97 ARG B C 1
ATOM 3252 O O . ARG B 1 97 ? 17.828 -20.297 -3.402 1 98.5 97 ARG B O 1
ATOM 3259 N N . TYR B 1 98 ? 15.945 -21.391 -3.789 1 98.75 98 TYR B N 1
ATOM 3260 C CA . TYR B 1 98 ? 16.078 -22.141 -2.555 1 98.75 98 TYR B CA 1
ATOM 3261 C C . TYR B 1 98 ? 17.016 -23.328 -2.746 1 98.75 98 TYR B C 1
ATOM 3263 O O . TYR B 1 98 ? 16.828 -24.141 -3.654 1 98.75 98 TYR B O 1
ATOM 3271 N N . LYS B 1 99 ? 17.938 -23.484 -1.827 1 98.5 99 LYS B N 1
ATOM 3272 C CA . LYS B 1 99 ? 18.969 -24.5 -1.904 1 98.5 99 LYS B CA 1
ATOM 3273 C C . LYS B 1 99 ? 18.375 -25.906 -1.803 1 98.5 99 LYS B C 1
ATOM 3275 O O . LYS B 1 99 ? 18.906 -26.859 -2.361 1 98.5 99 LYS B O 1
ATOM 3280 N N . SER B 1 100 ? 17.281 -26.047 -1.196 1 98.56 100 SER B N 1
ATOM 3281 C CA . SER B 1 100 ? 16.672 -27.344 -0.961 1 98.56 100 SER B CA 1
ATOM 3282 C C . SER B 1 100 ? 15.93 -27.844 -2.199 1 98.56 100 SER B C 1
ATOM 3284 O O . SER B 1 100 ? 15.602 -29.031 -2.303 1 98.56 100 SER B O 1
ATOM 3286 N N . VAL B 1 101 ? 15.578 -26.969 -3.156 1 98.75 101 VAL B N 1
ATOM 3287 C CA . VAL B 1 101 ? 14.703 -27.297 -4.273 1 98.75 101 VAL B CA 1
ATOM 3288 C C . VAL B 1 101 ? 15.422 -28.234 -5.234 1 98.75 101 VAL B C 1
ATOM 3290 O O . VAL B 1 101 ? 16.547 -27.953 -5.66 1 98.75 101 VAL B O 1
ATOM 3293 N N . ARG B 1 102 ? 14.742 -29.328 -5.539 1 98.69 102 ARG B N 1
ATOM 3294 C CA . ARG B 1 102 ? 15.297 -30.328 -6.449 1 98.69 102 ARG B CA 1
ATOM 3295 C C . ARG B 1 102 ? 14.523 -30.359 -7.762 1 98.69 102 ARG B C 1
ATOM 3297 O O . ARG B 1 102 ? 15.07 -30.719 -8.805 1 98.69 102 ARG B O 1
ATOM 3304 N N . LYS B 1 103 ? 13.281 -29.984 -7.652 1 98.81 103 LYS B N 1
ATOM 3305 C CA . LYS B 1 103 ? 12.422 -29.984 -8.836 1 98.81 103 LYS B CA 1
ATOM 3306 C C . LYS B 1 103 ? 11.32 -28.938 -8.719 1 98.81 103 LYS B C 1
ATOM 3308 O O . LYS B 1 103 ? 10.719 -28.781 -7.656 1 98.81 103 LYS B O 1
ATOM 3313 N N . VAL B 1 104 ? 11.125 -28.203 -9.766 1 98.88 104 VAL B N 1
ATOM 3314 C CA . VAL B 1 104 ? 9.992 -27.297 -9.891 1 98.88 104 VAL B CA 1
ATOM 3315 C C . VAL B 1 104 ? 9.203 -27.625 -11.156 1 98.88 104 VAL B C 1
ATOM 3317 O O . VAL B 1 104 ? 9.727 -27.5 -12.266 1 98.88 104 VAL B O 1
ATOM 3320 N N . THR B 1 105 ? 8 -28.078 -10.977 1 98.88 105 THR B N 1
ATOM 3321 C CA . THR B 1 105 ? 7.086 -28.266 -12.086 1 98.88 105 THR B CA 1
ATOM 3322 C C . THR B 1 105 ? 6.223 -27.031 -12.305 1 98.88 105 THR B C 1
ATOM 3324 O O . THR B 1 105 ? 5.527 -26.578 -11.383 1 98.88 105 THR B O 1
ATOM 3327 N N . MET B 1 106 ? 6.336 -26.469 -13.422 1 98.62 106 MET B N 1
ATOM 3328 C CA . MET B 1 106 ? 5.504 -25.328 -13.789 1 98.62 106 MET B CA 1
ATOM 3329 C C . MET B 1 106 ? 4.531 -25.703 -14.906 1 98.62 106 MET B C 1
ATOM 3331 O O . MET B 1 106 ? 4.945 -26.203 -15.953 1 98.62 106 MET B O 1
ATOM 3335 N N . VAL B 1 107 ? 3.26 -25.516 -14.688 1 97.19 107 VAL B N 1
ATOM 3336 C CA . VAL B 1 107 ? 2.211 -25.828 -15.648 1 97.19 107 VAL B CA 1
ATOM 3337 C C . VAL B 1 107 ? 1.568 -24.531 -16.141 1 97.19 107 VAL B C 1
ATOM 3339 O O . VAL B 1 107 ? 1.081 -23.734 -15.344 1 97.19 107 VAL B O 1
ATOM 3342 N N . ASP B 1 108 ? 1.591 -24.297 -17.391 1 93.5 108 ASP B N 1
ATOM 3343 C CA . ASP B 1 108 ? 0.95 -23.141 -18.031 1 93.5 108 ASP B CA 1
ATOM 3344 C C . ASP B 1 108 ? 0.169 -23.562 -19.266 1 93.5 108 ASP B C 1
ATOM 3346 O O . ASP B 1 108 ? 0.616 -24.422 -20.031 1 93.5 108 ASP B O 1
ATOM 3350 N N . ILE B 1 109 ? -0.917 -22.875 -19.484 1 88.56 109 ILE B N 1
ATOM 3351 C CA . ILE B 1 109 ? -1.838 -23.328 -20.531 1 88.56 109 ILE B CA 1
ATOM 3352 C C . ILE B 1 109 ? -1.426 -22.734 -21.875 1 88.56 109 ILE B C 1
ATOM 3354 O O . ILE B 1 109 ? -1.779 -23.266 -22.922 1 88.56 109 ILE B O 1
ATOM 3358 N N . ASP B 1 110 ? -0.683 -21.656 -21.891 1 86 110 ASP B N 1
ATOM 3359 C CA . ASP B 1 110 ? -0.484 -20.891 -23.109 1 86 110 ASP B CA 1
ATOM 3360 C C . ASP B 1 110 ? 0.947 -21.031 -23.625 1 86 110 ASP B C 1
ATOM 3362 O O . ASP B 1 110 ? 1.845 -20.312 -23.188 1 86 110 ASP B O 1
ATOM 3366 N N . PRO B 1 111 ? 1.193 -21.859 -24.625 1 88.31 111 PRO B N 1
ATOM 3367 C CA . PRO B 1 111 ? 2.545 -22.031 -25.156 1 88.31 111 PRO B CA 1
ATOM 3368 C C . PRO B 1 111 ? 3.098 -20.75 -25.781 1 88.31 111 PRO B C 1
ATOM 3370 O O . PRO B 1 111 ? 4.312 -20.547 -25.797 1 88.31 111 PRO B O 1
ATOM 3373 N N . VAL B 1 112 ? 2.24 -19.922 -26.25 1 84.88 112 VAL B N 1
ATOM 3374 C CA . VAL B 1 112 ? 2.658 -18.688 -26.906 1 84.88 112 VAL B CA 1
ATOM 3375 C C . VAL B 1 112 ? 3.289 -17.75 -25.875 1 84.88 112 VAL B C 1
ATOM 3377 O O . VAL B 1 112 ? 4.336 -17.156 -26.125 1 84.88 112 VAL B O 1
ATOM 3380 N N . VAL B 1 113 ? 2.65 -17.719 -24.719 1 85.38 113 VAL B N 1
ATOM 3381 C CA . VAL B 1 113 ? 3.166 -16.859 -23.672 1 85.38 113 VAL B CA 1
ATOM 3382 C C . VAL B 1 113 ? 4.523 -17.375 -23.188 1 85.38 113 VAL B C 1
ATOM 3384 O O . VAL B 1 113 ? 5.445 -16.578 -22.969 1 85.38 113 VAL B O 1
ATOM 3387 N N . ILE B 1 114 ? 4.648 -18.625 -23.094 1 90.88 114 ILE B N 1
ATOM 3388 C CA . ILE B 1 114 ? 5.895 -19.219 -22.641 1 90.88 114 ILE B CA 1
ATOM 3389 C C . ILE B 1 114 ? 7.008 -18.938 -23.641 1 90.88 114 ILE B C 1
ATOM 3391 O O . ILE B 1 114 ? 8.102 -18.5 -23.25 1 90.88 114 ILE B O 1
ATOM 3395 N N . LYS B 1 115 ? 6.77 -19.188 -24.875 1 91.38 115 LYS B N 1
ATOM 3396 C CA . LYS B 1 115 ? 7.754 -18.906 -25.922 1 91.38 115 LYS B CA 1
ATOM 3397 C C . LYS B 1 115 ? 8.141 -17.422 -25.938 1 91.38 115 LYS B C 1
ATOM 3399 O O . LYS B 1 115 ? 9.328 -17.094 -26.031 1 91.38 115 LYS B O 1
ATOM 3404 N N . PHE B 1 116 ? 7.129 -16.641 -25.844 1 91.25 116 PHE B N 1
ATOM 3405 C CA . PHE B 1 116 ? 7.352 -15.195 -25.812 1 91.25 116 PHE B CA 1
ATOM 3406 C C . PHE B 1 116 ? 8.25 -14.805 -24.641 1 91.25 116 PHE B C 1
ATOM 3408 O O . PHE B 1 116 ? 9.195 -14.039 -24.812 1 91.25 116 PHE B O 1
ATOM 3415 N N . ALA B 1 117 ? 7.957 -15.352 -23.484 1 93.31 117 ALA B N 1
ATOM 3416 C CA . ALA B 1 117 ? 8.711 -15.039 -22.266 1 93.31 117 ALA B CA 1
ATOM 3417 C C . ALA B 1 117 ? 10.156 -15.516 -22.391 1 93.31 117 ALA B C 1
ATOM 3419 O O . ALA B 1 117 ? 11.086 -14.766 -22.062 1 93.31 117 ALA B O 1
ATOM 3420 N N . LYS B 1 118 ? 10.359 -16.688 -22.859 1 95.5 118 LYS B N 1
ATOM 3421 C CA . LYS B 1 118 ? 11.711 -17.234 -23.031 1 95.5 118 LYS B CA 1
ATOM 3422 C C . LYS B 1 118 ? 12.555 -16.328 -23.938 1 95.5 118 LYS B C 1
ATOM 3424 O O . LYS B 1 118 ? 13.734 -16.109 -23.672 1 95.5 118 LYS B O 1
ATOM 3429 N N . GLN B 1 119 ? 11.898 -15.766 -24.891 1 95.62 119 GLN B N 1
ATOM 3430 C CA . GLN B 1 119 ? 12.625 -15.016 -25.906 1 95.62 119 GLN B CA 1
ATOM 3431 C C . GLN B 1 119 ? 12.844 -13.57 -25.484 1 95.62 119 GLN B C 1
ATOM 3433 O O . GLN B 1 119 ? 13.867 -12.969 -25.812 1 95.62 119 GLN B O 1
ATOM 3438 N N . ASN B 1 120 ? 11.875 -13.016 -24.75 1 95.62 120 ASN B N 1
ATOM 3439 C CA . ASN B 1 120 ? 11.859 -11.555 -24.672 1 95.62 120 ASN B CA 1
ATOM 3440 C C . ASN B 1 120 ? 11.938 -11.078 -23.219 1 95.62 120 ASN B C 1
ATOM 3442 O O . ASN B 1 120 ? 12.156 -9.891 -22.969 1 95.62 120 ASN B O 1
ATOM 3446 N N . LEU B 1 121 ? 11.758 -11.969 -22.25 1 97 121 LEU B N 1
ATOM 3447 C CA . LEU B 1 121 ? 11.648 -11.547 -20.859 1 97 121 LEU B CA 1
ATOM 3448 C C . LEU B 1 121 ? 12.789 -12.133 -20.031 1 97 121 LEU B C 1
ATOM 3450 O O . LEU B 1 121 ? 12.547 -12.695 -18.953 1 97 121 LEU B O 1
ATOM 3454 N N . GLN B 1 122 ? 13.953 -11.984 -20.5 1 97.19 122 GLN B N 1
ATOM 3455 C CA . GLN B 1 122 ? 15.141 -12.5 -19.828 1 97.19 122 GLN B CA 1
ATOM 3456 C C . GLN B 1 122 ? 15.312 -11.859 -18.469 1 97.19 122 GLN B C 1
ATOM 3458 O O . GLN B 1 122 ? 15.758 -12.523 -17.516 1 97.19 122 GLN B O 1
ATOM 3463 N N . GLU B 1 123 ? 14.992 -10.555 -18.344 1 97 123 GLU B N 1
ATOM 3464 C CA . GLU B 1 123 ? 15.164 -9.836 -17.094 1 97 123 GLU B CA 1
ATOM 3465 C C . GLU B 1 123 ? 14.266 -10.406 -16 1 97 123 GLU B C 1
ATOM 3467 O O . GLU B 1 123 ? 14.539 -10.242 -14.812 1 97 123 GLU B O 1
ATOM 3472 N N . TRP B 1 124 ? 13.188 -11.109 -16.406 1 97.38 124 TRP B N 1
ATOM 3473 C CA . TRP B 1 124 ? 12.258 -11.719 -15.469 1 97.38 124 TRP B CA 1
ATOM 3474 C C . TRP B 1 124 ? 12.711 -13.117 -15.07 1 97.38 124 TRP B C 1
ATOM 3476 O O . TRP B 1 124 ? 12.93 -13.398 -13.891 1 97.38 124 TRP B O 1
ATOM 3486 N N . HIS B 1 125 ? 12.898 -14 -16.109 1 97.94 125 HIS B N 1
ATOM 3487 C CA . HIS B 1 125 ? 13.094 -15.414 -15.82 1 97.94 125 HIS B CA 1
ATOM 3488 C C . HIS B 1 125 ? 14.555 -15.719 -15.516 1 97.94 125 HIS B C 1
ATOM 3490 O O . HIS B 1 125 ? 14.859 -16.703 -14.836 1 97.94 125 HIS B O 1
ATOM 3496 N N . MET B 1 126 ? 15.461 -14.898 -16.062 1 97.5 126 MET B N 1
ATOM 3497 C CA . MET B 1 126 ? 16.891 -14.992 -15.781 1 97.5 126 MET B CA 1
ATOM 3498 C C . MET B 1 126 ? 17.375 -16.438 -15.93 1 97.5 126 MET B C 1
ATOM 3500 O O . MET B 1 126 ? 18.094 -16.938 -15.062 1 97.5 126 MET B O 1
ATOM 3504 N N . GLY B 1 127 ? 16.891 -17.156 -16.922 1 97.56 127 GLY B N 1
ATOM 3505 C CA . GLY B 1 127 ? 17.359 -18.484 -17.25 1 97.56 127 GLY B CA 1
ATOM 3506 C C . GLY B 1 127 ? 16.641 -19.578 -16.484 1 97.56 127 GLY B C 1
ATOM 3507 O O . GLY B 1 127 ? 17 -20.75 -16.594 1 97.56 127 GLY B O 1
ATOM 3508 N N . SER B 1 128 ? 15.594 -19.219 -15.781 1 98.44 128 SER B N 1
ATOM 3509 C CA . SER B 1 128 ? 14.906 -20.188 -14.938 1 98.44 128 SER B CA 1
ATOM 3510 C C . SER B 1 128 ? 14.273 -21.297 -15.773 1 98.44 128 SER B C 1
ATOM 3512 O O . SER B 1 128 ? 14.188 -22.438 -15.336 1 98.44 128 SER B O 1
ATOM 3514 N N . PHE B 1 129 ? 13.898 -21.016 -17 1 97.94 129 PHE B N 1
ATOM 3515 C CA . PHE B 1 129 ? 13.289 -22.016 -17.875 1 97.94 129 PHE B CA 1
ATOM 3516 C C . PHE B 1 129 ? 14.297 -23.094 -18.25 1 97.94 129 PHE B C 1
ATOM 3518 O O . PHE B 1 129 ? 13.922 -24.203 -18.609 1 97.94 129 PHE B O 1
ATOM 3525 N N . ASP B 1 130 ? 15.555 -22.766 -18.156 1 97.38 130 ASP B N 1
ATOM 3526 C CA . ASP B 1 130 ? 16.594 -23.672 -18.609 1 97.38 130 ASP B CA 1
ATOM 3527 C C . ASP B 1 130 ? 17.297 -24.359 -17.438 1 97.38 130 ASP B C 1
ATOM 3529 O O . ASP B 1 130 ? 18.234 -25.125 -17.641 1 97.38 130 ASP B O 1
ATOM 3533 N N . ASP B 1 131 ? 16.922 -23.984 -16.25 1 98.38 131 ASP B N 1
ATOM 3534 C CA . ASP B 1 131 ? 17.453 -24.672 -15.078 1 98.38 131 ASP B CA 1
ATOM 3535 C C . ASP B 1 131 ? 17.156 -26.172 -15.133 1 98.38 131 ASP B C 1
ATOM 3537 O O . ASP B 1 131 ? 16.047 -26.578 -15.5 1 98.38 131 ASP B O 1
ATOM 3541 N N . SER B 1 132 ? 18.094 -27.031 -14.727 1 98.5 132 SER B N 1
ATOM 3542 C CA . SER B 1 132 ? 17.938 -28.469 -14.82 1 98.5 132 SER B CA 1
ATOM 3543 C C . SER B 1 132 ? 16.844 -28.969 -13.883 1 98.5 132 SER B C 1
ATOM 3545 O O . SER B 1 132 ? 16.297 -30.062 -14.078 1 98.5 132 SER B O 1
ATOM 3547 N N . ARG B 1 133 ? 16.547 -28.219 -12.938 1 98.38 133 ARG B N 1
ATOM 3548 C CA . ARG B 1 133 ? 15.523 -28.625 -11.969 1 98.38 133 ARG B CA 1
ATOM 3549 C C . ARG B 1 133 ? 14.125 -28.281 -12.477 1 98.38 133 ARG B C 1
ATOM 3551 O O . ARG B 1 133 ? 13.133 -28.688 -11.875 1 98.38 133 ARG B O 1
ATOM 3558 N N . THR B 1 134 ? 14 -27.516 -13.555 1 98.81 134 THR B N 1
ATOM 3559 C CA . THR B 1 134 ? 12.719 -27.047 -14.07 1 98.81 134 THR B CA 1
ATOM 3560 C C . THR B 1 134 ? 12.055 -28.125 -14.938 1 98.81 134 THR B C 1
ATOM 3562 O O . THR B 1 134 ? 12.688 -28.672 -15.852 1 98.81 134 THR B O 1
ATOM 3565 N N . ASN B 1 135 ? 10.883 -28.469 -14.656 1 98.56 135 ASN B N 1
ATOM 3566 C CA . ASN B 1 135 ? 9.992 -29.266 -15.492 1 98.56 135 ASN B CA 1
ATOM 3567 C C . ASN B 1 135 ? 8.805 -28.438 -15.992 1 98.56 135 ASN B C 1
ATOM 3569 O O . ASN B 1 135 ? 7.816 -28.281 -15.273 1 98.56 135 ASN B O 1
ATOM 3573 N N . LEU B 1 136 ? 8.914 -28.031 -17.234 1 98.12 136 LEU B N 1
ATOM 3574 C CA . LEU B 1 136 ? 7.875 -27.172 -17.797 1 98.12 136 LEU B CA 1
ATOM 3575 C C . LEU B 1 136 ? 6.844 -28.016 -18.547 1 98.12 136 LEU B C 1
ATOM 3577 O O . LEU B 1 136 ? 7.199 -28.781 -19.453 1 98.12 136 LEU B O 1
ATOM 3581 N N . ILE B 1 137 ? 5.609 -27.844 -18.219 1 97.5 137 ILE B N 1
ATOM 3582 C CA . ILE B 1 137 ? 4.508 -28.562 -18.844 1 97.5 137 ILE B CA 1
ATOM 3583 C C . ILE B 1 137 ? 3.51 -27.562 -19.438 1 97.5 137 ILE B C 1
ATOM 3585 O O . ILE B 1 137 ? 2.982 -26.719 -18.719 1 97.5 137 ILE B O 1
ATOM 3589 N N . ILE B 1 138 ? 3.275 -27.672 -20.734 1 95.62 138 ILE B N 1
ATOM 3590 C CA . ILE B 1 138 ? 2.223 -26.891 -21.375 1 95.62 138 ILE B CA 1
ATOM 3591 C C . ILE B 1 138 ? 0.893 -27.641 -21.281 1 95.62 138 ILE B C 1
ATOM 3593 O O . ILE B 1 138 ? 0.723 -28.703 -21.875 1 95.62 138 ILE B O 1
ATOM 3597 N N . GLY B 1 139 ? -0.015 -27.125 -20.484 1 92.94 139 GLY B N 1
ATOM 3598 C CA . GLY B 1 139 ? -1.287 -27.812 -20.312 1 92.94 139 GLY B CA 1
ATOM 3599 C C . GLY B 1 139 ? -2.211 -27.094 -19.328 1 92.94 139 GLY B C 1
ATOM 3600 O O . GLY B 1 139 ? -1.877 -26.031 -18.812 1 92.94 139 GLY B O 1
ATOM 3601 N N . ASP B 1 140 ? -3.355 -27.688 -19.188 1 93.31 140 ASP B N 1
ATOM 3602 C CA . ASP B 1 140 ? -4.387 -27.188 -18.281 1 93.31 140 ASP B CA 1
ATOM 3603 C C . ASP B 1 140 ? -4.078 -27.531 -16.828 1 93.31 140 ASP B C 1
ATOM 3605 O O . ASP B 1 140 ? -3.98 -28.719 -16.484 1 93.31 140 ASP B O 1
ATOM 3609 N N . GLY B 1 141 ? -3.912 -26.469 -16.016 1 94.19 141 GLY B N 1
ATOM 3610 C CA . GLY B 1 141 ? -3.564 -26.672 -14.617 1 94.19 141 GLY B CA 1
ATOM 3611 C C . GLY B 1 141 ? -4.586 -27.5 -13.859 1 94.19 141 GLY B C 1
ATOM 3612 O O . GLY B 1 141 ? -4.223 -28.328 -13.016 1 94.19 141 GLY B O 1
ATOM 3613 N N . TYR B 1 142 ? -5.871 -27.281 -14.141 1 94.56 142 TYR B N 1
ATOM 3614 C CA . TYR B 1 142 ? -6.941 -28.031 -13.492 1 94.56 142 TYR B CA 1
ATOM 3615 C C . TYR B 1 142 ? -6.832 -29.516 -13.805 1 94.56 142 TYR B C 1
ATOM 3617 O O . TYR B 1 142 ? -6.891 -30.359 -12.906 1 94.56 142 TYR B O 1
ATOM 3625 N N . LYS B 1 143 ? -6.68 -29.844 -15.008 1 95.62 143 LYS B N 1
ATOM 3626 C CA . LYS B 1 143 ? -6.551 -31.219 -15.453 1 95.62 143 LYS B CA 1
ATOM 3627 C C . LYS B 1 143 ? -5.277 -31.859 -14.898 1 95.62 143 LYS B C 1
ATOM 3629 O O . LYS B 1 143 ? -5.289 -33.031 -14.477 1 95.62 143 LYS B O 1
ATOM 3634 N N . PHE B 1 144 ? -4.203 -31.109 -14.945 1 97.19 144 PHE B N 1
ATOM 3635 C CA . PHE B 1 144 ? -2.936 -31.609 -14.43 1 97.19 144 PHE B CA 1
ATOM 3636 C C . PHE B 1 144 ? -3.082 -32.062 -12.984 1 97.19 144 PHE B C 1
ATOM 3638 O O . PHE B 1 144 ? -2.631 -33.156 -12.633 1 97.19 144 PHE B O 1
ATOM 3645 N N . VAL B 1 145 ? -3.695 -31.266 -12.156 1 97.94 145 VAL B N 1
ATOM 3646 C CA . VAL B 1 145 ? -3.85 -31.547 -10.734 1 97.94 145 VAL B CA 1
ATOM 3647 C C . VAL B 1 145 ? -4.684 -32.812 -10.539 1 97.94 145 VAL B C 1
ATOM 3649 O O . VAL B 1 145 ? -4.398 -33.625 -9.656 1 97.94 145 VAL B O 1
ATOM 3652 N N . LYS B 1 146 ? -5.633 -33 -11.398 1 95.88 146 LYS B N 1
ATOM 3653 C CA . LYS B 1 146 ? -6.523 -34.156 -11.297 1 95.88 146 LYS B CA 1
ATOM 3654 C C . LYS B 1 146 ? -5.812 -35.438 -11.695 1 95.88 146 LYS B C 1
ATOM 3656 O O . LYS B 1 146 ? -6.141 -36.531 -11.203 1 95.88 146 LYS B O 1
ATOM 3661 N N . GLU B 1 147 ? -4.816 -35.281 -12.445 1 97.38 147 GLU B N 1
ATOM 3662 C CA . GLU B 1 147 ? -4.246 -36.469 -13.07 1 97.38 147 GLU B CA 1
ATOM 3663 C C . GLU B 1 147 ? -2.893 -36.812 -12.461 1 97.38 147 GLU B C 1
ATOM 3665 O O . GLU B 1 147 ? -2.439 -37.969 -12.555 1 97.38 147 GLU B O 1
ATOM 3670 N N . THR B 1 148 ? -2.248 -35.875 -11.898 1 97.94 148 THR B N 1
ATOM 3671 C CA . THR B 1 148 ? -0.893 -36.125 -11.414 1 97.94 148 THR B CA 1
ATOM 3672 C C . THR B 1 148 ? -0.904 -37.062 -10.234 1 97.94 148 THR B C 1
ATOM 3674 O O . THR B 1 148 ? -1.85 -37.094 -9.445 1 97.94 148 THR B O 1
ATOM 3677 N N . ASN B 1 149 ? 0.122 -37.906 -10.133 1 96.56 149 ASN B N 1
ATOM 3678 C CA . ASN B 1 149 ? 0.327 -38.781 -8.992 1 96.56 149 ASN B CA 1
ATOM 3679 C C . ASN B 1 149 ? 1.477 -38.312 -8.109 1 96.56 149 ASN B C 1
ATOM 3681 O O . ASN B 1 149 ? 1.826 -38.969 -7.125 1 96.56 149 ASN B O 1
ATOM 3685 N N . GLU B 1 150 ? 1.977 -37.156 -8.445 1 97.88 150 GLU B N 1
ATOM 3686 C CA . GLU B 1 150 ? 3.098 -36.625 -7.691 1 97.88 150 GLU B CA 1
ATOM 3687 C C . GLU B 1 150 ? 2.609 -35.812 -6.496 1 97.88 150 GLU B C 1
ATOM 3689 O O . GLU B 1 150 ? 1.482 -35.312 -6.496 1 97.88 150 GLU B O 1
ATOM 3694 N N . LYS B 1 151 ? 3.469 -35.781 -5.473 1 98.38 151 LYS B N 1
ATOM 3695 C CA . LYS B 1 151 ? 3.23 -34.938 -4.312 1 98.38 151 LYS B CA 1
ATOM 3696 C C . LYS B 1 151 ? 4.199 -33.75 -4.285 1 98.38 151 LYS B C 1
ATOM 3698 O O . LYS B 1 151 ? 5.336 -33.875 -4.754 1 98.38 151 LYS B O 1
ATOM 3703 N N . TYR B 1 152 ? 3.771 -32.719 -3.719 1 98.81 152 TYR B N 1
ATOM 3704 C CA . TYR B 1 152 ? 4.555 -31.484 -3.715 1 98.81 152 TYR B CA 1
ATOM 3705 C C . TYR B 1 152 ? 4.652 -30.906 -2.309 1 98.81 152 TYR B C 1
ATOM 3707 O O . TYR B 1 152 ? 3.686 -30.953 -1.545 1 98.81 152 TYR B O 1
ATOM 3715 N N . ASN B 1 153 ? 5.844 -30.359 -1.938 1 98.75 153 ASN B N 1
ATOM 3716 C CA . ASN B 1 153 ? 6.016 -29.656 -0.674 1 98.75 153 ASN B CA 1
ATOM 3717 C C . ASN B 1 153 ? 5.309 -28.297 -0.687 1 98.75 153 ASN B C 1
ATOM 3719 O O . ASN B 1 153 ? 4.875 -27.812 0.358 1 98.75 153 ASN B O 1
ATOM 3723 N N . ALA B 1 154 ? 5.273 -27.734 -1.862 1 98.88 154 ALA B N 1
ATOM 3724 C CA . ALA B 1 154 ? 4.68 -26.406 -2.016 1 98.88 154 ALA B CA 1
ATOM 3725 C C . ALA B 1 154 ? 3.977 -26.266 -3.363 1 98.88 154 ALA B C 1
ATOM 3727 O O . ALA B 1 154 ? 4.469 -26.766 -4.379 1 98.88 154 ALA B O 1
ATOM 3728 N N . ILE B 1 155 ? 2.865 -25.641 -3.336 1 98.94 155 ILE B N 1
ATOM 3729 C CA . ILE B 1 155 ? 2.139 -25.297 -4.555 1 98.94 155 ILE B CA 1
ATOM 3730 C C . ILE B 1 155 ? 1.936 -23.781 -4.629 1 98.94 155 ILE B C 1
ATOM 3732 O O . ILE B 1 155 ? 1.448 -23.172 -3.68 1 98.94 155 ILE B O 1
ATOM 3736 N N . ILE B 1 156 ? 2.35 -23.188 -5.691 1 98.94 156 ILE B N 1
ATOM 3737 C CA . ILE B 1 156 ? 2.232 -21.75 -5.93 1 98.94 156 ILE B CA 1
ATOM 3738 C C . ILE B 1 156 ? 1.263 -21.5 -7.086 1 98.94 156 ILE B C 1
ATOM 3740 O O . ILE B 1 156 ? 1.495 -21.953 -8.211 1 98.94 156 ILE B O 1
ATOM 3744 N N . LEU B 1 157 ? 0.177 -20.828 -6.785 1 98.69 157 LEU B N 1
ATOM 3745 C CA . LEU B 1 157 ? -0.814 -20.469 -7.797 1 98.69 157 LEU B CA 1
ATOM 3746 C C . LEU B 1 157 ? -0.607 -19.031 -8.281 1 98.69 157 LEU B C 1
ATOM 3748 O O . LEU B 1 157 ? -1.082 -18.094 -7.648 1 98.69 157 LEU B O 1
ATOM 3752 N N . ASP B 1 158 ? 0.1 -18.891 -9.32 1 97.31 158 ASP B N 1
ATOM 3753 C CA . ASP B 1 158 ? 0.34 -17.609 -10.008 1 97.31 158 ASP B CA 1
ATOM 3754 C C . ASP B 1 158 ? -0.568 -17.469 -11.227 1 97.31 158 ASP B C 1
ATOM 3756 O O . ASP B 1 158 ? -0.101 -17.516 -12.359 1 97.31 158 ASP B O 1
ATOM 3760 N N . LEU B 1 159 ? -1.826 -17.219 -10.945 1 93.94 159 LEU B N 1
ATOM 3761 C CA . LEU B 1 159 ? -2.908 -17.312 -11.914 1 93.94 159 LEU B CA 1
ATOM 3762 C C . LEU B 1 159 ? -3.508 -15.945 -12.211 1 93.94 159 LEU B C 1
ATOM 3764 O O . LEU B 1 159 ? -3.217 -14.969 -11.508 1 93.94 159 LEU B O 1
ATOM 3768 N N . THR B 1 160 ? -4.258 -15.859 -13.281 1 88.94 160 THR B N 1
ATOM 3769 C CA . THR B 1 160 ? -5.035 -14.656 -13.547 1 88.94 160 THR B CA 1
ATOM 3770 C C . THR B 1 160 ? -6.188 -14.531 -12.555 1 88.94 160 THR B C 1
ATOM 3772 O O . THR B 1 160 ? -6.555 -15.508 -11.898 1 88.94 160 THR B O 1
ATOM 3775 N N . ASP B 1 161 ? -6.707 -13.352 -12.438 1 92.19 161 ASP B N 1
ATOM 3776 C CA . ASP B 1 161 ? -7.879 -13.125 -11.609 1 92.19 161 ASP B CA 1
ATOM 3777 C C . ASP B 1 161 ? -9.031 -14.039 -12.016 1 92.19 161 ASP B C 1
ATOM 3779 O O . ASP B 1 161 ? -9.109 -14.477 -13.164 1 92.19 161 ASP B O 1
ATOM 3783 N N . PRO B 1 162 ? -9.828 -14.398 -11.031 1 93.75 162 PRO B N 1
ATOM 3784 C CA . PRO B 1 162 ? -11.039 -15.141 -11.398 1 93.75 162 PRO B CA 1
ATOM 3785 C C . PRO B 1 162 ? -12.039 -14.289 -12.18 1 93.75 162 PRO B C 1
ATOM 3787 O O . PRO B 1 162 ? -12.82 -13.539 -11.578 1 93.75 162 PRO B O 1
ATOM 3790 N N . ILE B 1 163 ? -11.969 -14.461 -13.422 1 87.5 163 ILE B N 1
ATOM 3791 C CA . ILE B 1 163 ? -12.859 -13.703 -14.289 1 87.5 163 ILE B CA 1
ATOM 3792 C C . ILE B 1 163 ? -14.164 -14.477 -14.484 1 87.5 163 ILE B C 1
ATOM 3794 O O . ILE B 1 163 ? -14.148 -15.688 -14.711 1 87.5 163 ILE B O 1
ATOM 3798 N N . GLN B 1 164 ? -15.195 -13.766 -14.461 1 87.44 164 GLN B N 1
ATOM 3799 C CA . GLN B 1 164 ? -16.516 -14.391 -14.578 1 87.44 164 GLN B CA 1
ATOM 3800 C C . GLN B 1 164 ? -16.625 -15.203 -15.867 1 87.44 164 GLN B C 1
ATOM 3802 O O . GLN B 1 164 ? -16.234 -14.734 -16.938 1 87.44 164 GLN B O 1
ATOM 3807 N N . ASP B 1 165 ? -17.047 -16.359 -15.758 1 82.38 165 ASP B N 1
ATOM 3808 C CA . ASP B 1 165 ? -17.359 -17.281 -16.859 1 82.38 165 ASP B CA 1
ATOM 3809 C C . ASP B 1 165 ? -16.094 -17.688 -17.594 1 82.38 165 ASP B C 1
ATOM 3811 O O . ASP B 1 165 ? -16.109 -17.922 -18.797 1 82.38 165 ASP B O 1
ATOM 3815 N N . SER B 1 166 ? -14.992 -17.594 -16.875 1 82.25 166 SER B N 1
ATOM 3816 C CA . SER B 1 166 ? -13.727 -18.062 -17.422 1 82.25 166 SER B CA 1
ATOM 3817 C C . SER B 1 166 ? -13.211 -19.281 -16.656 1 82.25 166 SER B C 1
ATOM 3819 O O . SER B 1 166 ? -13.594 -19.5 -15.508 1 82.25 166 SER B O 1
ATOM 3821 N N . PRO B 1 167 ? -12.375 -20.031 -17.359 1 79.56 167 PRO B N 1
ATOM 3822 C CA . PRO B 1 167 ? -11.805 -21.203 -16.703 1 79.56 167 PRO B CA 1
ATOM 3823 C C . PRO B 1 167 ? -11.031 -20.844 -15.438 1 79.56 167 PRO B C 1
ATOM 3825 O O . PRO B 1 167 ? -10.93 -21.656 -14.516 1 79.56 167 PRO B O 1
ATOM 3828 N N . SER B 1 168 ? -10.586 -19.672 -15.344 1 86 168 SER B N 1
ATOM 3829 C CA . SER B 1 168 ? -9.758 -19.281 -14.203 1 86 168 SER B CA 1
ATOM 3830 C C . SER B 1 168 ? -10.57 -19.266 -12.914 1 86 168 SER B C 1
ATOM 3832 O O . SER B 1 168 ? -10.023 -19.469 -11.828 1 86 168 SER B O 1
ATOM 3834 N N . GLN B 1 169 ? -11.852 -19.078 -12.953 1 90.75 169 GLN B N 1
ATOM 3835 C CA . GLN B 1 169 ? -12.695 -19.031 -11.758 1 90.75 169 GLN B CA 1
ATOM 3836 C C . GLN B 1 169 ? -12.664 -20.359 -11.016 1 90.75 169 GLN B C 1
ATOM 3838 O O . GLN B 1 169 ? -12.766 -20.391 -9.789 1 90.75 169 GLN B O 1
ATOM 3843 N N . LEU B 1 170 ? -12.531 -21.422 -11.766 1 91.69 170 LEU B N 1
ATOM 3844 C CA . LEU B 1 170 ? -12.617 -22.766 -11.188 1 91.69 170 LEU B CA 1
ATOM 3845 C C . LEU B 1 170 ? -11.359 -23.094 -10.398 1 91.69 170 LEU B C 1
ATOM 3847 O O . LEU B 1 170 ? -11.344 -24.047 -9.609 1 91.69 170 LEU B O 1
ATOM 3851 N N . LEU B 1 171 ? -10.367 -22.297 -10.562 1 94.94 171 LEU B N 1
ATOM 3852 C CA . LEU B 1 171 ? -9.109 -22.516 -9.867 1 94.94 171 LEU B CA 1
ATOM 3853 C C . LEU B 1 171 ? -9.117 -21.828 -8.5 1 94.94 171 LEU B C 1
ATOM 3855 O O . LEU B 1 171 ? -8.117 -21.859 -7.785 1 94.94 171 LEU B O 1
ATOM 3859 N N . TYR B 1 172 ? -10.289 -21.234 -8.109 1 97.69 172 TYR B N 1
ATOM 3860 C CA . TYR B 1 172 ? -10.406 -20.531 -6.836 1 97.69 172 TYR B CA 1
ATOM 3861 C C . TYR B 1 172 ? -11.547 -21.109 -6 1 97.69 172 TYR B C 1
ATOM 3863 O O . TYR B 1 172 ? -12.109 -20.438 -5.145 1 97.69 172 TYR B O 1
ATOM 3871 N N . THR B 1 173 ? -11.898 -22.391 -6.199 1 97.88 173 THR B N 1
ATOM 3872 C CA . THR B 1 173 ? -13.023 -23.016 -5.508 1 97.88 173 THR B CA 1
ATOM 3873 C C . THR B 1 173 ? -12.531 -23.922 -4.391 1 97.88 173 THR B C 1
ATOM 3875 O O . THR B 1 173 ? -11.383 -24.391 -4.422 1 97.88 173 THR B O 1
ATOM 3878 N N . SER B 1 174 ? -13.438 -24.203 -3.4 1 98.56 174 SER B N 1
ATOM 3879 C CA . SER B 1 174 ? -13.109 -25.094 -2.293 1 98.56 174 SER B CA 1
ATOM 3880 C C . SER B 1 174 ? -12.781 -26.5 -2.793 1 98.56 174 SER B C 1
ATOM 3882 O O . SER B 1 174 ? -11.875 -27.141 -2.27 1 98.56 174 SER B O 1
ATOM 3884 N N . GLU B 1 175 ? -13.492 -26.906 -3.846 1 98.25 175 GLU B N 1
ATOM 3885 C CA . GLU B 1 175 ? -13.25 -28.219 -4.426 1 98.25 175 GLU B CA 1
ATOM 3886 C C . GLU B 1 175 ? -11.852 -28.312 -5.023 1 98.25 175 GLU B C 1
ATOM 3888 O O . GLU B 1 175 ? -11.133 -29.297 -4.797 1 98.25 175 GLU B O 1
ATOM 3893 N N . PHE B 1 176 ? -11.469 -27.344 -5.738 1 98.25 176 PHE B N 1
ATOM 3894 C CA . PHE B 1 176 ? -10.141 -27.328 -6.34 1 98.25 176 PHE B CA 1
ATOM 3895 C C . PHE B 1 176 ? -9.055 -27.281 -5.27 1 98.25 176 PHE B C 1
ATOM 3897 O O . PHE B 1 176 ? -8.039 -27.969 -5.367 1 98.25 176 PHE B O 1
ATOM 3904 N N . TYR B 1 177 ? -9.234 -26.406 -4.234 1 98.75 177 TYR B N 1
ATOM 3905 C CA . TYR B 1 177 ? -8.25 -26.297 -3.162 1 98.75 177 TYR B CA 1
ATOM 3906 C C . TYR B 1 177 ? -8.109 -27.625 -2.42 1 98.75 177 TYR B C 1
ATOM 3908 O O . TYR B 1 177 ? -7.023 -27.969 -1.959 1 98.75 177 TYR B O 1
ATOM 3916 N N . ARG B 1 178 ? -9.211 -28.406 -2.328 1 98.56 178 ARG B N 1
ATOM 3917 C CA . ARG B 1 178 ? -9.125 -29.734 -1.743 1 98.56 178 ARG B CA 1
ATOM 3918 C C . ARG B 1 178 ? -8.312 -30.672 -2.629 1 98.56 178 ARG B C 1
ATOM 3920 O O . ARG B 1 178 ? -7.555 -31.5 -2.127 1 98.56 178 ARG B O 1
ATOM 3927 N N . ASP B 1 179 ? -8.562 -30.531 -3.945 1 98.56 179 ASP B N 1
ATOM 3928 C CA . ASP B 1 179 ? -7.746 -31.312 -4.871 1 98.56 179 ASP B CA 1
ATOM 3929 C C . ASP B 1 179 ? -6.266 -30.984 -4.699 1 98.56 179 ASP B C 1
ATOM 3931 O O . ASP B 1 179 ? -5.422 -31.891 -4.699 1 98.56 179 ASP B O 1
ATOM 3935 N N . LEU B 1 180 ? -5.906 -29.734 -4.562 1 98.81 180 LEU B N 1
ATOM 3936 C CA . LEU B 1 180 ? -4.52 -29.328 -4.355 1 98.81 180 LEU B CA 1
ATOM 3937 C C . LEU B 1 180 ? -3.973 -29.891 -3.049 1 98.81 180 LEU B C 1
ATOM 3939 O O . LEU B 1 180 ? -2.838 -30.375 -3.002 1 98.81 180 LEU B O 1
ATOM 3943 N N . LYS B 1 181 ? -4.758 -29.766 -2.008 1 98.62 181 LYS B N 1
ATOM 3944 C CA . LYS B 1 181 ? -4.332 -30.297 -0.714 1 98.62 181 LYS B CA 1
ATOM 3945 C C . LYS B 1 181 ? -3.98 -31.781 -0.809 1 98.62 181 LYS B C 1
ATOM 3947 O O . LYS B 1 181 ? -3.041 -32.25 -0.158 1 98.62 181 LYS B O 1
ATOM 3952 N N . SER B 1 182 ? -4.742 -32.531 -1.653 1 98.31 182 SER B N 1
ATOM 3953 C CA . SER B 1 182 ? -4.551 -33.969 -1.772 1 98.31 182 SER B CA 1
ATOM 3954 C C . SER B 1 182 ? -3.191 -34.281 -2.383 1 98.31 182 SER B C 1
ATOM 3956 O O . SER B 1 182 ? -2.691 -35.406 -2.23 1 98.31 182 SER B O 1
ATOM 3958 N N . ILE B 1 183 ? -2.57 -33.344 -3.055 1 98.69 183 ILE B N 1
ATOM 3959 C CA . ILE B 1 183 ? -1.279 -33.625 -3.674 1 98.69 183 ILE B CA 1
ATOM 3960 C C . ILE B 1 183 ? -0.183 -32.844 -2.951 1 98.69 183 ILE B C 1
ATOM 3962 O O . ILE B 1 183 ? 0.945 -32.75 -3.441 1 98.69 183 ILE B O 1
ATOM 3966 N N . ILE B 1 184 ? -0.454 -32.219 -1.822 1 98.62 184 ILE B N 1
ATOM 3967 C CA . ILE B 1 184 ? 0.533 -31.578 -0.96 1 98.62 184 ILE B CA 1
ATOM 3968 C C . ILE B 1 184 ? 1.024 -32.562 0.09 1 98.62 184 ILE B C 1
ATOM 3970 O O . ILE B 1 184 ? 0.231 -33.344 0.659 1 98.62 184 ILE B O 1
ATOM 3974 N N . THR B 1 185 ? 2.307 -32.656 0.275 1 98.12 185 THR B N 1
ATOM 3975 C CA . THR B 1 185 ? 2.863 -33.5 1.334 1 98.12 185 THR B CA 1
ATOM 3976 C C . THR B 1 185 ? 2.354 -33.062 2.701 1 98.12 185 THR B C 1
ATOM 3978 O O . THR B 1 185 ? 1.901 -31.906 2.857 1 98.12 185 THR B O 1
ATOM 3981 N N . PRO B 1 186 ? 2.404 -33.875 3.721 1 96.56 186 PRO B N 1
ATOM 3982 C CA . PRO B 1 186 ? 1.865 -33.531 5.043 1 96.56 186 PRO B CA 1
ATOM 3983 C C . PRO B 1 186 ? 2.484 -32.281 5.641 1 96.56 186 PRO B C 1
ATOM 3985 O O . PRO B 1 186 ? 1.838 -31.578 6.426 1 96.56 186 PRO B O 1
ATOM 3988 N N . ASN B 1 187 ? 3.658 -31.922 5.238 1 96.94 187 ASN B N 1
ATOM 3989 C CA . ASN B 1 187 ? 4.344 -30.766 5.805 1 96.94 187 ASN B CA 1
ATOM 3990 C C . ASN B 1 187 ? 4.422 -29.625 4.805 1 96.94 187 ASN B C 1
ATOM 3992 O O . ASN B 1 187 ? 5.266 -28.734 4.938 1 96.94 187 ASN B O 1
ATOM 3996 N N . GLY B 1 188 ? 3.617 -29.719 3.771 1 98.62 188 GLY B N 1
ATOM 3997 C CA . GLY B 1 188 ? 3.695 -28.734 2.713 1 98.62 188 GLY B CA 1
ATOM 3998 C C . GLY B 1 188 ? 2.652 -27.641 2.844 1 98.62 188 GLY B C 1
ATOM 3999 O O . GLY B 1 188 ? 2.076 -27.453 3.918 1 98.62 188 GLY B O 1
ATOM 4000 N N . GLY B 1 189 ? 2.545 -26.781 1.863 1 98.75 189 GLY B N 1
ATOM 4001 C CA . GLY B 1 189 ? 1.599 -25.688 1.863 1 98.75 189 GLY B CA 1
ATOM 4002 C C . GLY B 1 189 ? 1.34 -25.109 0.479 1 98.75 189 GLY B C 1
ATOM 4003 O O . GLY B 1 189 ? 1.799 -25.672 -0.52 1 98.75 189 GLY B O 1
ATOM 4004 N N . LEU B 1 190 ? 0.525 -24.031 0.535 1 98.75 190 LEU B N 1
ATOM 4005 C CA . LEU B 1 190 ? 0.04 -23.438 -0.704 1 98.75 190 LEU B CA 1
ATOM 4006 C C . LEU B 1 190 ? -0 -21.922 -0.593 1 98.75 190 LEU B C 1
ATOM 4008 O O . LEU B 1 190 ? -0.201 -21.375 0.496 1 98.75 190 LEU B O 1
ATOM 4012 N N . VAL B 1 191 ? 0.274 -21.266 -1.743 1 98.94 191 VAL B N 1
ATOM 4013 C CA . VAL B 1 191 ? -0.025 -19.844 -1.836 1 98.94 191 VAL B CA 1
ATOM 4014 C C . VAL B 1 191 ? -0.739 -19.547 -3.152 1 98.94 191 VAL B C 1
ATOM 4016 O O . VAL B 1 191 ? -0.446 -20.172 -4.176 1 98.94 191 VAL B O 1
ATOM 4019 N N . THR B 1 192 ? -1.66 -18.609 -3.115 1 98.81 192 THR B N 1
ATOM 4020 C CA . THR B 1 192 ? -2.318 -18.156 -4.332 1 98.81 192 THR B CA 1
ATOM 4021 C C . THR B 1 192 ? -2.348 -16.625 -4.383 1 98.81 192 THR B C 1
ATOM 4023 O O . THR B 1 192 ? -2.535 -15.969 -3.355 1 98.81 192 THR B O 1
ATOM 4026 N N . GLN B 1 193 ? -2.016 -16.094 -5.566 1 97.88 193 GLN B N 1
ATOM 4027 C CA . GLN B 1 193 ? -2.412 -14.703 -5.762 1 97.88 193 GLN B CA 1
ATOM 4028 C C . GLN B 1 193 ? -3.914 -14.531 -5.57 1 97.88 193 GLN B C 1
ATOM 4030 O O . GLN B 1 193 ? -4.703 -15.391 -5.961 1 97.88 193 GLN B O 1
ATOM 4035 N N . ALA B 1 194 ? -4.305 -13.477 -4.953 1 98.06 194 ALA B N 1
ATOM 4036 C CA . ALA B 1 194 ? -5.699 -13.352 -4.539 1 98.06 194 ALA B CA 1
ATOM 4037 C C . ALA B 1 194 ? -6.27 -11.992 -4.926 1 98.06 194 ALA B C 1
ATOM 4039 O O . ALA B 1 194 ? -7.051 -11.398 -4.176 1 98.06 194 ALA B O 1
ATOM 4040 N N . THR B 1 195 ? -5.883 -11.5 -6.008 1 95.62 195 THR B N 1
ATOM 4041 C CA . THR B 1 195 ? -6.438 -10.297 -6.621 1 95.62 195 THR B CA 1
ATOM 4042 C C . THR B 1 195 ? -6.16 -9.07 -5.762 1 95.62 195 THR B C 1
ATOM 4044 O O . THR B 1 195 ? -5.23 -9.07 -4.949 1 95.62 195 THR B O 1
ATOM 4047 N N . SER B 1 196 ? -6.926 -7.934 -6.074 1 95.81 196 SER B N 1
ATOM 4048 C CA . SER B 1 196 ? -6.605 -6.633 -5.496 1 95.81 196 SER B CA 1
ATOM 4049 C C . SER B 1 196 ? -7.59 -6.262 -4.395 1 95.81 196 SER B C 1
ATOM 4051 O O . SER B 1 196 ? -8.727 -5.871 -4.672 1 95.81 196 SER B O 1
ATOM 4053 N N . PRO B 1 197 ? -7.109 -6.23 -3.139 1 96 197 PRO B N 1
ATOM 4054 C CA . PRO B 1 197 ? -7.969 -5.699 -2.078 1 96 197 PRO B CA 1
ATOM 4055 C C . PRO B 1 197 ? -8.391 -4.254 -2.332 1 96 197 PRO B C 1
ATOM 4057 O O . PRO B 1 197 ? -9.344 -3.77 -1.718 1 96 197 PRO B O 1
ATOM 4060 N N . SER B 1 198 ? -7.699 -3.555 -3.246 1 94.62 198 SER B N 1
ATOM 4061 C CA . SER B 1 198 ? -8.031 -2.168 -3.555 1 94.62 198 SER B CA 1
ATOM 4062 C C . SER B 1 198 ? -9.273 -2.08 -4.438 1 94.62 198 SER B C 1
ATOM 4064 O O . SER B 1 198 ? -10.055 -1.137 -4.32 1 94.62 198 SER B O 1
ATOM 4066 N N . PHE B 1 199 ? -9.445 -3.098 -5.277 1 93.38 199 PHE B N 1
ATOM 4067 C CA . PHE B 1 199 ? -10.484 -2.973 -6.293 1 93.38 199 PHE B CA 1
ATOM 4068 C C . PHE B 1 199 ? -11.508 -4.09 -6.16 1 93.38 199 PHE B C 1
ATOM 4070 O O . PHE B 1 199 ? -12.633 -3.975 -6.668 1 93.38 199 PHE B O 1
ATOM 4077 N N . SER B 1 200 ? -11.102 -5.176 -5.527 1 94.62 200 SER B N 1
ATOM 4078 C CA . SER B 1 200 ? -11.961 -6.352 -5.395 1 94.62 200 SER B CA 1
ATOM 4079 C C . SER B 1 200 ? -11.82 -6.984 -4.016 1 94.62 200 SER B C 1
ATOM 4081 O O . SER B 1 200 ? -11.562 -8.188 -3.9 1 94.62 200 SER B O 1
ATOM 4083 N N . LEU B 1 201 ? -12.094 -6.148 -3.037 1 96.31 201 LEU B N 1
ATOM 4084 C CA . LEU B 1 201 ? -11.93 -6.574 -1.653 1 96.31 201 LEU B CA 1
ATOM 4085 C C . LEU B 1 201 ? -12.82 -7.773 -1.343 1 96.31 201 LEU B C 1
ATOM 4087 O O . LEU B 1 201 ? -12.414 -8.68 -0.606 1 96.31 201 LEU B O 1
ATOM 4091 N N . ASP B 1 202 ? -14.016 -7.812 -1.899 1 96.69 202 ASP B N 1
ATOM 4092 C CA . ASP B 1 202 ? -14.914 -8.945 -1.698 1 96.69 202 ASP B CA 1
ATOM 4093 C C . ASP B 1 202 ? -14.297 -10.242 -2.215 1 96.69 202 ASP B C 1
ATOM 4095 O O . ASP B 1 202 ? -14.336 -11.266 -1.536 1 96.69 202 ASP B O 1
ATOM 4099 N N . THR B 1 203 ? -13.758 -10.141 -3.404 1 97.31 203 THR B N 1
ATOM 4100 C CA . THR B 1 203 ? -13.133 -11.32 -4.004 1 97.31 203 THR B CA 1
ATOM 4101 C C . THR B 1 203 ? -11.977 -11.812 -3.141 1 97.31 203 THR B C 1
ATOM 4103 O O . THR B 1 203 ? -11.867 -13.008 -2.863 1 97.31 203 THR B O 1
ATOM 4106 N N . PHE B 1 204 ? -11.164 -10.906 -2.697 1 98.31 204 PHE B N 1
ATOM 4107 C CA . PHE B 1 204 ? -10.039 -11.227 -1.827 1 98.31 204 PHE B CA 1
ATOM 4108 C C . PHE B 1 204 ? -10.516 -11.938 -0.564 1 98.31 204 PHE B C 1
ATOM 4110 O O . PHE B 1 204 ? -9.977 -12.977 -0.184 1 98.31 204 PHE B O 1
ATOM 4117 N N . ALA B 1 205 ? -11.539 -11.367 0.055 1 98.62 205 ALA B N 1
ATOM 4118 C CA . ALA B 1 205 ? -12.086 -11.906 1.298 1 98.62 205 ALA B CA 1
ATOM 4119 C C . ALA B 1 205 ? -12.688 -13.289 1.075 1 98.62 205 ALA B C 1
ATOM 4121 O O . ALA B 1 205 ? -12.547 -14.18 1.921 1 98.62 205 ALA B O 1
ATOM 4122 N N . ILE B 1 206 ? -13.297 -13.523 -0.033 1 98.62 206 ILE B N 1
ATOM 4123 C CA . ILE B 1 206 ? -13.93 -14.797 -0.339 1 98.62 206 ILE B CA 1
ATOM 4124 C C . ILE B 1 206 ? -12.859 -15.867 -0.572 1 98.62 206 ILE B C 1
ATOM 4126 O O . ILE B 1 206 ? -13 -17 -0.121 1 98.62 206 ILE B O 1
ATOM 4130 N N . ILE B 1 207 ? -11.805 -15.508 -1.281 1 98.69 207 ILE B N 1
ATOM 4131 C CA . ILE B 1 207 ? -10.711 -16.453 -1.486 1 98.69 207 ILE B CA 1
ATOM 4132 C C . ILE B 1 207 ? -10.125 -16.875 -0.138 1 98.69 207 ILE B C 1
ATOM 4134 O O . ILE B 1 207 ? -9.883 -18.047 0.106 1 98.69 207 ILE B O 1
ATOM 4138 N N . TYR B 1 208 ? -9.953 -15.906 0.76 1 98.81 208 TYR B N 1
ATOM 4139 C CA . TYR B 1 208 ? -9.453 -16.172 2.104 1 98.81 208 TYR B CA 1
ATOM 4140 C C . TYR B 1 208 ? -10.375 -17.141 2.848 1 98.81 208 TYR B C 1
ATOM 4142 O O . TYR B 1 208 ? -9.914 -18.141 3.404 1 98.81 208 TYR B O 1
ATOM 4150 N N . SER B 1 209 ? -11.656 -16.797 2.846 1 98.75 209 SER B N 1
ATOM 4151 C CA . SER B 1 209 ? -12.633 -17.625 3.549 1 98.75 209 SER B CA 1
ATOM 4152 C C . SER B 1 209 ? -12.711 -19.031 2.951 1 98.75 209 SER B C 1
ATOM 4154 O O . SER B 1 209 ? -12.93 -20 3.668 1 98.75 209 SER B O 1
ATOM 4156 N N . THR B 1 210 ? -12.539 -19.125 1.663 1 98.88 210 THR B N 1
ATOM 4157 C CA . THR B 1 210 ? -12.578 -20.422 0.985 1 98.88 210 THR B CA 1
ATOM 4158 C C . THR B 1 210 ? -11.414 -21.297 1.434 1 98.88 210 THR B C 1
ATOM 4160 O O . THR B 1 210 ? -11.609 -22.469 1.783 1 98.88 210 THR B O 1
ATOM 4163 N N . LEU B 1 211 ? -10.258 -20.766 1.485 1 98.81 211 LEU B N 1
ATOM 4164 C CA . LEU B 1 211 ? -9.078 -21.531 1.878 1 98.81 211 LEU B CA 1
ATOM 4165 C C . LEU B 1 211 ? -9.164 -21.938 3.344 1 98.81 211 LEU B C 1
ATOM 4167 O O . LEU B 1 211 ? -8.664 -23 3.727 1 98.81 211 LEU B O 1
ATOM 4171 N N . LYS B 1 212 ? -9.805 -21.141 4.164 1 98.56 212 LYS B N 1
ATOM 4172 C CA . LYS B 1 212 ? -9.977 -21.438 5.582 1 98.56 212 LYS B CA 1
ATOM 4173 C C . LYS B 1 212 ? -10.797 -22.719 5.777 1 98.56 212 LYS B C 1
ATOM 4175 O O . LYS B 1 212 ? -10.648 -23.406 6.789 1 98.56 212 LYS B O 1
ATOM 4180 N N . THR B 1 213 ? -11.656 -23.016 4.836 1 98.5 213 THR B N 1
ATOM 4181 C CA . THR B 1 213 ? -12.469 -24.234 4.945 1 98.5 213 THR B CA 1
ATOM 4182 C C . THR B 1 213 ? -11.641 -25.469 4.625 1 98.5 213 THR B C 1
ATOM 4184 O O . THR B 1 213 ? -12.055 -26.594 4.914 1 98.5 213 THR B O 1
ATOM 4187 N N . VAL B 1 214 ? -10.453 -25.297 4.062 1 98.75 214 VAL B N 1
ATOM 4188 C CA . VAL B 1 214 ? -9.711 -26.438 3.521 1 98.75 214 VAL B CA 1
ATOM 4189 C C . VAL B 1 214 ? -8.445 -26.672 4.352 1 98.75 214 VAL B C 1
ATOM 4191 O O . VAL B 1 214 ? -8.039 -27.812 4.559 1 98.75 214 VAL B O 1
ATOM 4194 N N . PHE B 1 215 ? -7.855 -25.625 4.816 1 98.81 215 PHE B N 1
ATOM 4195 C CA . PHE B 1 215 ? -6.582 -25.719 5.52 1 98.81 215 PHE B CA 1
ATOM 4196 C C . PHE B 1 215 ? -6.715 -25.234 6.953 1 98.81 215 PHE B C 1
ATOM 4198 O O . PHE B 1 215 ? -7.547 -24.359 7.238 1 98.81 215 PHE B O 1
ATOM 4205 N N . LYS B 1 216 ? -5.855 -25.672 7.828 1 98.56 216 LYS B N 1
ATOM 4206 C CA . LYS B 1 216 ? -5.883 -25.328 9.242 1 98.56 216 LYS B CA 1
ATOM 4207 C C . LYS B 1 216 ? -5.328 -23.922 9.484 1 98.56 216 LYS B C 1
ATOM 4209 O O . LYS B 1 216 ? -5.828 -23.188 10.336 1 98.56 216 LYS B O 1
ATOM 4214 N N . ASN B 1 217 ? -4.238 -23.625 8.812 1 98.62 217 ASN B N 1
ATOM 4215 C CA . ASN B 1 217 ? -3.596 -22.328 8.93 1 98.62 217 ASN B CA 1
ATOM 4216 C C . ASN B 1 217 ? -3.705 -21.531 7.633 1 98.62 217 ASN B C 1
ATOM 4218 O O . ASN B 1 217 ? -3.207 -21.953 6.59 1 98.62 217 ASN B O 1
ATOM 4222 N N . VAL B 1 218 ? -4.352 -20.406 7.703 1 98.75 218 VAL B N 1
ATOM 4223 C CA . VAL B 1 218 ? -4.516 -19.516 6.551 1 98.75 218 VAL B CA 1
ATOM 4224 C C . VAL B 1 218 ? -4.16 -18.094 6.938 1 98.75 218 VAL B C 1
ATOM 4226 O O . VAL B 1 218 ? -4.59 -17.594 7.98 1 98.75 218 VAL B O 1
ATOM 4229 N N . SER B 1 219 ? -3.309 -17.438 6.156 1 98.56 219 SER B N 1
ATOM 4230 C CA . SER B 1 219 ? -2.896 -16.062 6.406 1 98.56 219 SER B CA 1
ATOM 4231 C C . SER B 1 219 ? -2.996 -15.219 5.137 1 98.56 219 SER B C 1
ATOM 4233 O O . SER B 1 219 ? -2.699 -15.703 4.043 1 98.56 219 SER B O 1
ATOM 4235 N N . ALA B 1 220 ? -3.424 -14.023 5.32 1 98.5 220 ALA B N 1
ATOM 4236 C CA . ALA B 1 220 ? -3.51 -13.062 4.23 1 98.5 220 ALA B CA 1
ATOM 4237 C C . ALA B 1 220 ? -2.32 -12.102 4.254 1 98.5 220 ALA B C 1
ATOM 4239 O O . ALA B 1 220 ? -1.962 -11.57 5.309 1 98.5 220 ALA B O 1
ATOM 4240 N N . GLY B 1 221 ? -1.647 -11.969 3.111 1 98.38 221 GLY B N 1
ATOM 4241 C CA . GLY B 1 221 ? -0.639 -10.945 2.893 1 98.38 221 GLY B CA 1
ATOM 4242 C C . GLY B 1 221 ? -1.037 -9.93 1.839 1 98.38 221 GLY B C 1
ATOM 4243 O O . GLY B 1 221 ? -1.655 -10.289 0.832 1 98.38 221 GLY B O 1
ATOM 4244 N N . ILE B 1 222 ? -0.71 -8.695 2.125 1 98.25 222 ILE B N 1
ATOM 4245 C CA . ILE B 1 222 ? -1.062 -7.629 1.195 1 98.25 222 ILE B CA 1
ATOM 4246 C C . ILE B 1 222 ? 0.135 -6.703 0.998 1 98.25 222 ILE B C 1
ATOM 4248 O O . ILE B 1 222 ? 0.893 -6.445 1.938 1 98.25 222 ILE B O 1
ATOM 4252 N N . THR B 1 223 ? 0.35 -6.227 -0.23 1 97.88 223 THR B N 1
ATOM 4253 C CA . THR B 1 223 ? 1.358 -5.207 -0.499 1 97.88 223 THR B CA 1
ATOM 4254 C C . THR B 1 223 ? 0.932 -4.316 -1.663 1 97.88 223 THR B C 1
ATOM 4256 O O . THR B 1 223 ? 0.015 -4.664 -2.41 1 97.88 223 THR B O 1
ATOM 4259 N N . TYR B 1 224 ? 1.513 -3.154 -1.761 1 97.81 224 TYR B N 1
ATOM 4260 C CA . TYR B 1 224 ? 1.289 -2.234 -2.869 1 97.81 224 TYR B CA 1
ATOM 4261 C C . TYR B 1 224 ? 2.188 -2.576 -4.051 1 97.81 224 TYR B C 1
ATOM 4263 O O . TYR B 1 224 ? 3.402 -2.717 -3.898 1 97.81 224 TYR B O 1
ATOM 4271 N N . VAL B 1 225 ? 1.602 -2.803 -5.176 1 97.88 225 VAL B N 1
ATOM 4272 C CA . VAL B 1 225 ? 2.326 -2.977 -6.43 1 97.88 225 VAL B CA 1
ATOM 4273 C C . VAL B 1 225 ? 2.078 -1.778 -7.344 1 97.88 225 VAL B C 1
ATOM 4275 O O . VAL B 1 225 ? 0.991 -1.636 -7.91 1 97.88 225 VAL B O 1
ATOM 4278 N N . PRO B 1 226 ? 3.084 -0.994 -7.594 1 96.62 226 PRO B N 1
ATOM 4279 C CA . PRO B 1 226 ? 2.898 0.294 -8.266 1 96.62 226 PRO B CA 1
ATOM 4280 C C . PRO B 1 226 ? 2.264 0.151 -9.648 1 96.62 226 PRO B C 1
ATOM 4282 O O . PRO B 1 226 ? 1.303 0.856 -9.969 1 96.62 226 PRO B O 1
ATOM 4285 N N . SER B 1 227 ? 2.695 -0.729 -10.477 1 96.38 227 SER B N 1
ATOM 4286 C CA . SER B 1 227 ? 2.199 -0.846 -11.844 1 96.38 227 SER B CA 1
ATOM 4287 C C . SER B 1 227 ? 0.769 -1.373 -11.867 1 96.38 227 SER B C 1
ATOM 4289 O O . SER B 1 227 ? 0.063 -1.222 -12.867 1 96.38 227 SER B O 1
ATOM 4291 N N . PHE B 1 228 ? 0.351 -2.016 -10.734 1 94.88 228 PHE B N 1
ATOM 4292 C CA . PHE B 1 228 ? -1.021 -2.498 -10.633 1 94.88 228 PHE B CA 1
ATOM 4293 C C . PHE B 1 228 ? -1.925 -1.43 -10.023 1 94.88 228 PHE B C 1
ATOM 4295 O O . PHE B 1 228 ? -3.143 -1.609 -9.953 1 94.88 228 PHE B O 1
ATOM 4302 N N . ASP B 1 229 ? -1.366 -0.336 -9.633 1 91.75 229 ASP B N 1
ATOM 4303 C CA . ASP B 1 229 ? -2.039 0.848 -9.109 1 91.75 229 ASP B CA 1
ATOM 4304 C C . ASP B 1 229 ? -2.934 0.49 -7.922 1 91.75 229 ASP B C 1
ATOM 4306 O O . ASP B 1 229 ? -4.09 0.909 -7.863 1 91.75 229 ASP B O 1
ATOM 4310 N N . GLY B 1 230 ? -2.432 -0.37 -7.047 1 95.38 230 GLY B N 1
ATOM 4311 C CA . GLY B 1 230 ? -3.213 -0.744 -5.879 1 95.38 230 GLY B CA 1
ATOM 4312 C C . GLY B 1 230 ? -2.557 -1.825 -5.043 1 95.38 230 GLY B C 1
ATOM 4313 O O . GLY B 1 230 ? -1.455 -2.279 -5.359 1 95.38 230 GLY B O 1
ATOM 4314 N N . LEU B 1 231 ? -3.252 -2.113 -3.939 1 97.38 231 LEU B N 1
ATOM 4315 C CA . LEU B 1 231 ? -2.852 -3.25 -3.117 1 97.38 231 LEU B CA 1
ATOM 4316 C C . LEU B 1 231 ? -3.121 -4.566 -3.84 1 97.38 231 LEU B C 1
ATOM 4318 O O . LEU B 1 231 ? -4.109 -4.691 -4.562 1 97.38 231 LEU B O 1
ATOM 4322 N N . TRP B 1 232 ? -2.252 -5.422 -3.637 1 97.88 232 TRP B N 1
ATOM 4323 C CA . TRP B 1 232 ? -2.385 -6.77 -4.176 1 97.88 232 TRP B CA 1
ATOM 4324 C C . TRP B 1 232 ? -2.303 -7.812 -3.062 1 97.88 232 TRP B C 1
ATOM 4326 O O . TRP B 1 232 ? -1.525 -7.66 -2.117 1 97.88 232 TRP B O 1
ATOM 4336 N N . GLY B 1 233 ? -3.16 -8.859 -3.215 1 98.44 233 GLY B N 1
ATOM 4337 C CA . GLY B 1 233 ? -3.314 -9.812 -2.125 1 98.44 233 GLY B CA 1
ATOM 4338 C C . GLY B 1 233 ? -2.766 -11.188 -2.451 1 98.44 233 GLY B C 1
ATOM 4339 O O . GLY B 1 233 ? -2.824 -11.625 -3.602 1 98.44 233 GLY B O 1
ATOM 4340 N N . PHE B 1 234 ? -2.293 -11.875 -1.429 1 98.88 234 PHE B N 1
ATOM 4341 C CA . PHE B 1 234 ? -1.834 -13.258 -1.435 1 98.88 234 PHE B CA 1
ATOM 4342 C C . PHE B 1 234 ? -2.4 -14.016 -0.244 1 98.88 234 PHE B C 1
ATOM 4344 O O . PHE B 1 234 ? -2.484 -13.484 0.862 1 98.88 234 PHE B O 1
ATOM 4351 N N . ILE B 1 235 ? -2.828 -15.227 -0.456 1 98.88 235 ILE B N 1
ATOM 4352 C CA . ILE B 1 235 ? -3.301 -16.047 0.648 1 98.88 235 ILE B CA 1
ATOM 4353 C C . ILE B 1 235 ? -2.42 -17.297 0.776 1 98.88 235 ILE B C 1
ATOM 4355 O O . ILE B 1 235 ? -2.213 -18.016 -0.199 1 98.88 235 ILE B O 1
ATOM 4359 N N . TYR B 1 236 ? -1.855 -17.453 1.947 1 98.94 236 TYR B N 1
ATOM 4360 C CA . TYR B 1 236 ? -0.99 -18.578 2.287 1 98.94 236 TYR B CA 1
ATOM 4361 C C . TYR B 1 236 ? -1.732 -19.594 3.146 1 98.94 236 TYR B C 1
ATOM 4363 O O . TYR B 1 236 ? -2.496 -19.234 4.039 1 98.94 236 TYR B O 1
ATOM 4371 N N . ALA B 1 237 ? -1.54 -20.875 2.828 1 98.94 237 ALA B N 1
ATOM 4372 C CA . ALA B 1 237 ? -2.293 -21.906 3.545 1 98.94 237 ALA B CA 1
ATOM 4373 C C . ALA B 1 237 ? -1.442 -23.156 3.768 1 98.94 237 ALA B C 1
ATOM 4375 O O . ALA B 1 237 ? -0.677 -23.562 2.889 1 98.94 237 ALA B O 1
ATOM 4376 N N . SER B 1 238 ? -1.521 -23.75 4.91 1 98.81 238 SER B N 1
ATOM 4377 C CA . SER B 1 238 ? -0.824 -24.969 5.309 1 98.81 238 SER B CA 1
ATOM 4378 C C . SER B 1 238 ? -1.478 -25.609 6.527 1 98.81 238 SER B C 1
ATOM 4380 O O . SER B 1 238 ? -2.141 -24.922 7.312 1 98.81 238 SER B O 1
ATOM 4382 N N . ASP B 1 239 ? -1.328 -26.891 6.66 1 98.25 239 ASP B N 1
ATOM 4383 C CA . ASP B 1 239 ? -1.847 -27.562 7.855 1 98.25 239 ASP B CA 1
ATOM 4384 C C . ASP B 1 239 ? -0.8 -27.578 8.969 1 98.25 239 ASP B C 1
ATOM 4386 O O . ASP B 1 239 ? -1.107 -27.938 10.109 1 98.25 239 ASP B O 1
ATOM 4390 N N . VAL B 1 240 ? 0.411 -27.094 8.656 1 96.81 240 VAL B N 1
ATOM 4391 C CA . VAL B 1 240 ? 1.479 -27.344 9.617 1 96.81 240 VAL B CA 1
ATOM 4392 C C . VAL B 1 240 ? 2.15 -26.016 9.992 1 96.81 240 VAL B C 1
ATOM 4394 O O . VAL B 1 240 ? 2.652 -25.859 11.109 1 96.81 240 VAL B O 1
ATOM 4397 N N . THR B 1 241 ? 2.256 -25.125 9.055 1 97.12 241 THR B N 1
ATOM 4398 C CA . THR B 1 241 ? 2.947 -23.875 9.336 1 97.12 241 THR B CA 1
ATOM 4399 C C . THR B 1 241 ? 2.062 -22.672 9 1 97.12 241 THR B C 1
ATOM 4401 O O . THR B 1 241 ? 1.046 -22.828 8.312 1 97.12 241 THR B O 1
ATOM 4404 N N . ASN B 1 242 ? 2.328 -21.609 9.602 1 98.06 242 ASN B N 1
ATOM 4405 C CA . ASN B 1 242 ? 1.755 -20.297 9.305 1 98.06 242 ASN B CA 1
ATOM 4406 C C . ASN B 1 242 ? 2.836 -19.234 9.164 1 98.06 242 ASN B C 1
ATOM 4408 O O . ASN B 1 242 ? 3.434 -18.812 10.156 1 98.06 242 ASN B O 1
ATOM 4412 N N . PRO B 1 243 ? 3.078 -18.797 7.918 1 98.38 243 PRO B N 1
ATOM 4413 C CA . PRO B 1 243 ? 4.164 -17.828 7.742 1 98.38 243 PRO B CA 1
ATOM 4414 C C . PRO B 1 243 ? 3.961 -16.562 8.562 1 98.38 243 PRO B C 1
ATOM 4416 O O . PRO B 1 243 ? 4.938 -15.914 8.961 1 98.38 243 PRO B O 1
ATOM 4419 N N . ALA B 1 244 ? 2.754 -16.188 8.883 1 97.94 244 ALA B N 1
ATOM 4420 C CA . ALA B 1 244 ? 2.463 -14.953 9.602 1 97.94 244 ALA B CA 1
ATOM 4421 C C . ALA B 1 244 ? 2.996 -15.016 11.031 1 97.94 244 ALA B C 1
ATOM 4423 O O . ALA B 1 244 ? 3.082 -13.984 11.711 1 97.94 244 ALA B O 1
ATOM 4424 N N . HIS B 1 245 ? 3.383 -16.188 11.516 1 97.19 245 HIS B N 1
ATOM 4425 C CA . HIS B 1 245 ? 3.811 -16.359 12.898 1 97.19 245 HIS B CA 1
ATOM 4426 C C . HIS B 1 245 ? 5.328 -16.281 13.023 1 97.19 245 HIS B C 1
ATOM 4428 O O . HIS B 1 245 ? 5.871 -16.281 14.133 1 97.19 245 HIS B O 1
ATOM 4434 N N . LEU B 1 246 ? 6.016 -16.188 11.891 1 97.56 246 LEU B N 1
ATOM 4435 C CA . LEU B 1 246 ? 7.469 -16.078 11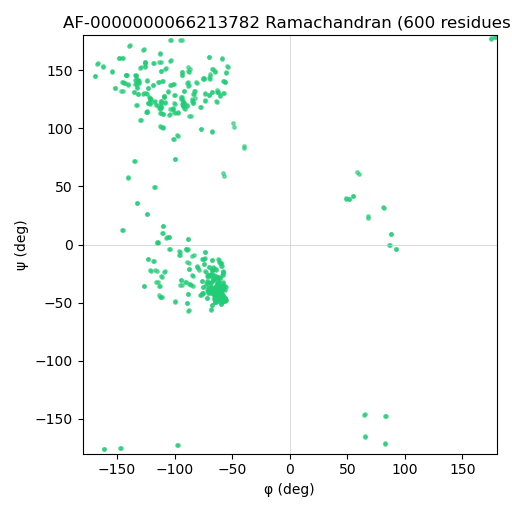.914 1 97.56 246 LEU B CA 1
ATOM 4436 C C . LEU B 1 246 ? 7.891 -14.633 12.195 1 97.56 246 LEU B C 1
ATOM 4438 O O . LEU B 1 246 ? 7.273 -13.695 11.688 1 97.56 246 LEU B O 1
ATOM 4442 N N . ASN B 1 247 ? 8.898 -14.477 12.977 1 95.31 247 ASN B N 1
ATOM 4443 C CA . ASN B 1 247 ? 9.352 -13.117 13.273 1 95.31 247 ASN B CA 1
ATOM 4444 C C . ASN B 1 247 ? 10.492 -12.695 12.352 1 95.31 247 ASN B C 1
ATOM 4446 O O . ASN B 1 247 ? 11.023 -13.516 11.602 1 95.31 247 ASN B O 1
ATOM 4450 N N . ARG B 1 248 ? 10.859 -11.516 12.508 1 95.81 248 ARG B N 1
ATOM 4451 C CA . ARG B 1 248 ? 11.797 -10.891 11.578 1 95.81 248 ARG B CA 1
ATOM 4452 C C . ARG B 1 248 ? 13.156 -11.586 11.617 1 95.81 248 ARG B C 1
ATOM 4454 O O . ARG B 1 248 ? 13.781 -11.797 10.578 1 95.81 248 ARG B O 1
ATOM 4461 N N . ASN B 1 249 ? 13.625 -11.938 12.781 1 97.94 249 ASN B N 1
ATOM 4462 C CA . ASN B 1 249 ? 14.938 -12.57 12.898 1 97.94 249 ASN B CA 1
ATOM 4463 C C . ASN B 1 249 ? 14.938 -13.969 12.289 1 97.94 249 ASN B C 1
ATOM 4465 O O . ASN B 1 249 ? 15.898 -14.359 11.625 1 97.94 249 ASN B O 1
ATOM 4469 N N . GLN B 1 250 ? 13.867 -14.695 12.523 1 98.25 250 GLN B N 1
ATOM 4470 C CA . GLN B 1 250 ? 13.734 -16 11.898 1 98.25 250 GLN B CA 1
ATOM 4471 C C . GLN B 1 250 ? 13.789 -15.906 10.375 1 98.25 250 GLN B C 1
ATOM 4473 O O . GLN B 1 250 ? 14.477 -16.688 9.719 1 98.25 250 GLN B O 1
ATOM 4478 N N . ILE B 1 251 ? 13.102 -14.953 9.891 1 98.56 251 ILE B N 1
ATOM 4479 C CA . ILE B 1 251 ? 13.031 -14.766 8.445 1 98.56 251 ILE B CA 1
ATOM 4480 C C . ILE B 1 251 ? 14.414 -14.414 7.902 1 98.56 251 ILE B C 1
ATOM 4482 O O . ILE B 1 251 ? 14.883 -15.023 6.934 1 98.56 251 ILE B O 1
ATOM 4486 N N . ASN B 1 252 ? 15.07 -13.445 8.531 1 98.56 252 ASN B N 1
ATOM 4487 C CA . ASN B 1 252 ? 16.391 -13.031 8.07 1 98.56 252 ASN B CA 1
ATOM 4488 C C . ASN B 1 252 ? 17.391 -14.188 8.133 1 98.56 252 ASN B C 1
ATOM 4490 O O . ASN B 1 252 ? 18.172 -14.383 7.199 1 98.56 252 ASN B O 1
ATOM 4494 N N . ASP B 1 253 ? 17.359 -14.953 9.172 1 98.62 253 ASP B N 1
ATOM 4495 C CA . ASP B 1 253 ? 18.25 -16.094 9.32 1 98.62 253 ASP B CA 1
ATOM 4496 C C . ASP B 1 253 ? 17.984 -17.141 8.234 1 98.62 253 ASP B C 1
ATOM 4498 O O . ASP B 1 253 ? 18.922 -17.672 7.633 1 98.62 253 ASP B O 1
ATOM 4502 N N . ARG B 1 254 ? 16.781 -17.406 7.984 1 98.56 254 ARG B N 1
ATOM 4503 C CA . ARG B 1 254 ? 16.422 -18.438 7.008 1 98.56 254 ARG B CA 1
ATOM 4504 C C . ARG B 1 254 ? 16.766 -17.984 5.59 1 98.56 254 ARG B C 1
ATOM 4506 O O . ARG B 1 254 ? 17.141 -18.797 4.746 1 98.56 254 ARG B O 1
ATOM 4513 N N . ILE B 1 255 ? 16.562 -16.672 5.332 1 98.69 255 ILE B N 1
ATOM 4514 C CA . ILE B 1 255 ? 16.969 -16.156 4.031 1 98.69 255 ILE B CA 1
ATOM 4515 C C . ILE B 1 255 ? 18.469 -16.391 3.818 1 98.69 255 ILE B C 1
ATOM 4517 O O . ILE B 1 255 ? 18.875 -16.906 2.779 1 98.69 255 ILE B O 1
ATOM 4521 N N . LYS B 1 256 ? 19.281 -16.031 4.777 1 98.31 256 LYS B N 1
ATOM 4522 C CA . LYS B 1 256 ? 20.719 -16.188 4.703 1 98.31 256 LYS B CA 1
ATOM 4523 C C . LYS B 1 256 ? 21.109 -17.641 4.508 1 98.31 256 LYS B C 1
ATOM 4525 O O . LYS B 1 256 ? 22.031 -17.953 3.74 1 98.31 256 LYS B O 1
ATOM 4530 N N . GLU B 1 257 ? 20.391 -18.5 5.094 1 98.19 257 GLU B N 1
ATOM 4531 C CA . GLU B 1 257 ? 20.75 -19.906 5.129 1 98.19 257 GLU B CA 1
ATOM 4532 C C . GLU B 1 257 ? 20.25 -20.625 3.875 1 98.19 257 GLU B C 1
ATOM 4534 O O . GLU B 1 257 ? 20.922 -21.531 3.367 1 98.19 257 GLU B O 1
ATOM 4539 N N . ARG B 1 258 ? 19.094 -20.219 3.373 1 98.5 258 ARG B N 1
ATOM 4540 C CA . ARG B 1 258 ? 18.375 -21.125 2.484 1 98.5 258 ARG B CA 1
ATOM 4541 C C . ARG B 1 258 ? 18.25 -20.531 1.082 1 98.5 258 ARG B C 1
ATOM 4543 O O . ARG B 1 258 ? 17.969 -21.25 0.123 1 98.5 258 ARG B O 1
ATOM 4550 N N . VAL B 1 259 ? 18.359 -19.25 0.991 1 98.56 259 VAL B N 1
ATOM 4551 C CA . VAL B 1 259 ? 18.078 -18.562 -0.269 1 98.56 259 VAL B CA 1
ATOM 4552 C C . VAL B 1 259 ? 19.375 -18.109 -0.926 1 98.56 259 VAL B C 1
ATOM 4554 O O . VAL B 1 259 ? 20.25 -17.531 -0.268 1 98.56 259 VAL B O 1
ATOM 4557 N N . THR B 1 260 ? 19.516 -18.406 -2.189 1 97.81 260 THR B N 1
ATOM 4558 C CA . THR B 1 260 ? 20.688 -17.969 -2.953 1 97.81 260 THR B CA 1
ATOM 4559 C C . THR B 1 260 ? 20.453 -16.578 -3.527 1 97.81 260 THR B C 1
ATOM 4561 O O . THR B 1 260 ? 19.375 -16.266 -4.016 1 97.81 260 THR B O 1
ATOM 4564 N N . GLY B 1 261 ? 21.453 -15.773 -3.43 1 95.5 261 GLY B N 1
ATOM 4565 C CA . GLY B 1 261 ? 21.375 -14.422 -3.959 1 95.5 261 GLY B CA 1
ATOM 4566 C C . GLY B 1 261 ? 20.688 -13.453 -3.012 1 95.5 261 GLY B C 1
ATOM 4567 O O . GLY B 1 261 ? 20.469 -13.773 -1.842 1 95.5 261 GLY B O 1
ATOM 4568 N N . SER B 1 262 ? 20.406 -12.211 -3.551 1 95.06 262 SER B N 1
ATOM 4569 C CA . SER B 1 262 ? 19.766 -11.18 -2.746 1 95.06 262 SER B CA 1
ATOM 4570 C C . SER B 1 262 ? 18.344 -10.906 -3.215 1 95.06 262 SER B C 1
ATOM 4572 O O . SER B 1 262 ? 18.062 -10.977 -4.414 1 95.06 262 SER B O 1
ATOM 4574 N N . LEU B 1 263 ? 17.547 -10.719 -2.271 1 97.94 263 LEU B N 1
ATOM 4575 C CA . LEU B 1 263 ? 16.172 -10.328 -2.564 1 97.94 263 LEU B CA 1
ATOM 4576 C C . LEU B 1 263 ? 16.016 -8.805 -2.539 1 97.94 263 LEU B C 1
ATOM 4578 O O . LEU B 1 263 ? 16.703 -8.125 -1.779 1 97.94 263 LEU B O 1
ATOM 4582 N N . ARG B 1 264 ? 15.188 -8.297 -3.361 1 97.44 264 ARG B N 1
ATOM 4583 C CA . ARG B 1 264 ? 15.07 -6.848 -3.52 1 97.44 264 ARG B CA 1
ATOM 4584 C C . ARG B 1 264 ? 13.961 -6.289 -2.631 1 97.44 264 ARG B C 1
ATOM 4586 O O . ARG B 1 264 ? 14.023 -5.129 -2.213 1 97.44 264 ARG B O 1
ATOM 4593 N N . PHE B 1 265 ? 12.977 -7.078 -2.396 1 98.5 265 PHE B N 1
ATOM 4594 C CA . PHE B 1 265 ? 11.797 -6.625 -1.669 1 98.5 265 PHE B CA 1
ATOM 4595 C C . PHE B 1 265 ? 11.719 -7.297 -0.302 1 98.5 265 PHE B C 1
ATOM 4597 O O . PHE B 1 265 ? 11.508 -6.629 0.711 1 98.5 265 PHE B O 1
ATOM 4604 N N . TYR B 1 266 ? 11.93 -8.547 -0.248 1 98.62 266 TYR B N 1
ATOM 4605 C CA . TYR B 1 266 ? 11.555 -9.391 0.88 1 98.62 266 TYR B CA 1
ATOM 4606 C C . TYR B 1 266 ? 12.703 -9.508 1.875 1 98.62 266 TYR B C 1
ATOM 4608 O O . TYR B 1 266 ? 13.828 -9.852 1.497 1 98.62 266 TYR B O 1
ATOM 4616 N N . ASP B 1 267 ? 12.578 -9.172 3.068 1 98.38 267 ASP B N 1
ATOM 4617 C CA . ASP B 1 267 ? 13.391 -9.422 4.254 1 98.38 267 ASP B CA 1
ATOM 4618 C C . ASP B 1 267 ? 12.516 -9.539 5.504 1 98.38 267 ASP B C 1
ATOM 4620 O O . ASP B 1 267 ? 11.297 -9.656 5.406 1 98.38 267 ASP B O 1
ATOM 4624 N N . GLY B 1 268 ? 13.141 -9.664 6.625 1 98.19 268 GLY B N 1
ATOM 4625 C CA . GLY B 1 268 ? 12.383 -9.852 7.855 1 98.19 268 GLY B CA 1
ATOM 4626 C C . GLY B 1 268 ? 11.375 -8.75 8.102 1 98.19 268 GLY B C 1
ATOM 4627 O O . GLY B 1 268 ? 10.227 -9.023 8.461 1 98.19 268 GLY B O 1
ATOM 4628 N N . GLU B 1 269 ? 11.711 -7.516 7.957 1 97.25 269 GLU B N 1
ATOM 4629 C CA . GLU B 1 269 ? 10.82 -6.387 8.188 1 97.25 269 GLU B CA 1
ATOM 4630 C C . GLU B 1 269 ? 9.68 -6.367 7.172 1 97.25 269 GLU B C 1
ATOM 4632 O O . GLU B 1 269 ? 8.523 -6.141 7.531 1 97.25 269 GLU B O 1
ATOM 4637 N N . THR B 1 270 ? 10.023 -6.605 5.934 1 98.25 270 THR B N 1
ATOM 4638 C CA . THR B 1 270 ? 9.008 -6.648 4.887 1 98.25 270 THR B CA 1
ATOM 4639 C C . THR B 1 270 ? 8.039 -7.809 5.121 1 98.25 270 THR B C 1
ATOM 4641 O O . THR B 1 270 ? 6.844 -7.691 4.84 1 98.25 270 THR B O 1
ATOM 4644 N N . HIS B 1 271 ? 8.586 -8.898 5.625 1 98.56 271 HIS B N 1
ATOM 4645 C CA . HIS B 1 271 ? 7.738 -10.031 5.984 1 98.56 271 HIS B CA 1
ATOM 4646 C C . HIS B 1 271 ? 6.672 -9.617 6.996 1 98.56 271 HIS B C 1
ATOM 4648 O O . HIS B 1 271 ? 5.492 -9.922 6.824 1 98.56 271 HIS B O 1
ATOM 4654 N N . GLU B 1 272 ? 7.094 -8.961 7.98 1 97 272 GLU B N 1
ATOM 4655 C CA . GLU B 1 272 ? 6.148 -8.5 8.992 1 97 272 GLU B CA 1
ATOM 4656 C C . GLU B 1 272 ? 5.113 -7.555 8.391 1 97 272 GLU B C 1
ATOM 4658 O O . GLU B 1 272 ? 3.928 -7.641 8.711 1 97 272 GLU B O 1
ATOM 4663 N N . MET B 1 273 ? 5.559 -6.68 7.555 1 96.94 273 MET B N 1
ATOM 4664 C CA . MET B 1 273 ? 4.664 -5.73 6.898 1 96.94 273 MET B CA 1
ATOM 4665 C C . MET B 1 273 ? 3.596 -6.457 6.094 1 96.94 273 MET B C 1
ATOM 4667 O O . MET B 1 273 ? 2.414 -6.109 6.164 1 96.94 273 MET B O 1
ATOM 4671 N N . LEU B 1 274 ? 4 -7.484 5.387 1 98.06 274 LEU B N 1
ATOM 4672 C CA . LEU B 1 274 ? 3.123 -8.211 4.477 1 98.06 274 LEU B CA 1
ATOM 4673 C C . LEU B 1 274 ? 1.914 -8.773 5.219 1 98.06 274 LEU B C 1
ATOM 4675 O O . LEU B 1 274 ? 0.814 -8.836 4.668 1 98.06 274 LEU B O 1
ATOM 4679 N N . PHE B 1 275 ? 2.127 -9.125 6.473 1 98.06 275 PHE B N 1
ATOM 4680 C CA . PHE B 1 275 ? 1.08 -9.844 7.184 1 98.06 275 PHE B CA 1
ATOM 4681 C C . PHE B 1 275 ? 0.368 -8.93 8.172 1 98.06 275 PHE B C 1
ATOM 4683 O O . PHE B 1 275 ? -0.418 -9.398 9 1 98.06 275 PHE B O 1
ATOM 4690 N N . ARG B 1 276 ? 0.671 -7.691 8.148 1 96.19 276 ARG B N 1
ATOM 4691 C CA . ARG B 1 276 ? -0.063 -6.711 8.938 1 96.19 276 ARG B CA 1
ATOM 4692 C C . ARG B 1 276 ? -1.065 -5.949 8.078 1 96.19 276 ARG B C 1
ATOM 4694 O O . ARG B 1 276 ? -0.773 -4.852 7.605 1 96.19 276 ARG B O 1
ATOM 4701 N N . VAL B 1 277 ? -2.258 -6.48 8.031 1 94.88 277 VAL B N 1
ATOM 4702 C CA . VAL B 1 277 ? -3.338 -5.965 7.199 1 94.88 277 VAL B CA 1
ATOM 4703 C C . VAL B 1 277 ? -4.059 -4.832 7.926 1 94.88 277 VAL B C 1
ATOM 4705 O O . VAL B 1 277 ? -4.371 -4.949 9.117 1 94.88 277 VAL B O 1
ATOM 4708 N N . PRO B 1 278 ? -4.234 -3.705 7.238 1 95.5 278 PRO B N 1
ATOM 4709 C CA . PRO B 1 278 ? -4.934 -2.592 7.887 1 95.5 278 PRO B CA 1
ATOM 4710 C C . PRO B 1 278 ? -6.297 -2.998 8.445 1 95.5 278 PRO B C 1
ATOM 4712 O O . PRO B 1 278 ? -6.969 -3.859 7.875 1 95.5 278 PRO B O 1
ATOM 4715 N N . LYS B 1 279 ? -6.758 -2.322 9.453 1 96.5 279 LYS B N 1
ATOM 4716 C CA . LYS B 1 279 ? -7.922 -2.678 10.266 1 96.5 279 LYS B CA 1
ATOM 4717 C C . LYS B 1 279 ? -9.164 -2.85 9.398 1 96.5 279 LYS B C 1
ATOM 4719 O O . LYS B 1 279 ? -9.883 -3.846 9.523 1 96.5 279 LYS B O 1
ATOM 4724 N N . TYR B 1 280 ? -9.422 -1.936 8.492 1 95.25 280 TYR B N 1
ATOM 4725 C CA . TYR B 1 280 ? -10.664 -1.951 7.73 1 95.25 280 TYR B CA 1
ATOM 4726 C C . TYR B 1 280 ? -10.695 -3.133 6.77 1 95.25 280 TYR B C 1
ATOM 4728 O O . TYR B 1 280 ? -11.766 -3.699 6.508 1 95.25 280 TYR B O 1
ATOM 4736 N N . ILE B 1 281 ? -9.594 -3.564 6.227 1 96.94 281 ILE B N 1
ATOM 4737 C CA . ILE B 1 281 ? -9.508 -4.727 5.352 1 96.94 281 ILE B CA 1
ATOM 4738 C C . ILE B 1 281 ? -9.594 -6.008 6.18 1 96.94 281 ILE B C 1
ATOM 4740 O O . ILE B 1 281 ? -10.289 -6.953 5.809 1 96.94 281 ILE B O 1
ATOM 4744 N N . ARG B 1 282 ? -8.883 -5.984 7.316 1 97.12 282 ARG B N 1
ATOM 4745 C CA . ARG B 1 282 ? -8.883 -7.137 8.211 1 97.12 282 ARG B CA 1
ATOM 4746 C C . ARG B 1 282 ? -10.289 -7.453 8.695 1 97.12 282 ARG B C 1
ATOM 4748 O O . ARG B 1 282 ? -10.688 -8.617 8.742 1 97.12 282 ARG B O 1
ATOM 4755 N N . GLU B 1 283 ? -11.031 -6.418 9.039 1 96.56 283 GLU B N 1
ATOM 4756 C CA . GLU B 1 283 ? -12.406 -6.598 9.484 1 96.56 283 GLU B CA 1
ATOM 4757 C C . GLU B 1 283 ? -13.266 -7.219 8.391 1 96.56 283 GLU B C 1
ATOM 4759 O O . GLU B 1 283 ? -14.109 -8.078 8.664 1 96.56 283 GLU B O 1
ATOM 4764 N N . LYS B 1 284 ? -13.039 -6.82 7.184 1 96.88 284 LYS B N 1
ATOM 4765 C CA . LYS B 1 284 ? -13.781 -7.387 6.062 1 96.88 284 LYS B CA 1
ATOM 4766 C C . LYS B 1 284 ? -13.461 -8.867 5.879 1 96.88 284 LYS B C 1
ATOM 4768 O O . LYS B 1 284 ? -14.367 -9.688 5.699 1 96.88 284 LYS B O 1
ATOM 4773 N N . ILE B 1 285 ? -12.195 -9.219 5.914 1 96.69 285 ILE B N 1
ATOM 4774 C CA . ILE B 1 285 ? -11.766 -10.594 5.691 1 96.69 285 ILE B CA 1
ATOM 4775 C C . ILE B 1 285 ? -12.281 -11.484 6.816 1 96.69 285 ILE B C 1
ATOM 4777 O O . ILE B 1 285 ? -12.727 -12.609 6.57 1 96.69 285 ILE B O 1
ATOM 4781 N N . GLU B 1 286 ? -12.273 -10.977 8.023 1 95.06 286 GLU B N 1
ATOM 4782 C CA . GLU B 1 286 ? -12.672 -11.75 9.195 1 95.06 286 GLU B CA 1
ATOM 4783 C C . GLU B 1 286 ? -14.18 -11.992 9.211 1 95.06 286 GLU B C 1
ATOM 4785 O O . GLU B 1 286 ? -14.656 -13.008 9.719 1 95.06 286 GLU B O 1
ATOM 4790 N N . ASN B 1 287 ? -14.898 -11.102 8.609 1 97.12 287 ASN B N 1
ATOM 4791 C CA . ASN B 1 287 ? -16.359 -11.18 8.664 1 97.12 287 ASN B CA 1
ATOM 4792 C C . ASN B 1 287 ? -16.922 -11.883 7.434 1 97.12 287 ASN B C 1
ATOM 4794 O O . ASN B 1 287 ? -18.109 -12.195 7.383 1 97.12 287 ASN B O 1
ATOM 4798 N N . GLU B 1 288 ? -16.078 -12.125 6.488 1 97.62 288 GLU B N 1
ATOM 4799 C CA . GLU B 1 288 ? -16.547 -12.789 5.273 1 97.62 288 GLU B CA 1
ATOM 4800 C C . GLU B 1 288 ? -16.812 -14.273 5.523 1 97.62 288 GLU B C 1
ATOM 4802 O O . GLU B 1 288 ? -15.984 -14.961 6.109 1 97.62 288 GLU B O 1
ATOM 4807 N N . LYS B 1 289 ? -18.062 -14.719 5.078 1 97.06 289 LYS B N 1
ATOM 4808 C CA . LYS B 1 289 ? -18.438 -16.109 5.332 1 97.06 289 LYS B CA 1
ATOM 4809 C C . LYS B 1 289 ? -18.672 -16.859 4.027 1 97.06 289 LYS B C 1
ATOM 4811 O O . LYS B 1 289 ? -18.734 -18.094 4.02 1 97.06 289 LYS B O 1
ATOM 4816 N N . ARG B 1 290 ? -18.797 -16.141 2.949 1 97.62 290 ARG B N 1
ATOM 4817 C CA . ARG B 1 290 ? -19.031 -16.797 1.665 1 97.62 290 ARG B CA 1
ATOM 4818 C C . ARG B 1 290 ? -17.844 -17.656 1.253 1 97.62 290 ARG B C 1
ATOM 4820 O O . ARG B 1 290 ? -16.703 -17.312 1.56 1 97.62 290 ARG B O 1
ATOM 4827 N N . VAL B 1 291 ? -18.094 -18.703 0.567 1 98.5 291 VAL B N 1
ATOM 4828 C CA . VAL B 1 291 ? -17.109 -19.656 0.077 1 98.5 291 VAL B CA 1
ATOM 4829 C C . VAL B 1 291 ? -17.266 -19.844 -1.431 1 98.5 291 VAL B C 1
ATOM 4831 O O . VAL B 1 291 ? -18.391 -20.031 -1.921 1 98.5 291 VAL B O 1
ATOM 4834 N N . SER B 1 292 ? -16.219 -19.75 -2.17 1 98.5 292 SER B N 1
ATOM 4835 C CA . SER B 1 292 ? -16.234 -20.031 -3.6 1 98.5 292 SER B CA 1
ATOM 4836 C C . SER B 1 292 ? -16.328 -21.531 -3.859 1 98.5 292 SER B C 1
ATOM 4838 O O . SER B 1 292 ? -15.523 -22.312 -3.344 1 98.5 292 SER B O 1
ATOM 4840 N N . THR B 1 293 ? -17.312 -21.938 -4.598 1 97.88 293 THR B N 1
ATOM 4841 C CA . THR B 1 293 ? -17.531 -23.328 -4.961 1 97.88 293 THR B CA 1
ATOM 4842 C C . THR B 1 293 ? -17.688 -23.469 -6.473 1 97.88 293 THR B C 1
ATOM 4844 O O . THR B 1 293 ? -17.781 -22.469 -7.191 1 97.88 293 THR B O 1
ATOM 4847 N N . ARG B 1 294 ? -17.625 -24.703 -6.848 1 95.5 294 ARG B N 1
ATOM 4848 C CA . ARG B 1 294 ? -17.828 -24.969 -8.266 1 95.5 294 ARG B CA 1
ATOM 4849 C C . ARG B 1 294 ? -19.203 -24.469 -8.719 1 95.5 294 ARG B C 1
ATOM 4851 O O . ARG B 1 294 ? -19.359 -23.984 -9.844 1 95.5 294 ARG B O 1
ATOM 4858 N N . GLU B 1 295 ? -20.188 -24.609 -7.918 1 95.88 295 GLU B N 1
ATOM 4859 C CA . GLU B 1 295 ? -21.562 -24.188 -8.227 1 95.88 295 GLU B CA 1
ATOM 4860 C C . GLU B 1 295 ? -21.688 -22.672 -8.195 1 95.88 295 GLU B C 1
ATOM 4862 O O . GLU B 1 295 ? -22.453 -22.094 -8.969 1 95.88 295 GLU B O 1
ATOM 4867 N N . ASN B 1 296 ? -20.969 -22.031 -7.301 1 95.25 296 ASN B N 1
ATOM 4868 C CA . ASN B 1 296 ? -20.984 -20.578 -7.129 1 95.25 296 ASN B CA 1
ATOM 4869 C C . ASN B 1 296 ? -19.578 -20.016 -6.996 1 95.25 296 ASN B C 1
ATOM 4871 O O . ASN B 1 296 ? -19.203 -19.516 -5.934 1 95.25 296 ASN B O 1
ATOM 4875 N N . PRO B 1 297 ? -18.859 -20.016 -8.102 1 96.19 297 PRO B N 1
ATOM 4876 C CA . PRO B 1 297 ? -17.469 -19.562 -8.023 1 96.19 297 PRO B CA 1
ATOM 4877 C C . PRO B 1 297 ? -17.344 -18.047 -7.891 1 96.19 297 PRO B C 1
ATOM 4879 O O . PRO B 1 297 ? -18.141 -17.297 -8.469 1 96.19 297 PRO B O 1
ATOM 4882 N N . VAL B 1 298 ? -16.406 -17.594 -7.125 1 95.19 298 VAL B N 1
ATOM 4883 C CA . VAL B 1 298 ? -16.141 -16.172 -6.957 1 95.19 298 VAL B CA 1
ATOM 4884 C C . VAL B 1 298 ? -15.633 -15.578 -8.266 1 95.19 298 VAL B C 1
ATOM 4886 O O . VAL B 1 298 ? -15.055 -16.281 -9.094 1 95.19 298 VAL B O 1
ATOM 4889 N N . ALA B 1 299 ? -15.883 -14.32 -8.5 1 93.06 299 ALA B N 1
ATOM 4890 C CA . ALA B 1 299 ? -15.367 -13.602 -9.664 1 93.06 299 ALA B CA 1
ATOM 4891 C C . ALA B 1 299 ? -14.984 -12.172 -9.297 1 93.06 299 ALA B C 1
ATOM 4893 O O . ALA B 1 299 ? -15.555 -11.586 -8.375 1 93.06 299 ALA B O 1
ATOM 4894 N N . THR B 1 300 ? -13.93 -11.656 -9.945 1 90.12 300 THR B N 1
ATOM 4895 C CA . THR B 1 300 ? -13.625 -10.234 -9.836 1 90.12 300 THR B CA 1
ATOM 4896 C C . THR B 1 300 ? -14.594 -9.406 -10.664 1 90.12 300 THR B C 1
ATOM 4898 O O . THR B 1 300 ? -14.977 -9.805 -11.766 1 90.12 300 THR B O 1
ATOM 4901 N N . PRO B 1 301 ? -14.883 -8.305 -10.102 1 77.06 301 PRO B N 1
ATOM 4902 C CA . PRO B 1 301 ? -15.781 -7.461 -10.891 1 77.06 301 PRO B CA 1
ATOM 4903 C C . PRO B 1 301 ? -15.164 -7.027 -12.219 1 77.06 301 PRO B C 1
ATOM 4905 O O . PRO B 1 301 ? -13.945 -6.84 -12.305 1 77.06 301 PRO B O 1
ATOM 4908 N N . ALA B 1 302 ? -15.875 -7.129 -13.289 1 63.06 302 ALA B N 1
ATOM 4909 C CA . ALA B 1 302 ? -15.469 -6.707 -14.633 1 63.06 302 ALA B CA 1
ATOM 4910 C C . ALA B 1 302 ? -15.359 -5.188 -14.719 1 63.06 302 ALA B C 1
ATOM 4912 O O . ALA B 1 302 ? -16.094 -4.465 -14.031 1 63.06 302 ALA B O 1
#

Nearest PDB structures (foldseek):
  1uir-assembly1_A  TM=9.349E-01  e=6.972E-39  Thermus thermophilus
  6bq2-assembly1_B  TM=9.613E-01  e=1.345E-35  Medicago truncatula
  3anx-assembly1_B  TM=9.475E-01  e=6.271E-36  Thermus thermophilus HB8
  3o4f-assembly3_E  TM=9.153E-01  e=9.249E-32  Escherichia coli K-12
  1xj5-assembly1_C  TM=8.939E-01  e=2.486E-29  Arabidopsis thaliana

Solvent-accessible surface area (backbone atoms only — not comparable to full-atom values): 31120 Å² total; per-residue (Å²): 129,82,73,82,43,67,46,66,33,71,71,37,92,52,30,34,37,35,38,35,43,72,46,78,76,46,77,46,75,56,99,84,46,39,43,34,35,31,31,29,73,88,37,38,50,29,40,27,46,72,63,38,76,75,42,32,70,70,52,40,55,53,56,39,42,62,59,46,45,52,57,56,72,52,36,82,68,46,31,35,35,36,30,35,35,40,56,52,25,39,48,54,30,61,56,65,28,30,72,53,45,63,35,37,36,33,25,28,68,53,63,66,53,38,55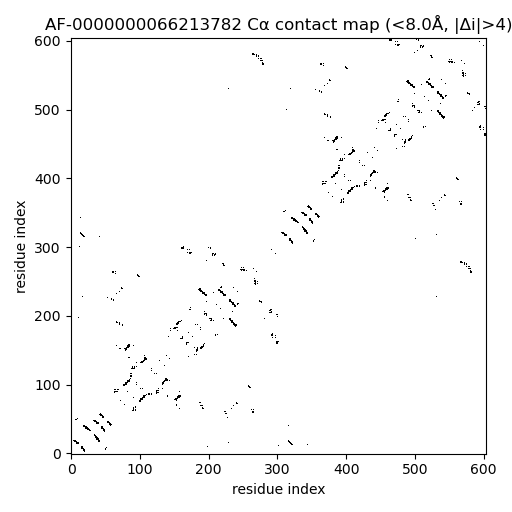,47,19,70,73,71,30,49,91,50,14,68,60,33,84,72,37,88,41,45,42,80,41,80,34,55,52,70,59,46,64,73,64,55,87,65,66,21,32,31,36,39,36,48,61,72,66,27,37,72,96,38,80,47,15,58,75,56,11,42,63,45,54,46,53,51,52,72,32,34,41,88,67,17,36,37,29,31,64,34,48,30,54,66,81,28,43,66,43,28,18,28,49,50,34,21,49,48,77,71,32,78,28,67,45,64,32,47,48,76,37,75,92,73,63,36,37,38,26,33,37,39,34,12,74,67,44,52,53,76,76,58,50,40,67,60,44,43,52,46,43,70,72,37,39,61,79,84,70,70,36,60,46,20,54,24,51,52,22,26,48,29,57,46,41,58,58,44,52,49,38,71,66,39,76,56,57,17,26,83,92,53,48,52,45,45,77,108,128,82,73,83,42,67,47,67,33,71,72,37,93,52,32,35,38,37,38,33,42,72,46,77,76,45,79,47,74,55,100,85,47,39,42,34,34,29,30,28,72,87,38,36,50,30,40,27,48,72,62,37,77,76,42,32,69,69,49,40,56,54,57,39,43,64,58,45,45,52,57,55,71,52,34,83,67,48,30,36,35,37,31,35,36,40,56,54,25,36,50,54,32,59,57,64,28,31,72,53,45,62,34,36,38,34,26,28,68,53,63,66,52,38,54,48,20,71,73,70,30,50,92,50,14,68,58,32,84,71,37,88,41,45,43,81,40,80,35,55,51,71,58,47,63,74,65,55,87,64,66,20,32,31,38,39,36,46,60,72,65,26,37,72,97,39,79,49,16,59,75,57,12,43,63,44,52,46,53,52,52,72,33,36,41,86,67,16,35,36,29,31,63,33,48,30,54,67,82,27,42,66,42,28,19,26,49,49,35,19,46,49,78,71,31,79,27,67,46,62,31,48,46,77,37,74,93,72,63,34,36,38,28,32,38,38,35,12,73,68,45,53,54,76,75,59,49,41,65,58,43,43,53,46,42,70,73,38,39,61,79,84,68,69,36,62,46,21,54,25,49,53,21,26,48,30,58,44,40,58,59,43,54,48,38,71,67,38,76,55,58,17,27,84,92,54,48,51,46,47,76,108

Sequence (604 aa):
MFEWTWHLEWQTPQEFHAHAIKRILIEERSEFQRVILAELFRFGKALIIDGKIQSTLADEFIYHESLVHPLLISLEDPENILILGGGEGATLREALRYKSVRKVTMVDIDPVVIKFAKQNLQEWHMGSFDDSRTNLIIGDGYKFVKETNEKYNAIILDLTDPIQDSPSQLLYTSEFYRDLKSIITPNGGLVTQATSPSFSLDTFAIIYSTLKTVFKNVSAGITYVPSFDGLWGFIYASDVTNPAHLNRNQINDRIKERVTGSLRFYDGETHEMLFRVPKYIREKIENEKRVSTRENPVATPAMFEWTWHLEWQTPQEFHAHAIKRILIEERSEFQRVILAELFRFGKALIIDGKIQSTLADEFIYHESLVHPLLISLEDPENILILGGGEGATLREALRYKSVRKVTMVDIDPVVIKFAKQNLQEWHMGSFDDSRTNLIIGDGYKFVKETNEKYNAIILDLTDPIQDSPSQLLYTSEFYRDLKSIITPNGGLVTQATSPSFSLDTFAIIYSTLKTVFKNVSAGITYVPSFDGLWGFIYASDVTNPAHLNRNQINDRIKERVTGSLRFYDGETHEMLFRVPKYIREKIENEKRVSTRENPVATPA

Secondary structure (DSSP, 8-state):
----EEEEEEEETTEEEEEEEEEEEEEEE-SS-EEEEEEETTTEEEEEETTEEEEETTTHHHHHHHHHHHHHHHSSS--EEEEEE-TTSHHHHHHTTBTT--EEEEEES-HHHHHHHHHH-HHHHTTGGG-TTEEEEES-HHHHHHH----EEEEEEE----BTTSGGGGGGSHHHHHHHHHTEEEEEEEEEE---TTT-HHHHHHHHHHHHTT-SEEEEEEEEEGGGTEEEEEEEEESS--GGG--HHHHHHHHHHHB-S--SS-SHHHHHHHT---H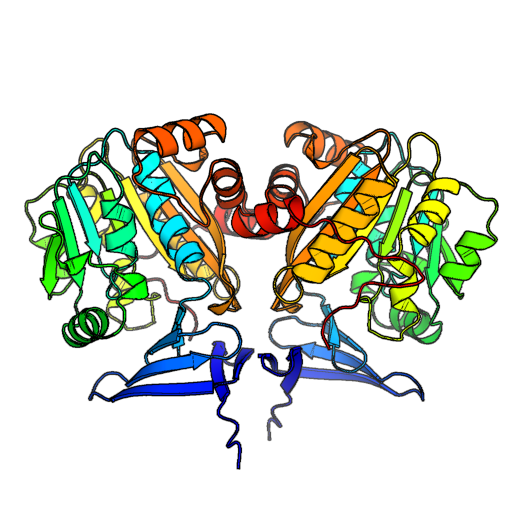HHHHHHHH------SSS---B--/----EEEEEEEETTEEEEEEEEEEEEEEE-SS-EEEEEEETTTEEEEEETTEEEEETTTHHHHHHHHHHHHHHHSSS--EEEEEE-TTSHHHHHHTTBTT--EEEEEES-HHHHHHHHHH-HHHHTTGGG-TTEEEEES-HHHHHHH----EEEEEEE----BTTSGGGGGGSHHHHHHHHHTEEEEEEEEEE---TTT-HHHHHHHHHHHHTT-SEEEEEEEEEGGGTEEEEEEEEESS--GGG--HHHHHHHHHHHB-S--SS-SHHHHHHHT---HHHHHHHHH------SSS---B--

InterPro domains:
  IPR001045 Spermidine/spermine synthases [MF_00198] (5-286)
  IPR029063 S-adenosyl-L-methionine-dependent methyltransferase superfamily [G3DSA:3.40.50.150] (56-301)
  IPR029063 S-adenosyl-L-methionine-dependent methyltransferase superfamily [SSF53335] (2-286)
  IPR030373 Polyamine biosynthesis domain, conserved site [PS01330] (81-94)
  IPR030374 Polyamine biosynthesis domain [PS51006] (4-239)
  IPR035246 Spermidine synthase, tetramerisation domain [PF17284] (6-56)
  IPR037163 Spermidine synthase, tetramerisation domain superfamily [G3DSA:2.30.140.10] (4-54)

Foldseek 3Di:
DPPFDKQWADLDPVDIDIFTFPAWDDWDDDPVKIWTFTQTPVFGTFIAIRSRTPDGLRFNLVVLCLQAQLFVLFFDLWAEEEEEDPLLQQNLQQNVQFPSHQAYEYEAADVVSNVCNVVPVCSRNVCSCVDPRYHYHHHDPQVCLVPDPAAGQEYGYPADFFAPPDPRLQCLALVNLLSNVVRYDQRHWYKYWQFFCFQFLVSSLQSQLSLVVRAVEKAKFWDDGVSNPGITIMMIGHNHGYSQPDAQVSQQVSCVVTGHDDRDQDGRVSSNNRRDDDPVSVVSSVPDNHYAHPVRGDGGHD/DPPFDKQWADLAPVDIDIFTFPAWDDWDDDPVKIWTFTQTPVFGTFIAIRSRTPDGLRFNLVVLCLQAQLFVLFFDLWAEEEEEDPLLQQNLQQNVQFPSHQAYEYEAADVVSNVCNVVPVCSRNVCSCVDPRYHYHHHDPQVCLVPDPAAGQEYGYPADFFAPPDPRLQCLALVNLLSNVVRYDQRHWYKYWQFFCFQFLVSSLQSQLQLVVRAVEKAKFWDDGVSNPGITIMMIGHNHGYSQPDAQVSQQVSCVVTGHDDRDQDGRVSSNNRRDDDPVSVVSSVPDNHYAHPVRGDGGHD